Protein AF-A0A813YYR4-F1 (afdb_monomer)

Secondary structure (DSSP, 8-state):
--EEEE--TTSSHHHHHHHHTTSS--SSS------GGGEEEE-SSPPPPSSBHHHHHHTTS-GGG--S-HHHHHHHHHHTT-HHHHHHHT-TT-B--HHHHS-HHHHHHHHHHHHHHH--SEEEEESTTTTS-HHHHHHHHHHHHHTT-EEEEE---GGGGGG-SEEEEE-SSS-EEEEE--HHHHHHHHHHHHHHHHHHHHHHHHHHHHHHHHHHS-SS-THHHHHTTSS-GGGHHHHHHHHHHHHHHHHHHHHHT------TTGGG-S-GGG-TT-EEPPEETTTEEEEETTEEEETTEEEES-HHHHTTGGGGGG-SS-EE--SPB-SSSTT-EEEETTEEE-SS-EEE-TT----GGGGTS-S------

Solvent-accessible surface area (backbone atoms only — not comparable to full-atom values): 22039 Å² total; per-residue (Å²): 118,24,37,35,34,42,56,54,89,89,54,42,71,71,54,51,54,32,41,74,68,66,75,38,84,82,91,73,90,86,87,89,76,75,66,72,79,38,49,43,80,39,49,61,74,53,85,69,62,86,48,28,53,48,46,49,35,50,50,91,50,54,79,90,65,59,88,72,59,72,67,55,52,46,50,36,29,48,61,47,76,43,48,66,53,37,70,74,70,68,39,52,82,38,71,56,67,55,73,77,72,44,51,72,35,54,44,29,34,42,44,53,28,22,49,69,68,68,62,33,54,30,40,38,34,35,44,39,53,81,62,46,58,69,71,61,50,48,56,38,54,53,52,43,48,74,72,65,33,27,41,40,34,36,52,89,59,72,81,56,44,83,76,32,49,26,34,39,38,40,72,55,81,85,52,71,48,77,46,74,49,59,55,69,65,49,50,53,51,47,55,50,47,55,53,50,54,55,54,57,69,47,45,64,58,54,51,50,53,49,49,54,52,54,64,71,48,88,81,63,73,74,66,57,68,69,55,64,80,74,68,76,87,84,66,62,79,76,50,55,65,58,51,51,57,51,51,55,52,52,52,61,53,52,72,73,65,64,79,85,77,78,69,88,67,58,85,77,59,63,73,75,89,76,56,96,72,62,45,70,44,47,59,27,73,92,62,18,40,32,55,22,52,50,34,29,26,22,78,93,46,72,51,70,75,52,62,93,62,27,58,52,22,46,55,54,75,77,48,94,60,57,60,44,74,98,49,60,75,40,87,93,40,89,86,13,24,36,53,18,66,34,25,27,29,30,61,87,53,72,47,82,31,85,85,26,79,63,65,85,62,78,68,59,84,78,85,80,86,89,85,88,133

Organism: NCBI:txid392033

pLDDT: mean 80.34, std 18.38, range [31.44, 98.12]

Nearest PDB structures (foldseek):
  7vx8-assembly1_B  TM=9.810E-01  e=5.892E-25  Caenorhabditis elegans
  7x0z-assembly1_A  TM=9.762E-01  e=6.936E-23  Homo sapiens
  7x0z-assembly1_B  TM=9.768E-01  e=6.936E-23  Homo sapiens
  7shm-assembly1_A  TM=9.843E-01  e=3.759E-22  Homo sapiens
  7shn-assembly1_A  TM=9.134E-01  e=1.444E-23  Homo sapiens

Sequence (373 aa):
MHVLITGPNGCGKSSFFRIIRGLWPIYSGCLHQPNPSNFFLIPQRPYMCPGTLRDQIIYPHTIDQLHIDDNQLIEILNNVELQYIVQREGGLNIERDWKDILSGGEKQRLGLARIFYHKPKYALLDECTSAVSIDVEGKIYERLKQLGISLLTITHRPSLWAYHTHLLQFDGKGQWTFEILDTKNRLTLKDEKERLEFQLAIVPEMQRRLNELCQSFLFFDCKQLLQLYSLSNSKKIMYQSTLFILSVAIIQLNYACYITNCPIGGKRSLNINNILHAHQCPRCGLNGQCFGPSICCTHFGCRMGHPSDIHQCSTEDHSVIPCTIKSKTCSMLSNGRCAANGLCCNAESCHMDKTCSVSSNHFIDNVQDETQV

Foldseek 3Di:
DAEEEAEDPPLCLVVVVCCLLVVDDDPDDDDDDDDSLLEDEQAQQHDDDFFFQLCLLQPPDDPVPDPDDQVLLLVLCVLQPNNVVCVVQPHRRDTDPCVVPDDLQRRLSSSLSNCSRSVHQEYEAHNSCVVPDLVSVVSNLVVNVVSNRHYYYYDPDLSCLVSGQKYWYDHSPPDIDIGTRDSVVVVVVVVVVVVVVVVVVCVVVVVVVVVVVVVVPPPDDPVVVVCVVPDDDDPVPVCPVVVVVVVVVVVVVVVVPPPPDDDPDPQPPDDPPPPPDAAAAWAWDPLWGAQAQFWTFDQVGIDGDDCVGRVRRVVQVVDSHHHDQPADADDPDDRWGARYQQWIDHHPDIDGDNPRDDDPCSRVPDPPDDPDD

InterPro domains:
  IPR000981 Neurohypophysial hormone [PF00184] (279-356)
  IPR000981 Neurohypophysial hormone [PR00831] (258-272)
  IPR000981 Neurohypophysial hormone [PR00831] (277-293)
  IPR000981 Neurohypophysial hormone [PR00831] (312-331)
  IPR000981 Neurohypophysial hormone [PR00831] (336-356)
  IPR000981 Neurohypophysial hormone [SM00003] (279-356)
  IPR003439 ABC transporter-like, ATP-binding domain [PF00005] (3-130)
  IPR003439 ABC transporter-like, ATP-binding domain [PS50893] (1-198)
  IPR017871 ABC transporter-like, conserved site [PS00211] (102-116)
  IPR022423 Neurohypophysial hormone, conserved site [PS00264] (257-265)
  IPR027417 P-loop containing nucleoside triphosphate hydrolase [G3DSA:3.40.50.300] (1-203)
  IPR027417 P-loop containing nucleoside triphosphate hydrolase [SSF52540] (3-173)
  IPR036387 Neurohypophysial hormone domain superfamily [G3DSA:2.60.9.10] (278-364)
  IPR036387 Neurohypophysial hormone domain superfamily [SSF49606] (278-358)
  IPR050835 ATP-binding cassette sub-family D [PTHR11384] (1-183)

Radius of gyration: 31.3 Å; Cα contacts (8 Å, |Δi|>4): 499; chains: 1; bounding box: 62×89×77 Å

Structure (mmCIF, N/CA/C/O backbone):
data_AF-A0A813YYR4-F1
#
_entry.id   AF-A0A813YYR4-F1
#
loop_
_atom_site.group_PDB
_atom_site.id
_atom_site.type_symbol
_atom_site.label_atom_id
_atom_site.label_alt_id
_atom_site.label_comp_id
_atom_site.label_asym_id
_atom_site.label_entity_id
_atom_site.label_seq_id
_atom_site.pdbx_PDB_ins_code
_atom_site.Cartn_x
_atom_site.Cartn_y
_atom_site.Cartn_z
_atom_site.occupancy
_atom_site.B_iso_or_equiv
_atom_site.auth_seq_id
_atom_site.auth_comp_id
_atom_site.auth_asym_id
_atom_site.auth_atom_id
_atom_site.pdbx_PDB_model_num
ATOM 1 N N . MET A 1 1 ? -13.146 -13.670 -1.197 1.00 90.00 1 MET A N 1
ATOM 2 C CA . MET A 1 1 ? -13.276 -13.169 0.192 1.00 90.00 1 MET A CA 1
ATOM 3 C C . MET A 1 1 ? -12.128 -12.207 0.451 1.00 90.00 1 MET A C 1
ATOM 5 O O . MET A 1 1 ? -11.006 -12.531 0.086 1.00 90.00 1 MET A O 1
ATOM 9 N N . HIS A 1 2 ? -12.398 -11.042 1.042 1.00 97.12 2 HIS A N 1
ATOM 10 C CA . HIS A 1 2 ? -11.383 -10.018 1.337 1.00 97.12 2 HIS A CA 1
ATOM 11 C C . HIS A 1 2 ? -11.476 -9.617 2.812 1.00 97.12 2 HIS A C 1
ATOM 13 O O . HIS A 1 2 ? -12.574 -9.295 3.280 1.00 97.12 2 HIS A O 1
ATOM 19 N N . VAL A 1 3 ? -10.354 -9.648 3.530 1.00 97.81 3 VAL A N 1
ATOM 20 C CA . VAL A 1 3 ? -10.273 -9.441 4.982 1.00 97.81 3 VAL A CA 1
ATOM 21 C C . VAL A 1 3 ? -9.487 -8.175 5.293 1.00 97.81 3 VAL A C 1
ATOM 23 O O . VAL A 1 3 ? -8.326 -8.044 4.909 1.00 97.81 3 VAL A O 1
ATOM 26 N N . LEU A 1 4 ? -10.120 -7.255 6.011 1.00 97.19 4 LEU A N 1
ATOM 27 C CA . LEU A 1 4 ? -9.471 -6.096 6.599 1.00 97.19 4 LEU A CA 1
ATOM 28 C C . LEU A 1 4 ? -8.953 -6.464 7.989 1.00 97.19 4 LEU A C 1
ATOM 30 O O . LEU A 1 4 ? -9.674 -7.080 8.768 1.00 97.19 4 LEU A O 1
ATOM 34 N N . ILE A 1 5 ? -7.734 -6.062 8.318 1.00 97.31 5 ILE A N 1
ATOM 35 C CA . ILE A 1 5 ? -7.094 -6.332 9.601 1.00 97.31 5 ILE A CA 1
ATOM 36 C C . ILE A 1 5 ? -6.821 -5.004 10.303 1.00 97.31 5 ILE A C 1
ATOM 38 O O . ILE A 1 5 ? -6.099 -4.149 9.788 1.00 97.31 5 ILE A O 1
ATOM 42 N N . THR A 1 6 ? -7.387 -4.837 11.495 1.00 94.81 6 THR A N 1
ATOM 43 C CA . THR A 1 6 ? -7.274 -3.604 12.288 1.00 94.81 6 THR A CA 1
ATOM 44 C C . THR A 1 6 ? -6.899 -3.913 13.734 1.00 94.81 6 THR A C 1
ATOM 46 O O . THR A 1 6 ? -6.981 -5.051 14.190 1.00 94.81 6 THR A O 1
ATOM 49 N N . GLY A 1 7 ? -6.448 -2.901 14.467 1.00 93.25 7 GLY A N 1
ATOM 50 C CA . GLY A 1 7 ? -6.095 -3.017 15.881 1.00 93.25 7 GLY A CA 1
ATOM 51 C C . GLY A 1 7 ? -5.025 -2.001 16.275 1.00 93.25 7 GLY A C 1
ATOM 52 O O . GLY A 1 7 ? -4.434 -1.392 15.381 1.00 93.25 7 GLY A O 1
ATOM 53 N N . PRO A 1 8 ? -4.750 -1.805 17.574 1.00 91.31 8 PRO A N 1
ATOM 54 C CA . PRO A 1 8 ? -3.782 -0.818 18.053 1.00 91.31 8 PRO A CA 1
ATOM 55 C C . PRO A 1 8 ? -2.378 -0.964 17.447 1.00 91.31 8 PRO A C 1
ATOM 57 O O . PRO A 1 8 ? -1.984 -2.018 16.937 1.00 91.31 8 PRO A O 1
ATOM 60 N N . ASN A 1 9 ? -1.584 0.100 17.513 1.00 90.19 9 ASN A N 1
ATOM 61 C CA . ASN A 1 9 ? -0.177 0.023 17.126 1.00 90.19 9 ASN A CA 1
ATOM 62 C C . ASN A 1 9 ? 0.574 -0.917 18.075 1.00 90.19 9 ASN A C 1
ATOM 64 O O . ASN A 1 9 ? 0.325 -0.927 19.276 1.00 90.19 9 ASN A O 1
ATOM 68 N N . GLY A 1 10 ? 1.467 -1.741 17.525 1.00 89.06 10 GLY A N 1
ATOM 69 C CA . GLY A 1 10 ? 2.238 -2.704 18.314 1.00 89.06 10 GLY A CA 1
ATOM 70 C C . GLY A 1 10 ? 1.490 -3.978 18.731 1.00 89.06 10 GLY A C 1
ATOM 71 O O . GLY A 1 10 ? 2.111 -4.844 19.331 1.00 89.06 10 GLY A O 1
ATOM 72 N N . CYS A 1 11 ? 0.214 -4.172 18.364 1.00 91.81 11 CYS A N 1
ATOM 73 C CA . CYS A 1 11 ? -0.528 -5.391 18.735 1.00 91.81 11 CYS A CA 1
ATOM 74 C C . CYS A 1 11 ? -0.120 -6.665 17.967 1.00 91.81 11 CYS A C 1
ATOM 76 O O . CYS A 1 11 ? -0.668 -7.732 18.221 1.00 91.81 11 CYS A O 1
ATOM 78 N N . GLY A 1 12 ? 0.823 -6.569 17.021 1.00 91.69 12 GLY A N 1
ATOM 79 C CA . GLY A 1 12 ? 1.353 -7.726 16.292 1.00 91.69 12 GLY A CA 1
ATOM 80 C C . GLY A 1 12 ? 0.754 -7.985 14.905 1.00 91.69 12 GLY A C 1
ATOM 81 O O . GLY A 1 12 ? 0.989 -9.057 14.361 1.00 91.69 12 GLY A O 1
ATOM 82 N N . LYS A 1 13 ? 0.049 -7.025 14.285 1.00 94.06 13 LYS A N 1
ATOM 83 C CA . LYS A 1 13 ? -0.527 -7.170 12.924 1.00 94.06 13 LYS A CA 1
ATOM 84 C C . LYS A 1 13 ? 0.525 -7.576 11.877 1.00 94.06 13 LYS A C 1
ATOM 86 O O . LYS A 1 13 ? 0.370 -8.582 11.194 1.00 94.06 13 LYS A O 1
ATOM 91 N N . SER A 1 14 ? 1.648 -6.862 11.807 1.00 92.44 14 SER A N 1
ATOM 92 C CA . SER A 1 14 ? 2.743 -7.219 10.892 1.00 92.44 14 SER A CA 1
ATOM 93 C C . SER A 1 14 ? 3.416 -8.543 11.281 1.00 92.44 14 SER A C 1
ATOM 95 O O . SER A 1 14 ? 3.826 -9.314 10.415 1.00 92.44 14 SER A O 1
ATOM 97 N N . SER A 1 15 ? 3.504 -8.854 12.581 1.00 92.50 15 SER A N 1
ATOM 98 C CA . SER A 1 15 ? 4.021 -10.144 13.067 1.00 92.50 15 SER A CA 1
ATOM 99 C C . SER A 1 15 ? 3.128 -11.312 12.645 1.00 92.50 15 SER A C 1
ATOM 101 O O . SER A 1 15 ? 3.641 -12.363 12.270 1.00 92.50 15 SER A O 1
ATOM 103 N N . PHE A 1 16 ? 1.810 -11.117 12.610 1.00 93.06 16 PHE A N 1
ATOM 104 C CA . PHE A 1 16 ? 0.856 -12.094 12.092 1.00 93.06 16 PHE A CA 1
ATOM 105 C C . PHE A 1 16 ? 1.138 -12.432 10.620 1.00 93.06 16 PHE A C 1
ATOM 107 O O . PHE A 1 16 ? 1.210 -13.607 10.268 1.00 93.06 16 PHE A O 1
ATOM 114 N N . PHE A 1 17 ? 1.428 -11.440 9.771 1.00 94.69 17 PHE A N 1
ATOM 115 C CA . PHE A 1 17 ? 1.858 -11.702 8.390 1.00 94.69 17 PHE A CA 1
ATOM 116 C C . PHE A 1 17 ? 3.212 -12.405 8.292 1.00 94.69 17 PHE A C 1
ATOM 118 O O . PHE A 1 17 ? 3.389 -13.258 7.422 1.00 94.69 17 PHE A O 1
ATOM 125 N N . ARG A 1 18 ? 4.160 -12.103 9.187 1.00 92.06 18 ARG A N 1
ATOM 126 C CA . ARG A 1 18 ? 5.453 -12.808 9.239 1.00 92.06 18 ARG A CA 1
ATOM 127 C C . ARG A 1 18 ? 5.278 -14.286 9.582 1.00 92.06 18 ARG A C 1
ATOM 129 O O . ARG A 1 18 ? 5.916 -15.116 8.944 1.00 92.06 18 ARG A O 1
ATOM 136 N N . ILE A 1 19 ? 4.385 -14.612 10.517 1.00 92.81 19 ILE A N 1
ATOM 137 C CA . ILE A 1 19 ? 4.019 -15.998 10.841 1.00 92.81 19 ILE A CA 1
ATOM 138 C C . ILE A 1 19 ? 3.316 -16.650 9.642 1.00 92.81 19 ILE A C 1
ATOM 140 O O . ILE A 1 19 ? 3.690 -17.749 9.240 1.00 92.81 19 ILE A O 1
ATOM 144 N N . ILE A 1 20 ? 2.369 -15.955 8.992 1.00 91.94 20 ILE A N 1
ATOM 145 C CA . ILE A 1 20 ? 1.710 -16.469 7.779 1.00 91.94 20 ILE A CA 1
ATOM 146 C C . ILE A 1 20 ? 2.720 -16.744 6.656 1.00 91.94 20 ILE A C 1
ATOM 148 O O . ILE A 1 20 ? 2.563 -17.685 5.892 1.00 91.94 20 ILE A O 1
ATOM 152 N N . ARG A 1 21 ? 3.784 -15.959 6.530 1.00 90.44 21 ARG A N 1
ATOM 153 C CA . ARG A 1 21 ? 4.810 -16.192 5.505 1.00 90.44 21 ARG A CA 1
ATOM 154 C C . ARG A 1 21 ? 5.914 -17.155 5.935 1.00 90.44 21 ARG A C 1
ATOM 156 O O . ARG A 1 21 ? 6.865 -17.321 5.181 1.00 90.44 21 ARG A O 1
ATOM 163 N N . GLY A 1 22 ? 5.808 -17.765 7.117 1.00 88.88 22 GLY A N 1
ATOM 164 C CA . GLY A 1 22 ? 6.834 -18.660 7.654 1.00 88.88 22 GLY A CA 1
ATOM 165 C C . GLY A 1 22 ? 8.158 -17.958 7.972 1.00 88.88 22 GLY A C 1
ATOM 166 O O . GLY A 1 22 ? 9.174 -18.621 8.138 1.00 88.88 22 GLY A O 1
ATOM 167 N N . LEU A 1 23 ? 8.165 -16.622 8.053 1.00 89.31 23 LEU A N 1
ATOM 168 C CA . LEU A 1 23 ? 9.347 -15.849 8.439 1.00 89.31 23 LEU A CA 1
ATOM 169 C C . LEU A 1 23 ? 9.619 -15.979 9.939 1.00 89.31 23 LEU A C 1
ATOM 171 O O . LEU A 1 23 ? 10.770 -15.913 10.361 1.00 89.31 23 LEU A O 1
ATOM 175 N N . TRP A 1 24 ? 8.561 -16.115 10.742 1.00 92.69 24 TRP A N 1
ATOM 176 C CA . TRP A 1 24 ? 8.626 -16.320 12.190 1.00 92.69 24 TRP A CA 1
ATOM 177 C C . TRP A 1 24 ? 8.011 -17.681 12.549 1.00 92.69 24 TRP A C 1
ATOM 179 O O . TRP A 1 24 ? 6.998 -18.050 11.947 1.00 92.69 24 TRP A O 1
ATOM 189 N N . PRO A 1 25 ? 8.586 -18.422 13.516 1.00 91.31 25 PRO A N 1
ATOM 190 C CA . PRO A 1 25 ? 8.058 -19.717 13.924 1.00 91.31 25 PRO A CA 1
ATOM 191 C C . PRO A 1 25 ? 6.727 -19.569 14.668 1.00 91.31 25 PRO A C 1
ATOM 193 O O . PRO A 1 25 ? 6.433 -18.541 15.283 1.00 91.31 25 PRO A O 1
ATOM 196 N N . ILE A 1 26 ? 5.932 -20.634 14.644 1.00 91.00 26 ILE A N 1
ATOM 197 C CA . ILE A 1 26 ? 4.705 -20.737 15.432 1.00 91.00 26 ILE A CA 1
ATOM 198 C C . ILE A 1 26 ? 5.094 -21.244 16.817 1.00 91.00 26 ILE A C 1
ATOM 200 O O . ILE A 1 26 ? 5.584 -22.361 16.956 1.00 91.00 26 ILE A O 1
ATOM 204 N N . TYR A 1 27 ? 4.883 -20.420 17.840 1.00 87.69 27 TYR A N 1
ATOM 205 C CA . TYR A 1 27 ? 5.203 -20.785 19.222 1.00 87.69 27 TYR A CA 1
ATOM 206 C C . TYR A 1 27 ? 4.167 -21.731 19.843 1.00 87.69 27 TYR A C 1
ATOM 208 O O . TYR A 1 27 ? 4.498 -22.507 20.734 1.00 87.69 27 TYR A O 1
ATOM 216 N N . SER A 1 28 ? 2.911 -21.656 19.396 1.00 90.69 28 SER A N 1
ATOM 217 C CA . SER A 1 28 ? 1.811 -22.510 19.851 1.00 90.69 28 SER A CA 1
ATOM 218 C C . SER A 1 28 ? 0.691 -22.550 18.805 1.00 90.69 28 SER A C 1
ATOM 220 O O . SER A 1 28 ? 0.502 -21.584 18.063 1.00 90.69 28 SER A O 1
ATOM 222 N N . GLY A 1 29 ? -0.057 -23.655 18.757 1.00 91.75 29 GLY A N 1
ATOM 223 C CA . GLY A 1 29 ? -1.124 -23.898 17.782 1.00 91.75 29 GLY A CA 1
ATOM 224 C C . GLY A 1 29 ? -0.642 -24.551 16.481 1.00 91.75 29 GLY A C 1
A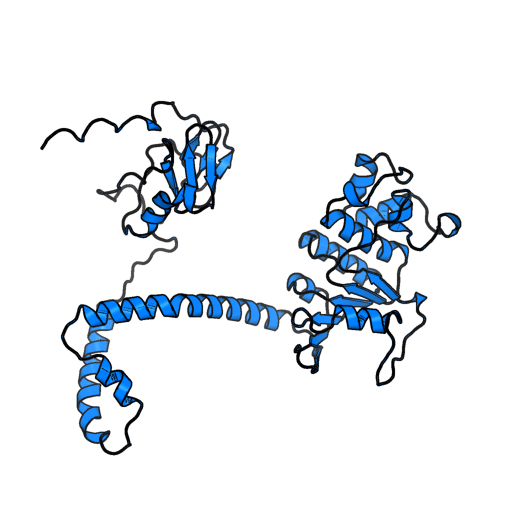TOM 225 O O . GLY A 1 29 ? 0.489 -25.020 16.380 1.00 91.75 29 GLY A O 1
ATOM 226 N N . CYS A 1 30 ? -1.526 -24.604 15.481 1.00 92.12 30 CYS A N 1
ATOM 227 C CA . CYS A 1 30 ? -1.243 -25.166 14.160 1.00 92.12 30 CYS A CA 1
ATOM 228 C C . CYS A 1 30 ? -1.658 -24.178 13.063 1.00 92.12 30 CYS A C 1
ATOM 230 O O . CYS A 1 30 ? -2.679 -23.500 13.183 1.00 92.12 30 CYS A O 1
ATOM 232 N N . LEU A 1 31 ? -0.867 -24.100 11.994 1.00 91.81 31 LEU A N 1
ATOM 233 C CA . LEU A 1 31 ? -1.091 -23.208 10.863 1.00 91.81 31 LEU A CA 1
ATOM 234 C C . LEU A 1 31 ? -1.123 -24.029 9.578 1.00 91.81 31 LEU A C 1
ATOM 236 O O . LEU A 1 31 ? -0.105 -24.558 9.139 1.00 91.81 31 LEU A O 1
ATOM 240 N N . HIS A 1 32 ? -2.301 -24.111 8.968 1.00 91.50 32 HIS A N 1
ATOM 241 C CA . HIS A 1 32 ? -2.483 -24.744 7.668 1.00 91.50 32 HIS A CA 1
ATOM 242 C C . HIS A 1 32 ? -2.460 -23.680 6.581 1.00 91.50 32 HIS A C 1
ATOM 244 O O . HIS A 1 32 ? -3.217 -22.710 6.636 1.00 91.50 32 HIS A O 1
ATOM 250 N N . GLN A 1 33 ? -1.591 -23.857 5.589 1.00 89.00 33 GLN A N 1
ATOM 251 C CA . GLN A 1 33 ? -1.418 -22.892 4.510 1.00 89.00 33 GLN A CA 1
ATOM 252 C C . GLN A 1 33 ? -1.423 -23.576 3.152 1.00 89.00 33 GLN A C 1
ATOM 254 O O . GLN A 1 33 ? -0.888 -24.678 3.018 1.00 89.00 33 GLN A O 1
ATOM 259 N N . PRO A 1 34 ? -1.986 -22.922 2.123 1.00 89.81 34 PRO A N 1
ATOM 260 C CA . PRO A 1 34 ? -1.757 -23.342 0.754 1.00 89.81 34 PRO A CA 1
ATOM 261 C C . PRO A 1 34 ? -0.283 -23.144 0.372 1.00 89.81 34 PRO A C 1
ATOM 263 O O . PRO A 1 34 ? 0.490 -22.523 1.100 1.00 89.81 34 PRO A O 1
ATOM 266 N N . ASN A 1 35 ? 0.101 -23.658 -0.802 1.00 91.38 35 ASN A N 1
ATOM 267 C CA . ASN A 1 35 ? 1.474 -23.554 -1.305 1.00 91.38 35 ASN A CA 1
ATOM 268 C C . ASN A 1 35 ? 2.001 -22.099 -1.197 1.00 91.38 35 ASN A C 1
ATOM 270 O O . ASN A 1 35 ? 1.280 -21.188 -1.619 1.00 91.38 35 ASN A O 1
ATOM 274 N N . PRO A 1 36 ? 3.228 -21.868 -0.682 1.00 87.81 36 PRO A N 1
ATOM 275 C CA . PRO A 1 36 ? 3.802 -20.532 -0.499 1.00 87.81 36 PRO A CA 1
ATOM 276 C C . PRO A 1 36 ? 3.795 -19.631 -1.741 1.00 87.81 36 PRO A C 1
ATOM 278 O O . PRO A 1 36 ? 3.739 -18.409 -1.591 1.00 87.81 36 PRO A O 1
ATOM 281 N N . SER A 1 37 ? 3.819 -20.215 -2.944 1.00 88.69 37 SER A N 1
ATOM 282 C CA . SER A 1 37 ? 3.705 -19.502 -4.230 1.00 88.69 37 SER A CA 1
ATOM 283 C C . SER A 1 37 ? 2.348 -18.821 -4.444 1.00 88.69 37 SER A C 1
ATOM 285 O O . SER A 1 37 ? 2.256 -17.847 -5.182 1.00 88.69 37 SER A O 1
ATOM 287 N N . ASN A 1 38 ? 1.290 -19.270 -3.761 1.00 93.62 38 ASN A N 1
ATOM 288 C CA . ASN A 1 38 ? -0.038 -18.657 -3.850 1.00 93.62 38 ASN A CA 1
ATOM 289 C C . ASN A 1 38 ? -0.137 -17.315 -3.112 1.00 93.62 38 ASN A C 1
ATOM 291 O O . ASN A 1 38 ? -1.162 -16.643 -3.229 1.00 93.62 38 ASN A O 1
ATOM 295 N N . PHE A 1 39 ? 0.875 -16.948 -2.328 1.00 94.12 39 PHE A N 1
ATOM 296 C CA . PHE A 1 39 ? 0.882 -15.747 -1.503 1.00 94.12 39 PHE A CA 1
ATOM 297 C C . PHE A 1 39 ? 1.949 -14.766 -1.974 1.00 94.12 39 PHE A C 1
ATOM 299 O O . PHE A 1 39 ? 3.103 -15.146 -2.177 1.00 94.12 39 PHE A O 1
ATOM 306 N N . PHE A 1 40 ? 1.597 -13.485 -1.995 1.00 95.69 40 PHE A N 1
ATOM 307 C CA . PHE A 1 40 ? 2.558 -12.399 -2.158 1.00 95.69 40 PHE A CA 1
ATOM 308 C C . PHE A 1 40 ? 2.391 -11.378 -1.032 1.00 95.69 40 PHE A C 1
ATOM 310 O O . PHE A 1 40 ? 1.275 -10.941 -0.756 1.00 95.69 40 PHE A O 1
ATOM 317 N N . LEU A 1 41 ? 3.489 -11.024 -0.359 1.00 95.62 41 LEU A N 1
ATOM 318 C CA . LEU A 1 41 ? 3.497 -10.063 0.747 1.00 95.62 41 LEU A CA 1
ATOM 319 C C . LEU A 1 41 ? 4.071 -8.729 0.274 1.00 95.62 41 LEU A C 1
ATOM 321 O O . LEU A 1 41 ? 5.220 -8.676 -0.161 1.00 95.62 41 LEU A O 1
ATOM 325 N N . ILE A 1 42 ? 3.301 -7.656 0.445 1.00 96.69 42 ILE A N 1
ATOM 326 C CA . ILE A 1 42 ? 3.781 -6.282 0.316 1.00 96.69 42 ILE A CA 1
ATOM 327 C C . ILE A 1 42 ? 3.934 -5.683 1.719 1.00 96.69 42 ILE A C 1
ATOM 329 O O . ILE A 1 42 ? 2.927 -5.483 2.402 1.00 96.69 42 ILE A O 1
ATOM 333 N N . PRO A 1 43 ? 5.169 -5.401 2.171 1.00 94.19 43 PRO A N 1
ATOM 334 C CA . PRO A 1 43 ? 5.403 -4.769 3.463 1.00 94.19 43 PRO A CA 1
ATOM 335 C C . PRO A 1 43 ? 5.103 -3.262 3.422 1.00 94.19 43 PRO A C 1
ATOM 337 O O . PRO A 1 43 ? 5.117 -2.643 2.356 1.00 94.19 43 PRO A O 1
ATOM 340 N N . GLN A 1 44 ? 4.962 -2.650 4.601 1.00 90.62 44 GLN A N 1
ATOM 341 C CA . GLN A 1 44 ? 4.742 -1.203 4.767 1.00 90.62 44 GLN A CA 1
ATOM 342 C C . GLN A 1 44 ? 5.815 -0.352 4.073 1.00 90.62 44 GLN A C 1
ATOM 344 O O . GLN A 1 44 ? 5.522 0.692 3.485 1.00 90.62 44 GLN A O 1
ATOM 349 N N . ARG A 1 45 ? 7.070 -0.814 4.125 1.00 91.31 45 ARG A N 1
ATOM 350 C CA . ARG A 1 45 ? 8.214 -0.224 3.423 1.00 91.31 45 ARG A CA 1
ATOM 351 C C . ARG A 1 45 ? 8.708 -1.209 2.363 1.00 91.31 45 ARG A C 1
ATOM 353 O O . ARG A 1 45 ? 9.427 -2.145 2.717 1.00 91.31 45 ARG A O 1
ATOM 360 N N . PRO A 1 46 ? 8.320 -1.043 1.090 1.00 91.94 46 PRO A N 1
ATOM 361 C CA . PRO A 1 46 ? 8.741 -1.951 0.035 1.00 91.94 46 PRO A CA 1
ATOM 362 C C . PRO A 1 46 ? 10.250 -1.854 -0.191 1.00 91.94 46 PRO A C 1
ATOM 364 O O . PRO A 1 46 ? 10.828 -0.768 -0.233 1.00 91.94 46 PRO A O 1
ATOM 367 N N . TYR A 1 47 ? 10.881 -3.014 -0.347 1.00 93.62 47 TYR A N 1
ATOM 368 C CA . TYR A 1 47 ? 12.286 -3.120 -0.719 1.00 93.62 47 TYR A CA 1
ATOM 369 C C . TYR A 1 47 ? 12.476 -2.707 -2.183 1.00 93.62 47 TYR A C 1
ATOM 371 O O . TYR A 1 47 ? 11.774 -3.234 -3.051 1.00 93.62 47 TYR A O 1
ATOM 379 N N . MET A 1 48 ? 13.404 -1.785 -2.444 1.00 95.31 48 MET A N 1
ATOM 380 C CA . MET A 1 48 ? 13.863 -1.436 -3.792 1.00 95.31 48 MET A CA 1
ATOM 381 C C . MET A 1 48 ? 15.124 -2.252 -4.075 1.00 95.31 48 MET A C 1
ATOM 383 O O . MET A 1 48 ? 16.095 -2.140 -3.323 1.00 95.31 48 MET A O 1
ATOM 387 N N . CYS A 1 49 ? 15.092 -3.112 -5.092 1.00 93.56 49 CYS A N 1
ATOM 388 C CA . CYS A 1 49 ? 16.260 -3.911 -5.452 1.00 93.56 49 CYS A CA 1
ATOM 389 C C . CYS A 1 49 ? 17.271 -3.054 -6.234 1.00 93.56 49 CYS A C 1
ATOM 391 O O . CYS A 1 49 ? 16.878 -2.104 -6.909 1.00 93.56 49 CYS A O 1
ATOM 393 N N . PRO A 1 50 ? 18.573 -3.360 -6.172 1.00 94.00 50 PRO A N 1
ATOM 394 C CA . PRO A 1 50 ? 19.530 -2.834 -7.139 1.00 94.00 50 PRO A CA 1
ATOM 395 C C . PRO A 1 50 ? 19.162 -3.286 -8.561 1.00 94.00 50 PRO A C 1
ATOM 397 O O . PRO A 1 50 ? 18.639 -4.388 -8.728 1.00 94.00 50 PRO A O 1
ATOM 400 N N . GLY A 1 51 ? 19.454 -2.456 -9.564 1.00 95.12 51 GLY A N 1
ATOM 401 C CA . GLY A 1 51 ? 19.246 -2.779 -10.977 1.00 95.12 51 GLY A CA 1
ATOM 402 C C . GLY A 1 51 ? 18.273 -1.836 -11.677 1.00 95.12 51 GLY A C 1
ATOM 403 O O . GLY A 1 51 ? 18.159 -0.650 -11.348 1.00 95.12 51 GLY A O 1
ATOM 404 N N . THR A 1 52 ? 17.585 -2.369 -12.676 1.00 96.62 52 THR A N 1
ATOM 405 C CA . THR A 1 52 ? 16.734 -1.613 -13.590 1.00 96.62 52 THR A CA 1
ATOM 406 C C . THR A 1 52 ? 15.341 -1.326 -13.025 1.00 96.62 52 THR A C 1
ATOM 408 O O . THR A 1 52 ? 14.934 -1.878 -11.996 1.00 96.62 52 THR A O 1
ATOM 411 N N . LEU A 1 53 ? 14.568 -0.471 -13.706 1.00 96.31 53 LEU A N 1
ATOM 412 C CA . LEU A 1 53 ? 13.148 -0.279 -13.388 1.00 96.31 53 LEU A CA 1
ATOM 413 C C . LEU A 1 53 ? 12.357 -1.582 -13.585 1.00 96.31 53 LEU A C 1
ATOM 415 O O . LEU A 1 53 ? 11.459 -1.877 -12.795 1.00 96.31 53 LEU A O 1
ATOM 419 N N . ARG A 1 54 ? 12.713 -2.384 -14.600 1.00 96.94 54 ARG A N 1
ATOM 420 C CA . ARG A 1 54 ? 12.133 -3.716 -14.826 1.00 96.94 54 ARG A CA 1
ATOM 421 C C . ARG A 1 54 ? 12.348 -4.616 -13.614 1.00 96.94 54 ARG A C 1
ATOM 423 O O . ARG A 1 54 ? 11.384 -5.226 -13.151 1.00 96.94 54 ARG A O 1
ATOM 430 N N . ASP A 1 55 ? 13.563 -4.637 -13.067 1.00 96.69 55 ASP A N 1
ATOM 431 C CA . ASP A 1 55 ? 13.903 -5.461 -11.899 1.00 96.69 55 ASP A CA 1
ATOM 432 C C . ASP A 1 55 ? 13.012 -5.137 -10.695 1.00 96.69 55 ASP A C 1
ATOM 434 O O . ASP A 1 55 ? 12.598 -6.038 -9.963 1.00 96.69 55 ASP A O 1
ATOM 438 N N . GLN A 1 56 ? 12.611 -3.869 -10.536 1.00 96.19 56 GLN A N 1
ATOM 439 C CA . GLN A 1 56 ? 11.703 -3.474 -9.457 1.00 96.19 56 GLN A CA 1
ATOM 440 C C . GLN A 1 56 ? 10.332 -4.145 -9.551 1.00 96.19 56 GLN A C 1
ATOM 442 O O . GLN A 1 56 ? 9.731 -4.425 -8.510 1.00 96.19 56 GLN A O 1
ATOM 447 N N . ILE A 1 57 ? 9.830 -4.369 -10.769 1.00 96.69 57 ILE A N 1
ATOM 448 C CA . ILE A 1 57 ? 8.492 -4.915 -11.033 1.00 96.69 57 ILE A CA 1
ATOM 449 C C . ILE A 1 57 ? 8.510 -6.438 -10.915 1.00 96.69 57 ILE A C 1
ATOM 451 O O . ILE A 1 57 ? 7.601 -7.018 -10.321 1.00 96.69 57 ILE A O 1
ATOM 455 N N . ILE A 1 58 ? 9.547 -7.083 -11.457 1.00 96.69 58 ILE A N 1
ATOM 456 C CA . ILE A 1 58 ? 9.607 -8.547 -11.531 1.00 96.69 58 ILE A CA 1
ATOM 457 C C . ILE A 1 58 ? 10.105 -9.201 -10.245 1.00 96.69 58 ILE A C 1
ATOM 459 O O . ILE A 1 58 ? 9.860 -10.390 -10.033 1.00 96.69 58 ILE A O 1
ATOM 463 N N . TYR A 1 59 ? 10.755 -8.439 -9.359 1.00 96.12 59 TYR A N 1
ATOM 464 C CA . TYR A 1 59 ? 11.259 -8.939 -8.083 1.00 96.12 59 TYR A CA 1
ATOM 465 C C . TYR A 1 59 ? 10.216 -9.816 -7.352 1.00 96.12 59 TYR A C 1
ATOM 467 O O . TYR A 1 59 ? 9.065 -9.390 -7.189 1.00 96.12 59 TYR A O 1
ATOM 475 N N . PRO A 1 60 ? 10.584 -11.024 -6.877 1.00 94.25 60 PRO A N 1
ATOM 476 C CA . PRO A 1 60 ? 11.947 -11.557 -6.751 1.00 94.25 60 PRO A CA 1
ATOM 477 C C . PRO A 1 60 ? 12.466 -12.364 -7.955 1.00 94.25 60 PRO A C 1
ATOM 479 O O . PRO A 1 60 ? 13.499 -13.014 -7.822 1.00 94.25 60 PRO A O 1
ATOM 482 N N . HIS A 1 61 ? 11.772 -12.366 -9.098 1.00 95.62 61 HIS A N 1
ATOM 483 C CA . HIS A 1 61 ? 12.259 -13.050 -10.301 1.00 95.62 61 HIS A CA 1
ATOM 484 C C . HIS A 1 61 ? 13.459 -12.332 -10.926 1.00 95.62 61 HIS A C 1
ATOM 486 O O . HIS A 1 61 ? 13.602 -11.116 -10.792 1.00 95.62 61 HIS A O 1
ATOM 492 N N . THR A 1 62 ? 14.292 -13.090 -11.638 1.00 94.00 62 THR A N 1
ATOM 493 C CA . THR A 1 62 ? 15.331 -12.553 -12.529 1.00 94.00 62 THR A CA 1
ATOM 494 C C . THR A 1 62 ? 14.788 -12.339 -13.942 1.00 94.00 62 THR A C 1
ATOM 496 O O . THR A 1 62 ? 13.694 -12.797 -14.278 1.00 94.00 62 THR A O 1
ATOM 499 N N . ILE A 1 63 ? 15.569 -11.671 -14.795 1.00 91.88 63 ILE A N 1
ATOM 500 C CA . ILE A 1 63 ? 15.231 -11.473 -16.214 1.00 91.88 63 ILE A CA 1
ATOM 501 C C . ILE A 1 63 ? 15.019 -12.815 -16.934 1.00 91.88 63 ILE A C 1
ATOM 503 O O . ILE A 1 63 ? 14.108 -12.921 -17.744 1.00 91.88 63 ILE A O 1
ATOM 507 N N . ASP A 1 64 ? 15.765 -13.865 -16.581 1.00 94.12 64 ASP A N 1
ATOM 508 C CA . ASP A 1 64 ? 15.591 -15.206 -17.168 1.00 94.12 64 ASP A CA 1
ATOM 509 C C . ASP A 1 64 ? 14.234 -15.846 -16.821 1.00 94.12 64 ASP A C 1
ATOM 511 O O . ASP A 1 64 ? 13.767 -16.756 -17.501 1.00 94.12 64 ASP A O 1
ATOM 515 N N . GLN A 1 65 ? 13.597 -15.378 -15.746 1.00 94.69 65 GLN A N 1
ATOM 516 C CA . GLN A 1 65 ? 12.281 -15.817 -15.275 1.00 94.69 65 GLN A CA 1
ATOM 517 C C . GLN A 1 65 ? 11.158 -14.853 -15.698 1.00 94.69 65 GLN A C 1
ATOM 519 O O . GLN A 1 65 ? 10.001 -15.012 -15.282 1.00 94.69 65 GLN A O 1
ATOM 524 N N . LEU A 1 66 ? 11.489 -13.830 -16.491 1.00 94.88 66 LEU A N 1
ATOM 525 C CA . LEU A 1 66 ? 10.519 -12.929 -17.088 1.00 94.88 66 LEU A CA 1
ATOM 526 C C . LEU A 1 66 ? 9.662 -13.712 -18.086 1.00 94.88 66 LEU A C 1
ATOM 528 O O . LEU A 1 66 ? 10.165 -14.344 -19.009 1.00 94.88 66 LEU A O 1
ATOM 532 N N . HIS A 1 67 ? 8.350 -13.642 -17.902 1.00 93.50 67 HIS A N 1
ATOM 533 C CA . HIS A 1 67 ? 7.375 -14.364 -18.724 1.00 93.50 67 HIS A CA 1
ATOM 534 C C . HIS A 1 67 ? 6.378 -13.425 -19.419 1.00 93.50 67 HIS A C 1
ATOM 536 O O . HIS A 1 67 ? 5.366 -13.885 -19.945 1.00 93.50 67 HIS A O 1
ATOM 542 N N . ILE A 1 68 ? 6.644 -12.117 -19.388 1.00 95.12 68 ILE A N 1
ATOM 543 C CA . ILE A 1 68 ? 5.819 -11.074 -20.004 1.00 95.12 68 ILE A CA 1
ATOM 544 C C . ILE A 1 68 ? 6.689 -10.133 -20.835 1.00 95.12 68 ILE A C 1
ATOM 546 O O . ILE A 1 68 ? 7.889 -10.013 -20.581 1.00 95.12 68 ILE A O 1
ATOM 550 N N . ASP A 1 69 ? 6.084 -9.461 -21.808 1.00 95.94 69 ASP A N 1
ATOM 551 C CA . ASP A 1 69 ? 6.773 -8.484 -22.650 1.00 95.94 69 ASP A CA 1
ATOM 552 C C . ASP A 1 69 ? 6.792 -7.067 -22.036 1.00 95.94 69 ASP A C 1
ATOM 554 O O . ASP A 1 69 ? 6.201 -6.785 -20.985 1.00 95.94 69 ASP A O 1
ATOM 558 N N . ASP A 1 70 ? 7.487 -6.144 -22.704 1.00 95.69 70 ASP A N 1
ATOM 559 C CA . ASP A 1 70 ? 7.595 -4.752 -22.252 1.00 95.69 70 ASP A CA 1
ATOM 560 C C . ASP A 1 70 ? 6.254 -4.005 -22.298 1.00 95.69 70 ASP A C 1
ATOM 562 O O . ASP A 1 70 ? 6.012 -3.132 -21.462 1.00 95.69 70 ASP A O 1
ATOM 566 N N . ASN A 1 71 ? 5.349 -4.365 -23.213 1.00 96.56 71 ASN A N 1
ATOM 567 C CA . ASN A 1 71 ? 4.020 -3.755 -23.288 1.00 96.56 71 ASN A CA 1
ATOM 568 C C . ASN A 1 71 ? 3.182 -4.119 -22.057 1.00 96.56 71 ASN A C 1
ATOM 570 O O . ASN A 1 71 ? 2.553 -3.249 -21.454 1.00 96.56 71 ASN A O 1
ATOM 574 N N . GLN A 1 72 ? 3.232 -5.382 -21.637 1.00 97.12 72 GLN A N 1
ATOM 575 C CA . GLN A 1 72 ? 2.586 -5.870 -20.425 1.00 97.12 72 GLN A CA 1
ATOM 576 C C . GLN A 1 72 ? 3.201 -5.247 -19.165 1.00 97.12 72 GLN A C 1
ATOM 578 O O . GLN A 1 72 ? 2.472 -4.900 -18.235 1.00 97.12 72 GLN A O 1
ATOM 583 N N . LEU A 1 73 ? 4.522 -5.033 -19.124 1.00 96.81 73 LEU A N 1
ATOM 584 C CA . LEU A 1 73 ? 5.165 -4.295 -18.026 1.00 96.81 73 LEU A CA 1
ATOM 585 C C . LEU A 1 73 ? 4.670 -2.844 -17.941 1.00 96.81 73 LEU A C 1
ATOM 587 O O . LEU A 1 73 ? 4.393 -2.343 -16.848 1.00 96.81 73 LEU A O 1
ATOM 591 N N . ILE A 1 74 ? 4.518 -2.171 -19.083 1.00 96.88 74 ILE A N 1
ATOM 592 C CA . ILE A 1 74 ? 3.969 -0.811 -19.145 1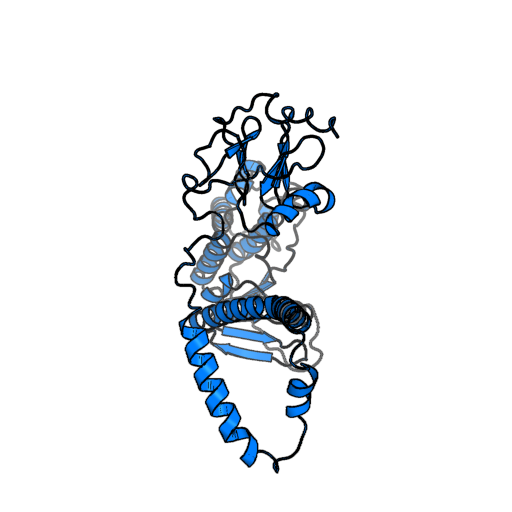.00 96.88 74 ILE A CA 1
ATOM 593 C C . ILE A 1 74 ? 2.501 -0.797 -18.702 1.00 96.88 74 ILE A C 1
ATOM 595 O O . ILE A 1 74 ? 2.103 0.098 -17.956 1.00 96.88 74 ILE A O 1
ATOM 599 N N . GLU A 1 75 ? 1.704 -1.794 -19.090 1.00 97.00 75 GLU A N 1
ATOM 600 C CA . GLU A 1 75 ? 0.318 -1.941 -18.635 1.00 97.00 75 GLU A CA 1
ATOM 601 C C . GLU A 1 75 ? 0.239 -2.131 -17.112 1.00 97.00 75 GLU A C 1
ATOM 603 O O . GLU A 1 75 ? -0.579 -1.496 -16.443 1.00 97.00 75 GLU A O 1
ATOM 608 N N . ILE A 1 76 ? 1.137 -2.932 -16.533 1.00 97.62 76 ILE A N 1
ATOM 609 C CA . ILE A 1 76 ? 1.265 -3.082 -15.078 1.00 97.62 76 ILE A CA 1
ATOM 610 C C . ILE A 1 76 ? 1.575 -1.735 -14.415 1.00 97.62 76 ILE A C 1
ATOM 612 O O . ILE A 1 76 ? 0.936 -1.383 -13.423 1.00 97.62 76 ILE A O 1
ATOM 616 N N . LEU A 1 77 ? 2.510 -0.953 -14.959 1.00 97.50 77 LEU A N 1
ATOM 617 C CA . LEU A 1 77 ? 2.810 0.383 -14.437 1.00 97.50 77 LEU A CA 1
ATOM 618 C C . LEU A 1 77 ? 1.627 1.343 -14.586 1.00 97.50 77 LEU A C 1
ATOM 620 O O . LEU A 1 77 ? 1.394 2.165 -13.702 1.00 97.50 77 LEU A O 1
ATOM 624 N N . ASN A 1 78 ? 0.844 1.222 -15.655 1.00 96.81 78 ASN A N 1
ATOM 625 C CA . ASN A 1 78 ? -0.391 1.979 -15.826 1.00 96.81 78 ASN A CA 1
ATOM 626 C C . ASN A 1 78 ? -1.452 1.581 -14.778 1.00 96.81 78 ASN A C 1
ATOM 628 O O . ASN A 1 78 ? -2.137 2.444 -14.234 1.00 96.81 78 ASN A O 1
ATOM 632 N N . ASN A 1 79 ? -1.534 0.297 -14.402 1.00 96.06 79 ASN A N 1
ATOM 633 C CA . ASN A 1 79 ? -2.420 -0.178 -13.328 1.00 96.06 79 ASN A CA 1
ATOM 634 C C . ASN A 1 79 ? -2.155 0.470 -11.969 1.00 96.06 79 ASN A C 1
ATOM 636 O O . ASN A 1 79 ? -3.077 0.590 -11.162 1.00 96.06 79 ASN A O 1
ATOM 640 N N . VAL A 1 80 ? -0.924 0.920 -11.738 1.00 96.88 80 VAL A N 1
ATOM 641 C CA . VAL A 1 80 ? -0.516 1.606 -10.509 1.00 96.88 80 VAL A CA 1
ATOM 642 C C . VAL A 1 80 ? -0.217 3.095 -10.719 1.00 96.88 80 VAL A C 1
ATOM 644 O O . VAL A 1 80 ? 0.363 3.731 -9.840 1.00 96.88 80 VAL A O 1
ATOM 647 N N . GLU A 1 81 ? -0.628 3.677 -11.851 1.00 96.25 81 GLU A N 1
ATOM 648 C CA . GLU A 1 81 ? -0.459 5.105 -12.171 1.00 96.25 81 GLU A CA 1
ATOM 649 C C . GLU A 1 81 ? 1.025 5.554 -12.127 1.00 96.25 81 GLU A C 1
ATOM 651 O O . GLU A 1 81 ? 1.347 6.647 -11.657 1.00 96.25 81 GLU A O 1
ATOM 656 N N . LEU A 1 82 ? 1.949 4.686 -12.567 1.00 96.94 82 LEU A N 1
ATOM 657 C CA . LEU A 1 82 ? 3.408 4.904 -12.599 1.00 96.94 82 LEU A CA 1
ATOM 658 C C . LEU A 1 82 ? 4.009 4.919 -14.011 1.00 96.94 82 LEU A C 1
ATOM 660 O O . LEU A 1 82 ? 5.229 4.976 -14.157 1.00 96.94 82 LEU A O 1
ATOM 664 N N . GLN A 1 83 ? 3.188 4.903 -15.062 1.00 95.38 83 GLN A N 1
ATOM 665 C CA . GLN A 1 83 ? 3.679 4.910 -16.446 1.00 95.38 83 GLN A CA 1
ATOM 666 C C . GLN A 1 83 ? 4.615 6.099 -16.740 1.00 95.38 83 GLN A C 1
ATOM 668 O O . GLN A 1 83 ? 5.592 5.951 -17.474 1.00 95.38 83 GLN A O 1
ATOM 673 N N . TYR A 1 84 ? 4.374 7.261 -16.122 1.00 95.69 84 TYR A N 1
ATOM 674 C CA . TYR A 1 84 ? 5.209 8.453 -16.296 1.00 95.69 84 TYR A CA 1
ATOM 675 C C .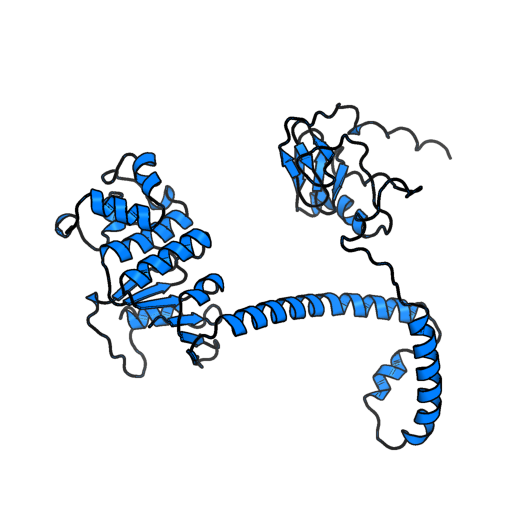 TYR A 1 84 ? 6.663 8.260 -15.832 1.00 95.69 84 TYR A C 1
ATOM 677 O O . TYR A 1 84 ? 7.547 8.945 -16.340 1.00 95.69 84 TYR A O 1
ATOM 685 N N . ILE A 1 85 ? 6.941 7.329 -14.908 1.00 95.56 85 ILE A N 1
ATOM 686 C CA . ILE A 1 85 ? 8.310 7.059 -14.436 1.00 95.56 85 ILE A CA 1
ATOM 687 C C . ILE A 1 85 ? 9.170 6.523 -15.581 1.00 95.56 85 ILE A C 1
ATOM 689 O O . ILE A 1 85 ? 10.330 6.906 -15.701 1.00 95.56 85 ILE A O 1
ATOM 693 N N . VAL A 1 86 ? 8.596 5.702 -16.466 1.00 94.94 86 VAL A N 1
ATOM 694 C CA . VAL A 1 86 ? 9.315 5.161 -17.629 1.00 94.94 86 VAL A CA 1
ATOM 695 C C . VAL A 1 86 ? 9.832 6.298 -18.511 1.00 94.94 86 VAL A C 1
ATOM 697 O O . VAL A 1 86 ? 10.982 6.275 -18.939 1.00 94.94 86 VAL A O 1
ATOM 700 N N . GLN A 1 87 ? 9.001 7.318 -18.743 1.00 92.44 87 GLN A N 1
ATOM 701 C CA . GLN A 1 87 ? 9.366 8.487 -19.545 1.00 92.44 87 GLN A CA 1
ATOM 702 C C . GLN A 1 87 ? 10.335 9.413 -18.802 1.00 92.44 87 GLN A C 1
ATOM 704 O O . GLN A 1 87 ? 11.283 9.908 -19.402 1.00 92.44 87 GLN A O 1
ATOM 709 N N . ARG A 1 88 ? 10.119 9.621 -17.497 1.00 95.12 88 ARG A N 1
ATOM 710 C CA . ARG A 1 88 ? 10.947 10.495 -16.654 1.00 95.12 88 ARG A CA 1
ATOM 711 C C . ARG A 1 88 ? 12.388 9.998 -16.535 1.00 95.12 88 ARG A C 1
ATOM 713 O O . ARG A 1 88 ? 13.307 10.807 -16.576 1.00 95.12 88 ARG A O 1
ATOM 720 N N . GLU A 1 89 ? 12.576 8.689 -16.380 1.00 94.00 89 GLU A N 1
ATOM 721 C CA . GLU A 1 89 ? 13.885 8.096 -16.068 1.00 94.00 89 GLU A CA 1
ATOM 722 C C . GLU A 1 89 ? 14.627 7.548 -17.296 1.00 94.00 89 GLU A C 1
ATOM 724 O O . GLU A 1 89 ? 15.824 7.277 -17.214 1.00 94.00 89 GLU A O 1
ATOM 729 N N . GLY A 1 90 ? 13.950 7.412 -18.443 1.00 90.88 90 GLY A N 1
ATOM 730 C CA . GLY A 1 90 ? 14.575 6.997 -19.705 1.00 90.88 90 GLY A CA 1
ATOM 731 C C . GLY A 1 90 ? 14.430 5.512 -20.055 1.00 90.88 90 GLY A C 1
ATOM 732 O O . GLY A 1 90 ? 15.270 4.972 -20.770 1.00 90.88 90 GLY A O 1
ATOM 733 N N . GLY A 1 91 ? 13.368 4.847 -19.589 1.00 94.12 91 GLY A N 1
ATOM 734 C CA . GLY A 1 91 ? 12.990 3.492 -20.010 1.00 94.12 91 GLY A CA 1
ATOM 735 C C . GLY A 1 91 ? 13.028 2.430 -18.908 1.00 94.12 91 GLY A C 1
ATOM 736 O O . GLY A 1 91 ? 13.433 2.679 -17.777 1.00 94.12 91 GLY A O 1
ATOM 737 N N . LEU A 1 92 ? 12.593 1.210 -19.245 1.00 94.94 92 LEU A N 1
ATOM 738 C CA . LEU A 1 92 ? 12.520 0.083 -18.300 1.00 94.94 92 LEU A CA 1
ATOM 739 C C . LEU A 1 92 ? 13.899 -0.477 -17.910 1.00 94.94 92 LEU A C 1
ATOM 741 O O . LEU A 1 92 ? 14.054 -1.004 -16.813 1.00 94.94 92 LEU A O 1
ATOM 745 N N . ASN A 1 93 ? 14.890 -0.344 -18.795 1.00 94.94 93 ASN A N 1
ATOM 746 C CA . ASN A 1 93 ? 16.236 -0.905 -18.632 1.00 94.94 93 ASN A CA 1
ATOM 747 C C . ASN A 1 93 ? 17.225 0.057 -17.961 1.00 94.94 93 ASN A C 1
ATOM 749 O O . ASN A 1 93 ? 18.419 -0.222 -17.933 1.00 94.94 93 ASN A O 1
ATOM 753 N N . ILE A 1 94 ? 16.766 1.212 -17.473 1.00 93.62 94 ILE A N 1
ATOM 754 C CA . ILE A 1 94 ? 17.665 2.176 -16.847 1.00 93.62 94 ILE A CA 1
ATOM 755 C C . ILE A 1 94 ? 18.017 1.729 -15.433 1.00 93.62 94 ILE A C 1
ATOM 757 O O . ILE A 1 94 ? 17.127 1.376 -14.665 1.00 93.62 94 ILE A O 1
ATOM 761 N N . GLU A 1 95 ? 19.297 1.771 -15.076 1.00 95.19 95 GLU A N 1
ATOM 762 C CA . GLU A 1 95 ? 19.755 1.510 -13.711 1.00 95.19 95 GLU A CA 1
ATOM 763 C C . GLU A 1 95 ? 19.895 2.808 -12.922 1.00 95.19 95 GLU A C 1
ATOM 765 O O . GLU A 1 95 ? 20.438 3.810 -13.410 1.00 95.19 95 GLU A O 1
ATOM 770 N N . ARG A 1 96 ? 19.384 2.796 -11.691 1.00 94.19 96 ARG A N 1
ATOM 771 C CA . ARG A 1 96 ? 19.305 3.957 -10.803 1.00 94.19 96 ARG A CA 1
ATOM 772 C C . ARG A 1 96 ? 19.278 3.515 -9.343 1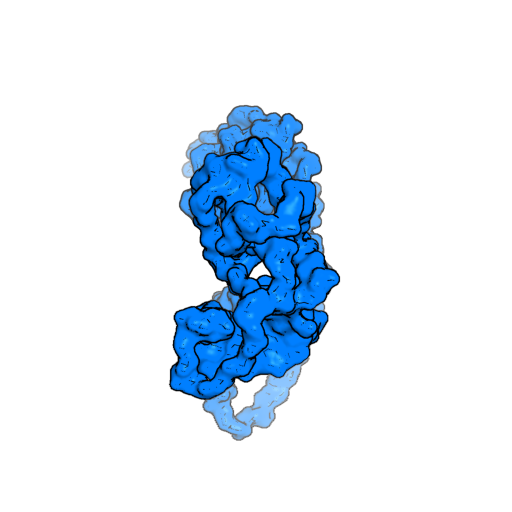.00 94.19 96 ARG A C 1
ATOM 774 O O . ARG A 1 96 ? 18.883 2.391 -9.038 1.00 94.19 96 ARG A O 1
ATOM 781 N N . ASP A 1 97 ? 19.613 4.428 -8.431 1.00 95.00 97 ASP A N 1
ATOM 782 C CA . ASP A 1 97 ? 19.291 4.240 -7.015 1.00 95.00 97 ASP A CA 1
ATOM 783 C C . ASP A 1 97 ? 17.812 4.581 -6.764 1.00 95.00 97 ASP A C 1
ATOM 785 O O . ASP A 1 97 ? 17.433 5.688 -6.368 1.00 95.00 97 ASP A O 1
ATOM 789 N N . TRP A 1 98 ? 16.945 3.605 -7.037 1.00 95.12 98 TRP A N 1
ATOM 790 C CA . TRP A 1 98 ? 15.493 3.731 -6.887 1.00 95.12 98 TRP A CA 1
ATOM 791 C C . TRP A 1 98 ? 15.058 4.086 -5.465 1.00 95.12 98 TRP A C 1
ATOM 793 O O . TRP A 1 98 ? 13.972 4.641 -5.264 1.00 95.12 98 TRP A O 1
ATOM 803 N N . LYS A 1 99 ? 15.890 3.782 -4.462 1.00 93.50 99 LYS A N 1
ATOM 804 C CA . LYS A 1 99 ? 15.607 4.133 -3.075 1.00 93.50 99 LYS A CA 1
ATOM 805 C C . LYS A 1 99 ? 15.666 5.643 -2.863 1.00 93.50 99 LYS A C 1
ATOM 807 O O . LYS A 1 99 ? 14.874 6.137 -2.067 1.00 93.50 99 LYS A O 1
ATOM 812 N N . ASP A 1 100 ? 16.513 6.367 -3.574 1.00 92.75 100 ASP A N 1
ATOM 813 C CA . ASP A 1 100 ? 16.664 7.810 -3.371 1.00 92.75 100 ASP A CA 1
ATOM 814 C C . ASP A 1 100 ? 15.874 8.626 -4.401 1.00 92.75 100 ASP A C 1
ATOM 816 O O . ASP A 1 100 ? 15.388 9.712 -4.093 1.00 92.75 100 ASP A O 1
ATOM 820 N N . ILE A 1 101 ? 15.652 8.066 -5.593 1.00 94.12 101 ILE A N 1
ATOM 821 C CA . ILE A 1 101 ? 14.954 8.746 -6.694 1.00 94.12 101 ILE A CA 1
ATOM 822 C C . ILE A 1 101 ? 13.430 8.707 -6.547 1.00 94.12 101 ILE A C 1
ATOM 824 O O . ILE A 1 101 ? 12.743 9.666 -6.901 1.00 94.12 101 ILE A O 1
ATOM 828 N N . LEU A 1 102 ? 12.870 7.606 -6.037 1.00 94.75 102 LEU A N 1
ATOM 829 C CA . LEU A 1 102 ? 11.420 7.463 -5.924 1.00 94.75 102 LEU A CA 1
ATOM 830 C C . LEU A 1 102 ? 10.887 8.093 -4.633 1.00 94.75 102 LEU A C 1
ATOM 832 O O . LEU A 1 102 ? 11.393 7.861 -3.531 1.00 94.75 102 LEU A O 1
ATOM 836 N N . SER A 1 103 ? 9.779 8.815 -4.744 1.00 95.00 103 SER A N 1
ATOM 837 C CA . SER A 1 103 ? 8.988 9.266 -3.598 1.00 95.00 103 SER A CA 1
ATOM 838 C C . SER A 1 103 ? 8.391 8.084 -2.817 1.00 95.00 103 SER A C 1
ATOM 840 O O . SER A 1 103 ? 8.279 6.961 -3.314 1.00 95.00 103 SER A O 1
ATOM 842 N N . GLY A 1 104 ? 7.967 8.321 -1.570 1.00 94.44 104 GLY A N 1
ATOM 843 C CA . GLY A 1 104 ? 7.342 7.281 -0.737 1.00 94.44 104 GLY A CA 1
ATOM 844 C C . GLY A 1 104 ? 6.099 6.648 -1.376 1.00 94.44 104 GLY A C 1
ATOM 845 O O . GLY A 1 104 ? 5.951 5.426 -1.358 1.00 94.44 104 GLY A O 1
ATOM 846 N N . GLY A 1 105 ? 5.246 7.465 -2.002 1.00 95.25 105 GLY A N 1
ATOM 847 C CA . GLY A 1 105 ? 4.060 6.989 -2.716 1.00 95.25 105 GLY A CA 1
ATOM 848 C C . GLY A 1 105 ? 4.395 6.216 -3.996 1.00 95.25 105 GLY A C 1
ATOM 849 O O . GLY A 1 105 ? 3.733 5.228 -4.305 1.00 95.25 105 GLY A O 1
ATOM 850 N N . GLU A 1 106 ? 5.437 6.609 -4.736 1.00 96.88 106 GLU A N 1
ATOM 851 C CA . GLU A 1 106 ? 5.912 5.850 -5.907 1.00 96.88 106 GLU A CA 1
ATOM 852 C C . GLU A 1 106 ? 6.475 4.487 -5.503 1.00 96.88 106 GLU A C 1
ATOM 854 O O . GLU A 1 106 ? 6.103 3.481 -6.098 1.00 96.88 106 GLU A O 1
ATOM 859 N N . LYS A 1 107 ? 7.284 4.424 -4.438 1.00 96.69 107 LYS A N 1
ATOM 860 C CA . LYS A 1 107 ? 7.809 3.163 -3.889 1.00 96.69 107 LYS A CA 1
ATOM 861 C C . LYS A 1 107 ? 6.692 2.191 -3.514 1.00 96.69 107 LYS A C 1
ATOM 863 O O . LYS A 1 107 ? 6.761 1.012 -3.852 1.00 96.69 107 LYS A O 1
ATOM 868 N N . GLN A 1 108 ? 5.657 2.679 -2.829 1.00 96.94 108 GLN A N 1
ATOM 869 C CA . GLN A 1 108 ? 4.488 1.881 -2.445 1.00 96.94 108 GLN A CA 1
ATOM 870 C C . GLN A 1 108 ? 3.722 1.346 -3.657 1.00 96.94 108 GLN A C 1
ATOM 872 O O . GLN A 1 108 ? 3.448 0.148 -3.736 1.00 96.94 108 GLN A O 1
ATOM 877 N N . ARG A 1 109 ? 3.450 2.209 -4.640 1.00 97.31 109 ARG A N 1
ATOM 878 C CA . ARG A 1 109 ? 2.782 1.818 -5.890 1.00 97.31 109 ARG A CA 1
ATOM 879 C C . ARG A 1 109 ? 3.614 0.832 -6.710 1.00 97.31 109 ARG A C 1
ATOM 881 O O . ARG A 1 109 ? 3.058 -0.112 -7.260 1.00 97.31 109 ARG A O 1
ATOM 888 N N . LEU A 1 110 ? 4.939 0.969 -6.711 1.00 97.12 110 LEU A N 1
ATOM 889 C CA . LEU A 1 110 ? 5.842 0.023 -7.366 1.00 97.12 110 LEU A CA 1
ATOM 890 C C . LEU A 1 110 ? 5.869 -1.331 -6.644 1.00 97.12 110 LEU A C 1
ATOM 892 O O . LEU A 1 110 ? 5.881 -2.375 -7.286 1.00 97.12 110 LEU A O 1
ATOM 896 N N . GLY A 1 111 ? 5.778 -1.333 -5.311 1.00 96.81 111 GLY A N 1
ATOM 897 C CA . GLY A 1 111 ? 5.545 -2.551 -4.535 1.00 96.81 111 GLY A CA 1
ATOM 898 C C . GLY A 1 111 ? 4.245 -3.255 -4.938 1.00 96.81 111 GLY A C 1
ATOM 899 O O . GLY A 1 111 ? 4.246 -4.464 -5.147 1.00 96.81 111 GLY A O 1
ATOM 900 N N . LEU A 1 112 ? 3.155 -2.504 -5.120 1.00 97.62 112 LEU A N 1
ATOM 901 C CA . LEU A 1 112 ? 1.869 -3.040 -5.586 1.00 97.62 112 LEU A CA 1
ATOM 902 C C . LEU A 1 112 ? 1.922 -3.546 -7.035 1.00 97.62 112 LEU A C 1
ATOM 904 O O . LEU A 1 112 ? 1.260 -4.536 -7.344 1.00 97.62 112 LEU A O 1
ATOM 908 N N . ALA A 1 113 ? 2.743 -2.938 -7.900 1.00 97.69 113 ALA A N 1
ATOM 909 C CA . ALA A 1 113 ? 2.963 -3.391 -9.278 1.00 97.69 113 ALA A CA 1
ATOM 910 C C . ALA A 1 113 ? 3.394 -4.867 -9.337 1.00 97.69 113 ALA A C 1
ATOM 912 O O . ALA A 1 113 ? 2.953 -5.617 -10.207 1.00 97.69 113 ALA A O 1
ATOM 913 N N . ARG A 1 114 ? 4.176 -5.316 -8.345 1.00 97.62 114 ARG A N 1
ATOM 914 C CA . ARG A 1 114 ? 4.625 -6.712 -8.224 1.00 97.62 114 ARG A CA 1
ATOM 915 C C . ARG A 1 114 ? 3.459 -7.695 -8.116 1.00 97.62 114 ARG A C 1
ATOM 917 O O . ARG A 1 114 ? 3.552 -8.806 -8.619 1.00 97.62 114 ARG A O 1
ATOM 924 N N . ILE A 1 115 ? 2.336 -7.300 -7.513 1.00 97.56 115 ILE A N 1
ATOM 925 C CA . ILE A 1 115 ? 1.150 -8.165 -7.415 1.00 97.56 115 ILE A CA 1
ATOM 926 C C . ILE A 1 115 ? 0.543 -8.400 -8.799 1.00 97.56 115 ILE A C 1
ATOM 928 O O . ILE A 1 115 ? 0.147 -9.520 -9.110 1.00 97.56 115 ILE A O 1
ATOM 932 N N . PHE A 1 116 ? 0.495 -7.364 -9.640 1.00 97.38 116 PHE A N 1
ATOM 933 C CA . PHE A 1 116 ? -0.023 -7.475 -11.004 1.00 97.38 116 PHE A CA 1
ATOM 934 C C . PHE A 1 116 ? 0.865 -8.351 -11.893 1.00 97.38 116 PHE A C 1
ATOM 936 O O . PHE A 1 116 ? 0.343 -9.053 -12.758 1.00 97.38 116 PHE A O 1
ATOM 943 N N . TYR A 1 117 ? 2.179 -8.345 -11.651 1.00 97.31 117 TYR A N 1
ATOM 944 C CA . TYR A 1 117 ? 3.120 -9.253 -12.305 1.00 97.31 117 TYR A CA 1
ATOM 945 C C . TYR A 1 117 ? 2.948 -10.703 -11.825 1.00 97.31 117 TYR A C 1
ATOM 947 O O . TYR A 1 117 ? 2.700 -11.591 -12.634 1.00 97.31 117 TYR A O 1
ATOM 955 N N . HIS A 1 118 ? 3.019 -10.945 -10.510 1.00 96.25 118 HIS A N 1
ATOM 956 C CA . HIS A 1 118 ? 3.033 -12.302 -9.938 1.00 96.25 118 HIS A CA 1
ATOM 957 C C . HIS A 1 118 ? 1.661 -12.983 -9.872 1.00 96.25 118 HIS A C 1
ATOM 959 O O . HIS A 1 118 ? 1.597 -14.204 -9.759 1.00 96.25 118 HIS A O 1
ATOM 965 N N . LYS A 1 119 ? 0.564 -12.216 -9.909 1.00 95.44 119 LYS A N 1
ATOM 966 C CA . LYS A 1 119 ? -0.832 -12.700 -9.879 1.00 95.44 119 LYS A CA 1
ATOM 967 C C . LYS A 1 119 ? -1.089 -13.789 -8.812 1.00 95.44 119 LYS A C 1
ATOM 969 O O . LYS A 1 119 ? -1.581 -14.872 -9.137 1.00 95.44 119 LYS A O 1
ATOM 974 N N . 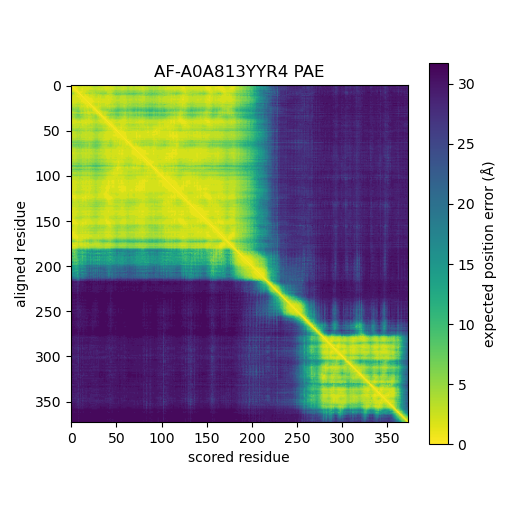PRO A 1 120 ? -0.766 -13.534 -7.528 1.00 96.81 120 PRO A N 1
ATOM 975 C CA . PRO A 1 120 ? -0.973 -14.507 -6.457 1.00 96.81 120 PRO A CA 1
ATOM 976 C C . PRO A 1 120 ? -2.466 -14.764 -6.211 1.00 96.81 120 PRO A C 1
ATOM 978 O O . PRO A 1 120 ? -3.306 -13.907 -6.474 1.00 96.81 120 PRO A O 1
ATOM 981 N N . LYS A 1 121 ? -2.811 -15.897 -5.589 1.00 96.56 121 LYS A N 1
ATOM 982 C CA . LYS A 1 121 ? -4.188 -16.124 -5.104 1.00 96.56 121 LYS A CA 1
ATOM 983 C C . LYS A 1 121 ? -4.518 -15.259 -3.887 1.00 96.56 121 LYS A C 1
ATOM 985 O O . LYS A 1 121 ? -5.665 -14.847 -3.719 1.00 96.56 121 LYS A O 1
ATOM 990 N N . TYR A 1 122 ? -3.518 -14.994 -3.047 1.00 97.06 122 TYR A N 1
ATOM 991 C CA . TYR A 1 122 ? -3.638 -14.228 -1.811 1.00 97.06 122 TYR A CA 1
ATOM 992 C C . TYR A 1 122 ? -2.588 -13.114 -1.762 1.00 97.06 122 TYR A C 1
ATOM 994 O O . TYR A 1 122 ? -1.385 -13.377 -1.794 1.00 97.06 122 TYR A O 1
ATOM 1002 N N . ALA A 1 123 ? -3.033 -11.869 -1.632 1.00 97.75 123 ALA A N 1
ATOM 1003 C CA . ALA A 1 123 ? -2.157 -10.730 -1.389 1.00 97.75 123 ALA A CA 1
ATOM 1004 C C . ALA A 1 123 ? -2.224 -10.329 0.089 1.00 97.75 123 ALA A C 1
ATOM 1006 O O . ALA A 1 123 ? -3.303 -10.051 0.613 1.00 97.75 123 ALA A O 1
ATOM 1007 N N . LEU A 1 124 ? -1.066 -10.300 0.749 1.00 97.69 124 LEU A N 1
ATOM 1008 C CA . LEU A 1 124 ? -0.904 -9.798 2.111 1.00 97.69 124 LEU A CA 1
ATOM 1009 C C . LEU A 1 124 ? -0.372 -8.364 2.022 1.00 97.69 124 LEU A C 1
ATOM 1011 O O . LEU A 1 124 ? 0.741 -8.150 1.544 1.00 97.69 124 LEU A O 1
ATOM 1015 N N . LEU A 1 125 ? -1.171 -7.387 2.434 1.00 97.75 125 LEU A N 1
ATOM 1016 C CA . LEU A 1 125 ? -0.916 -5.961 2.231 1.00 97.75 125 LEU A CA 1
ATOM 1017 C C . LEU A 1 125 ? -0.737 -5.276 3.588 1.00 97.75 125 LEU A C 1
ATOM 1019 O O . LEU A 1 125 ? -1.713 -5.032 4.291 1.00 97.75 125 LEU A O 1
ATOM 1023 N N . ASP A 1 126 ? 0.505 -5.013 3.991 1.00 96.81 126 ASP A N 1
ATOM 1024 C CA . ASP A 1 126 ? 0.820 -4.424 5.298 1.00 96.81 126 ASP A CA 1
ATOM 1025 C C . ASP A 1 126 ? 0.971 -2.906 5.176 1.00 96.81 126 ASP A C 1
ATOM 1027 O O . ASP A 1 126 ? 2.039 -2.437 4.804 1.00 96.81 126 ASP A O 1
ATOM 1031 N N . GLU A 1 127 ? -0.096 -2.132 5.402 1.00 94.75 127 GLU A N 1
ATOM 1032 C CA . GLU A 1 127 ? -0.088 -0.656 5.345 1.00 94.75 127 GLU A CA 1
ATOM 1033 C C . GLU A 1 127 ? 0.574 -0.060 4.082 1.00 94.75 127 GLU A C 1
ATOM 1035 O O . GLU A 1 127 ? 1.139 1.039 4.089 1.00 94.75 127 GLU A O 1
ATOM 1040 N N . CYS A 1 128 ? 0.499 -0.786 2.967 1.00 94.31 128 CYS A N 1
ATOM 1041 C CA . CYS A 1 128 ? 1.287 -0.522 1.767 1.00 94.31 128 CYS A CA 1
ATOM 1042 C C . CYS A 1 128 ? 0.756 0.626 0.891 1.00 94.31 128 CYS A C 1
ATOM 1044 O O . CYS A 1 128 ? 1.259 0.825 -0.210 1.00 94.31 128 CYS A O 1
ATOM 1046 N N . THR A 1 129 ? -0.259 1.362 1.348 1.00 95.25 129 THR A N 1
ATOM 1047 C CA . THR A 1 129 ? -0.863 2.511 0.647 1.00 95.25 129 THR A CA 1
ATOM 1048 C C . THR A 1 129 ? -0.931 3.775 1.506 1.00 95.25 129 THR A C 1
ATOM 1050 O O . THR A 1 129 ? -1.598 4.738 1.136 1.00 95.25 129 THR A O 1
ATOM 1053 N N . SER A 1 130 ? -0.236 3.817 2.646 1.00 91.69 130 SER A N 1
ATOM 1054 C CA . SER A 1 130 ? -0.251 4.964 3.571 1.00 91.69 130 SER A CA 1
ATOM 1055 C C . SER A 1 130 ? 0.224 6.292 2.959 1.00 91.69 130 SER A C 1
ATOM 1057 O O . SER A 1 130 ? -0.203 7.348 3.416 1.00 91.69 130 SER A O 1
ATOM 1059 N N . ALA A 1 131 ? 1.053 6.254 1.912 1.00 91.44 131 ALA A N 1
ATOM 1060 C CA . ALA A 1 131 ? 1.539 7.418 1.166 1.00 91.44 131 ALA A CA 1
ATOM 1061 C C . ALA A 1 131 ? 0.886 7.559 -0.227 1.00 91.44 131 ALA A C 1
ATOM 1063 O O . ALA A 1 131 ? 1.412 8.260 -1.092 1.00 91.44 131 ALA A O 1
ATOM 1064 N N . VAL A 1 132 ? -0.238 6.874 -0.466 1.00 93.44 132 VAL A N 1
ATOM 1065 C CA . VAL A 1 132 ? -0.972 6.881 -1.741 1.00 93.44 132 VAL A CA 1
ATOM 1066 C C . VAL A 1 132 ? -2.307 7.615 -1.571 1.00 93.44 132 VAL A C 1
ATOM 1068 O O . VAL A 1 132 ? -3.005 7.446 -0.565 1.00 93.44 132 VAL A O 1
ATOM 1071 N N . SER A 1 133 ? -2.675 8.445 -2.553 1.00 93.81 133 SER A N 1
ATOM 1072 C CA . SER A 1 133 ? -3.962 9.151 -2.558 1.00 93.81 133 SER A CA 1
ATOM 1073 C C . SER A 1 133 ? -5.143 8.173 -2.589 1.00 93.81 133 SER A C 1
ATOM 1075 O O . SER A 1 133 ? -5.021 7.049 -3.073 1.00 93.81 133 SER A O 1
ATOM 1077 N N . ILE A 1 134 ? -6.292 8.599 -2.057 1.00 93.75 134 ILE A N 1
ATOM 1078 C CA . ILE A 1 134 ? -7.491 7.751 -1.927 1.00 93.75 134 ILE A CA 1
ATOM 1079 C C . ILE A 1 134 ? -7.989 7.279 -3.303 1.00 93.75 134 ILE A C 1
ATOM 1081 O O . ILE A 1 134 ? -8.321 6.107 -3.457 1.00 93.75 134 ILE A O 1
ATOM 1085 N N . ASP A 1 135 ? -7.969 8.152 -4.313 1.00 93.19 135 ASP A N 1
ATOM 1086 C CA . ASP A 1 135 ? -8.456 7.824 -5.661 1.00 93.19 135 ASP A CA 1
ATOM 1087 C C . ASP A 1 135 ? -7.614 6.727 -6.328 1.00 93.19 135 ASP A C 1
ATOM 1089 O O . ASP A 1 135 ? -8.143 5.784 -6.919 1.00 93.19 135 ASP A O 1
ATOM 1093 N N . VAL A 1 136 ? -6.285 6.828 -6.212 1.00 94.69 136 VAL A N 1
ATOM 1094 C CA . VAL A 1 136 ? -5.354 5.837 -6.772 1.00 94.69 136 VAL A CA 1
ATOM 1095 C C . VAL A 1 136 ? -5.418 4.534 -5.979 1.00 94.69 136 VAL A C 1
ATOM 1097 O O . VAL A 1 136 ? -5.432 3.456 -6.569 1.00 94.69 136 VAL A O 1
ATOM 1100 N N . GLU A 1 137 ? -5.506 4.621 -4.649 1.00 96.19 137 GLU A N 1
ATOM 1101 C CA . GLU A 1 137 ? -5.715 3.465 -3.775 1.00 96.19 137 GLU A CA 1
ATOM 1102 C C . GLU A 1 137 ? -6.972 2.686 -4.186 1.00 96.19 137 GLU A C 1
ATOM 1104 O O . GLU A 1 137 ? -6.897 1.474 -4.387 1.00 96.19 137 GLU A O 1
ATOM 1109 N N . GLY A 1 138 ? -8.096 3.377 -4.386 1.00 95.56 138 GLY A N 1
ATOM 1110 C CA . GLY A 1 138 ? -9.348 2.751 -4.795 1.00 95.56 138 GLY A CA 1
ATOM 1111 C C . GLY A 1 138 ? -9.235 2.003 -6.120 1.00 95.56 138 GLY A C 1
ATOM 1112 O O . GLY A 1 138 ? -9.507 0.803 -6.176 1.00 95.56 138 GLY A O 1
ATOM 1113 N N . LYS A 1 139 ? -8.717 2.672 -7.159 1.00 96.31 139 LYS A N 1
ATOM 1114 C CA . LYS A 1 139 ? -8.485 2.066 -8.481 1.00 96.31 139 LYS A CA 1
ATOM 1115 C C . LYS A 1 139 ? -7.640 0.793 -8.403 1.00 96.31 139 LYS A C 1
ATOM 1117 O O . LYS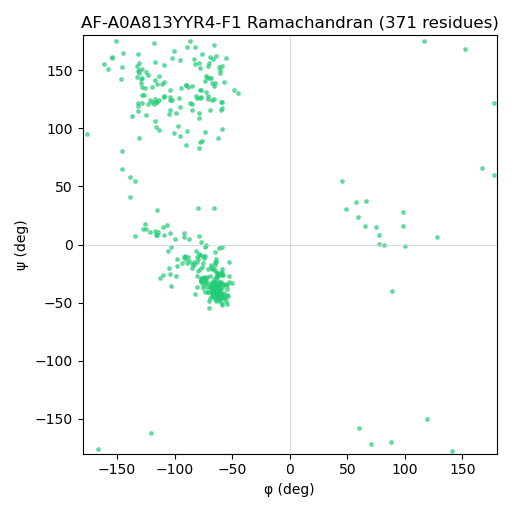 A 1 139 ? -7.964 -0.200 -9.053 1.00 96.31 139 LYS A O 1
ATOM 1122 N N . ILE A 1 140 ? -6.555 0.810 -7.624 1.00 97.12 140 ILE A N 1
ATOM 1123 C CA . ILE A 1 140 ? -5.670 -0.353 -7.486 1.00 97.12 140 ILE A CA 1
ATOM 1124 C C . ILE A 1 140 ? -6.426 -1.517 -6.839 1.00 97.12 140 ILE A C 1
ATOM 1126 O O . ILE A 1 140 ? -6.395 -2.631 -7.362 1.00 97.12 140 ILE A O 1
ATOM 1130 N N . TYR A 1 141 ? -7.132 -1.274 -5.732 1.00 97.31 141 TYR A N 1
ATOM 1131 C CA . TYR A 1 141 ? -7.872 -2.324 -5.029 1.00 97.31 141 TYR A CA 1
ATOM 1132 C C . TYR A 1 141 ? -8.996 -2.917 -5.884 1.00 97.31 141 TYR A C 1
ATOM 1134 O O . TYR A 1 141 ? -9.180 -4.135 -5.879 1.00 97.31 141 TYR A O 1
ATOM 1142 N N . GLU A 1 142 ? -9.711 -2.104 -6.663 1.00 96.44 142 GLU A N 1
ATOM 1143 C CA . GLU A 1 142 ? -10.720 -2.599 -7.606 1.00 96.44 142 GLU A CA 1
ATOM 1144 C C . GLU A 1 142 ? -10.115 -3.523 -8.662 1.00 96.44 142 GLU A C 1
ATOM 1146 O O . GLU A 1 142 ? -10.626 -4.626 -8.867 1.00 96.44 142 GLU A O 1
ATOM 1151 N N . ARG A 1 143 ? -8.994 -3.128 -9.280 1.00 96.69 143 ARG A N 1
ATOM 1152 C CA . ARG A 1 143 ? -8.312 -3.962 -10.283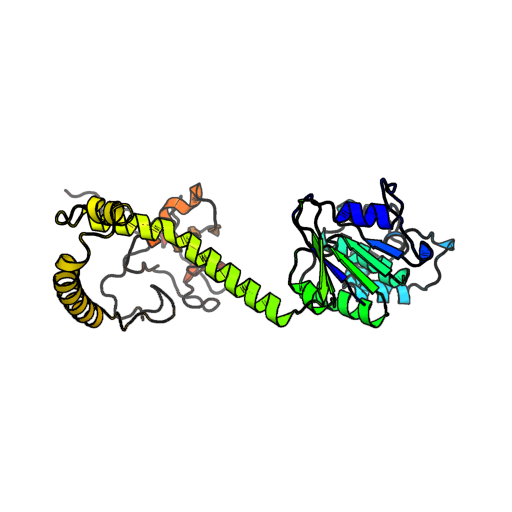 1.00 96.69 143 ARG A CA 1
ATOM 1153 C C . ARG A 1 143 ? -7.819 -5.278 -9.683 1.00 96.69 143 ARG A C 1
ATOM 1155 O O . ARG A 1 143 ? -8.020 -6.334 -10.276 1.00 96.69 143 ARG A O 1
ATOM 1162 N N . LEU A 1 144 ? -7.238 -5.254 -8.482 1.00 96.94 144 LEU A N 1
ATOM 1163 C CA . LEU A 1 144 ? -6.811 -6.482 -7.798 1.00 96.94 144 LEU A CA 1
ATOM 1164 C C . LEU A 1 144 ? -7.991 -7.428 -7.516 1.00 96.94 144 LEU A C 1
ATOM 1166 O O . LEU A 1 144 ? -7.861 -8.642 -7.679 1.00 96.94 144 LEU A O 1
ATOM 1170 N N . LYS A 1 145 ? -9.159 -6.885 -7.148 1.00 95.88 145 LYS A N 1
ATOM 1171 C CA . LYS A 1 145 ? -10.385 -7.679 -6.963 1.00 95.88 145 LYS A CA 1
ATOM 1172 C C . LYS A 1 145 ? -10.891 -8.274 -8.274 1.00 95.88 145 LYS A C 1
ATOM 1174 O O . LYS A 1 145 ? -11.293 -9.434 -8.284 1.00 95.88 145 LYS A O 1
ATOM 1179 N N . GLN A 1 146 ? -10.854 -7.512 -9.367 1.00 95.75 146 GLN A N 1
ATOM 1180 C CA . GLN A 1 146 ? -11.243 -7.988 -10.701 1.00 95.75 146 GLN A CA 1
ATOM 1181 C C . GLN A 1 146 ? -10.358 -9.144 -11.183 1.00 95.75 146 GLN A C 1
ATOM 1183 O O . GLN A 1 146 ? -10.852 -10.062 -11.829 1.00 95.75 146 GLN A O 1
ATOM 1188 N N . LEU A 1 147 ? -9.079 -9.154 -10.796 1.00 95.50 147 LEU A N 1
ATOM 1189 C CA . LEU A 1 147 ? -8.157 -10.268 -11.048 1.00 95.50 147 LEU A CA 1
ATOM 1190 C C . LEU A 1 147 ? -8.429 -11.512 -10.180 1.00 95.50 147 LEU A C 1
ATOM 1192 O O . LEU A 1 147 ? -7.716 -12.505 -10.294 1.00 95.50 147 LEU A O 1
ATOM 1196 N N . GLY A 1 148 ? -9.436 -11.479 -9.301 1.00 96.12 148 GLY A N 1
ATOM 1197 C CA . GLY A 1 148 ? -9.790 -12.600 -8.429 1.00 96.12 148 GLY A CA 1
ATOM 1198 C C . GLY A 1 148 ? -8.828 -12.811 -7.257 1.00 96.12 148 GLY A C 1
ATOM 1199 O O . GLY A 1 148 ? -8.861 -13.864 -6.617 1.00 96.12 148 GLY A O 1
ATOM 1200 N N . ILE A 1 149 ? -7.980 -11.826 -6.949 1.00 97.50 149 ILE A N 1
ATOM 1201 C CA . ILE A 1 149 ? -6.991 -11.920 -5.871 1.00 97.50 149 ILE A CA 1
ATOM 1202 C C . ILE A 1 149 ? -7.689 -11.703 -4.526 1.00 97.50 149 ILE A C 1
ATOM 1204 O O . ILE A 1 149 ? -8.358 -10.693 -4.297 1.00 97.50 149 ILE A O 1
ATOM 1208 N N . SER A 1 150 ? -7.523 -12.646 -3.598 1.00 97.44 150 SER A N 1
ATOM 1209 C CA . SER A 1 150 ? -8.026 -12.500 -2.230 1.00 97.44 150 SER A CA 1
ATOM 1210 C C . SER A 1 150 ? -7.106 -11.576 -1.434 1.00 97.44 150 SER A C 1
ATOM 1212 O O . SER A 1 150 ? -5.897 -11.787 -1.374 1.00 97.44 150 SER A O 1
ATOM 1214 N N . LEU A 1 151 ? -7.682 -10.541 -0.824 1.00 97.88 151 LEU A N 1
ATOM 1215 C CA . LEU A 1 151 ? -6.927 -9.465 -0.176 1.00 97.88 151 LEU A CA 1
ATOM 1216 C C . LEU A 1 151 ? -6.975 -9.641 1.339 1.00 97.88 151 LEU A C 1
ATOM 1218 O O . LEU A 1 151 ? -8.063 -9.772 1.902 1.00 97.88 151 LEU A O 1
ATOM 1222 N N . LEU A 1 152 ? -5.809 -9.650 1.980 1.00 97.88 152 LEU A N 1
ATOM 1223 C CA . LEU A 1 152 ? -5.654 -9.537 3.425 1.00 97.88 152 LEU A CA 1
ATOM 1224 C C . LEU A 1 152 ? -4.882 -8.249 3.688 1.00 97.88 152 LEU A C 1
ATOM 1226 O O . LEU A 1 152 ? -3.678 -8.193 3.445 1.00 97.88 152 LEU A O 1
ATOM 1230 N N . THR A 1 153 ? -5.568 -7.222 4.175 1.00 98.12 153 THR A N 1
ATOM 1231 C CA . THR A 1 153 ? -4.993 -5.879 4.278 1.00 98.12 153 THR A CA 1
ATOM 1232 C C . THR A 1 153 ? -4.963 -5.396 5.712 1.00 98.12 153 THR A C 1
ATOM 1234 O O . THR A 1 153 ? -6.006 -5.255 6.341 1.00 98.12 153 THR A O 1
ATOM 1237 N N . ILE A 1 154 ? -3.774 -5.060 6.203 1.00 97.56 154 ILE A N 1
ATOM 1238 C CA . ILE A 1 154 ? -3.590 -4.298 7.436 1.00 97.56 154 ILE A CA 1
ATOM 1239 C C . ILE A 1 154 ? -3.653 -2.817 7.083 1.00 97.56 154 ILE A C 1
ATOM 1241 O O . ILE A 1 154 ? -2.880 -2.332 6.257 1.00 97.56 154 ILE A O 1
ATOM 1245 N N . THR A 1 155 ? -4.579 -2.089 7.698 1.00 94.19 155 THR A N 1
ATOM 1246 C CA . THR A 1 155 ? -4.690 -0.644 7.496 1.00 94.19 155 THR A CA 1
ATOM 1247 C C . THR A 1 155 ? -5.490 0.016 8.608 1.00 94.19 155 THR A C 1
ATOM 1249 O O . THR A 1 155 ? -6.353 -0.592 9.239 1.00 94.19 155 THR A O 1
ATOM 1252 N N . HIS A 1 156 ? -5.225 1.301 8.801 1.00 89.44 156 HIS A N 1
ATOM 1253 C CA . HIS A 1 156 ? -6.017 2.192 9.641 1.00 89.44 156 HIS A CA 1
ATOM 1254 C C . HIS A 1 156 ? -6.931 3.113 8.819 1.00 89.44 156 HIS A C 1
ATOM 1256 O O . HIS A 1 156 ? -7.685 3.900 9.389 1.00 89.44 156 HIS A O 1
ATOM 1262 N N . ARG A 1 157 ? -6.876 3.030 7.482 1.00 89.38 157 ARG A N 1
ATOM 1263 C CA . ARG A 1 157 ? -7.615 3.919 6.583 1.00 89.38 157 ARG A CA 1
ATOM 1264 C C . ARG A 1 157 ? -9.046 3.413 6.359 1.00 89.38 157 ARG A C 1
ATOM 1266 O O . ARG A 1 157 ? -9.211 2.313 5.828 1.00 89.38 157 ARG A O 1
ATOM 1273 N N . PRO A 1 158 ? -10.081 4.209 6.684 1.00 89.06 158 PRO A N 1
ATOM 1274 C CA . PRO A 1 158 ? -11.467 3.822 6.421 1.00 89.06 158 PRO A CA 1
ATOM 1275 C C . PRO A 1 158 ? -11.828 3.765 4.927 1.00 89.06 158 PRO A C 1
ATOM 1277 O O . PRO A 1 158 ? -12.741 3.029 4.565 1.00 89.06 158 PRO A O 1
ATOM 1280 N N . SER A 1 159 ? -11.079 4.441 4.043 1.00 90.25 159 SER A N 1
ATOM 1281 C CA . SER A 1 159 ? -11.246 4.347 2.578 1.00 90.25 159 SER A CA 1
ATOM 1282 C C . SER A 1 159 ? -11.215 2.906 2.066 1.00 90.25 159 SER A C 1
ATOM 1284 O O . SER A 1 159 ? -11.921 2.559 1.122 1.00 90.25 159 SER A O 1
ATOM 1286 N N . LEU A 1 160 ? -10.437 2.039 2.719 1.00 93.12 160 LEU A N 1
ATOM 1287 C CA . LEU A 1 160 ? -10.267 0.656 2.295 1.00 93.12 160 LEU A CA 1
ATOM 1288 C C . LEU A 1 160 ? -11.411 -0.269 2.714 1.00 93.12 160 LEU A C 1
ATOM 1290 O O . LEU A 1 160 ? -11.489 -1.393 2.220 1.00 93.12 160 LEU A O 1
ATOM 1294 N N . TRP A 1 161 ? -12.324 0.176 3.580 1.00 92.69 161 TRP A N 1
ATOM 1295 C CA . TRP A 1 161 ? -13.436 -0.651 4.054 1.00 92.69 161 TRP A CA 1
ATOM 1296 C C . TRP A 1 161 ? -14.339 -1.105 2.904 1.00 92.69 161 TRP A C 1
ATOM 1298 O O . TRP A 1 161 ? -14.735 -2.265 2.868 1.00 92.69 161 TRP A O 1
ATOM 1308 N N . ALA A 1 162 ? -14.571 -0.239 1.913 1.00 91.50 162 ALA A N 1
ATOM 1309 C CA . ALA A 1 162 ? -15.402 -0.533 0.741 1.00 91.50 162 ALA A CA 1
ATOM 1310 C C . ALA A 1 162 ? -14.903 -1.728 -0.097 1.00 91.50 162 ALA A C 1
ATOM 1312 O O . ALA A 1 162 ? -15.684 -2.381 -0.792 1.00 91.50 162 ALA A O 1
ATOM 1313 N N . TYR A 1 163 ? -13.610 -2.053 -0.024 1.00 94.38 163 TYR A N 1
ATOM 1314 C CA . TYR A 1 163 ? -13.022 -3.140 -0.808 1.00 94.38 163 TYR A CA 1
ATOM 1315 C C . TYR A 1 163 ? -13.024 -4.483 -0.074 1.00 94.38 163 TYR A C 1
ATOM 1317 O O . TYR A 1 163 ? -12.814 -5.515 -0.719 1.00 94.38 163 TYR A O 1
ATOM 1325 N N . HIS A 1 164 ? -13.326 -4.490 1.227 1.00 96.25 164 HIS A N 1
ATOM 1326 C CA . HIS A 1 164 ? -13.260 -5.671 2.080 1.00 96.25 164 HIS A CA 1
ATOM 1327 C C . HIS A 1 164 ? -14.646 -6.178 2.478 1.00 96.25 164 HIS A C 1
ATOM 1329 O O . HIS A 1 164 ? -15.629 -5.450 2.489 1.00 96.25 164 HIS A O 1
ATOM 1335 N N . THR A 1 165 ? -14.713 -7.471 2.777 1.00 95.81 165 THR A N 1
ATOM 1336 C CA . THR A 1 165 ? -15.962 -8.172 3.133 1.00 95.81 165 THR A CA 1
ATOM 1337 C C . THR A 1 165 ? -16.008 -8.579 4.598 1.00 95.81 165 THR A C 1
ATOM 1339 O O . THR A 1 165 ? -17.083 -8.753 5.152 1.00 95.81 165 THR A O 1
ATOM 1342 N N . HIS A 1 166 ? -14.844 -8.764 5.216 1.00 96.81 166 HIS A N 1
ATOM 1343 C CA . HIS A 1 166 ? -14.706 -9.236 6.586 1.00 96.81 166 HIS A CA 1
ATOM 1344 C C . HIS A 1 166 ? -13.710 -8.357 7.331 1.00 96.81 166 HIS A C 1
ATOM 1346 O O . HIS A 1 166 ? -12.808 -7.781 6.716 1.00 96.81 166 HIS A O 1
ATOM 1352 N N . LEU A 1 167 ? -13.860 -8.294 8.647 1.00 95.94 167 LEU A N 1
ATOM 1353 C CA . LEU A 1 167 ? -12.996 -7.567 9.558 1.00 95.94 167 LEU A CA 1
ATOM 1354 C C . LEU A 1 167 ? -12.412 -8.533 10.582 1.00 95.94 167 LEU A C 1
ATOM 1356 O O . LEU A 1 167 ? -13.149 -9.206 11.294 1.00 95.94 167 LEU A O 1
ATOM 1360 N N . LEU A 1 168 ? -11.087 -8.554 10.673 1.00 96.88 168 LEU A N 1
ATOM 1361 C CA . LEU A 1 168 ? -10.342 -9.122 11.784 1.00 96.88 168 LEU A CA 1
ATOM 1362 C C . LEU A 1 168 ? -9.818 -7.966 12.638 1.00 96.88 168 LEU A C 1
ATOM 1364 O O . LEU A 1 168 ? -9.005 -7.162 12.176 1.00 96.88 168 LEU A O 1
ATOM 1368 N N . GLN A 1 169 ? -10.283 -7.864 13.876 1.00 95.31 169 GLN A N 1
ATOM 1369 C CA . GLN A 1 169 ? -9.894 -6.790 14.781 1.00 95.31 169 GLN A CA 1
ATOM 1370 C C . GLN A 1 169 ? -9.143 -7.353 15.985 1.00 95.31 169 GLN A C 1
ATOM 1372 O O . GLN A 1 169 ? -9.666 -8.179 16.723 1.00 95.31 169 GLN A O 1
ATOM 1377 N N . PHE A 1 170 ? -7.917 -6.879 16.189 1.00 94.25 170 PHE A N 1
ATOM 1378 C CA . PHE A 1 170 ? -7.115 -7.157 17.378 1.00 94.25 170 PHE A CA 1
ATOM 1379 C C . PHE A 1 170 ? -7.384 -6.101 18.452 1.00 94.25 170 PHE A C 1
ATOM 1381 O O . PHE A 1 170 ? -7.402 -4.904 18.154 1.00 94.25 170 PHE A O 1
ATOM 1388 N N . ASP A 1 171 ? -7.519 -6.523 19.708 1.00 91.69 171 ASP A N 1
ATOM 1389 C CA . ASP A 1 171 ? -7.757 -5.615 20.839 1.00 91.69 171 ASP A CA 1
ATOM 1390 C C . ASP A 1 171 ? -6.463 -5.052 21.468 1.00 91.69 171 ASP A C 1
ATOM 1392 O O . ASP A 1 171 ? -6.506 -4.091 22.235 1.00 91.69 171 ASP A O 1
ATOM 1396 N N . GLY A 1 172 ? -5.304 -5.636 21.139 1.00 90.00 172 GLY A N 1
ATOM 1397 C CA . GLY A 1 172 ? -3.999 -5.291 21.720 1.00 90.00 172 GLY A CA 1
ATOM 1398 C C . GLY A 1 172 ? -3.689 -5.942 23.072 1.00 90.00 172 GLY A C 1
ATOM 1399 O O . GLY A 1 172 ? -2.597 -5.741 23.595 1.00 90.00 172 GLY A O 1
ATOM 1400 N N . LYS A 1 173 ? -4.607 -6.741 23.620 1.00 91.25 173 LYS A N 1
ATOM 1401 C CA . LYS A 1 173 ? -4.474 -7.483 24.885 1.00 91.25 173 LYS A CA 1
ATOM 1402 C C . LYS A 1 173 ? -4.491 -9.004 24.679 1.00 91.25 173 LYS A C 1
ATOM 1404 O O . LYS A 1 173 ? -4.525 -9.756 25.648 1.00 91.25 173 LYS A O 1
ATOM 1409 N N . GLY A 1 174 ? -4.442 -9.451 23.425 1.00 85.88 174 GLY A N 1
ATOM 1410 C CA . GLY A 1 174 ? -4.377 -10.861 23.038 1.00 85.88 174 GLY A CA 1
ATOM 1411 C C . GLY A 1 174 ? -5.715 -11.453 22.596 1.00 85.88 174 GLY A C 1
ATOM 1412 O O . GLY A 1 174 ? -5.742 -12.615 22.199 1.00 85.88 174 GLY A O 1
ATOM 1413 N N . GLN A 1 175 ? -6.801 -10.676 22.615 1.00 92.94 175 GLN A N 1
ATOM 1414 C CA . GLN A 1 175 ? -8.081 -11.085 22.044 1.00 92.94 175 GLN A CA 1
ATOM 1415 C C . GLN A 1 175 ? -8.228 -10.561 20.613 1.00 92.94 175 GLN A C 1
ATOM 1417 O O . GLN A 1 175 ? -7.578 -9.601 20.178 1.00 92.94 175 GLN A O 1
ATOM 1422 N N . TRP A 1 176 ? -9.110 -11.207 19.863 1.00 95.12 176 TRP A N 1
ATOM 1423 C CA . TRP A 1 176 ? -9.451 -10.812 18.507 1.00 95.12 176 TRP A CA 1
ATOM 1424 C C . TRP A 1 176 ? -10.921 -11.107 18.223 1.00 95.12 176 TRP A C 1
ATOM 1426 O O . TRP A 1 176 ? -11.510 -12.015 18.808 1.00 95.12 176 TRP A O 1
ATOM 1436 N N . THR A 1 177 ? -11.510 -10.341 17.312 1.00 96.38 177 THR A N 1
ATOM 1437 C CA . THR A 1 177 ? -12.857 -10.581 16.790 1.00 96.38 177 THR A CA 1
ATOM 1438 C C . THR A 1 177 ? -12.810 -10.721 15.278 1.00 96.38 177 THR A C 1
ATOM 1440 O O . THR A 1 177 ? -11.991 -10.088 14.607 1.00 96.38 177 THR A O 1
ATOM 1443 N N . PHE A 1 178 ? -13.674 -11.579 14.741 1.00 96.75 178 PHE A N 1
ATOM 1444 C CA . PHE A 1 178 ? -13.800 -11.795 13.308 1.00 96.75 178 PHE A CA 1
ATOM 1445 C C . PHE A 1 178 ? -15.267 -11.740 12.895 1.00 96.75 178 PHE A C 1
ATOM 1447 O O . PHE A 1 178 ? -16.076 -12.535 13.368 1.00 96.75 178 PHE A O 1
ATOM 1454 N N . GLU A 1 179 ? -15.605 -10.794 12.027 1.00 95.12 179 GLU A N 1
ATOM 1455 C CA . GLU A 1 179 ? -16.987 -10.511 11.641 1.00 95.12 179 GLU A CA 1
ATOM 1456 C C . GLU A 1 179 ? -17.101 -10.104 10.169 1.00 95.12 179 GLU A C 1
ATOM 1458 O O . GLU A 1 179 ? -16.113 -9.773 9.506 1.00 95.12 179 GLU A O 1
ATOM 1463 N N . ILE A 1 180 ? -18.328 -10.126 9.645 1.00 94.94 180 ILE A N 1
ATOM 1464 C CA . ILE A 1 180 ? -18.639 -9.556 8.332 1.00 94.94 180 ILE A CA 1
ATOM 1465 C C . ILE A 1 180 ? -18.595 -8.033 8.461 1.00 94.94 180 ILE A C 1
ATOM 1467 O O . ILE A 1 180 ? -19.173 -7.456 9.380 1.00 94.94 180 ILE A O 1
ATOM 1471 N N . LEU A 1 181 ? -17.892 -7.379 7.540 1.00 91.44 181 LEU A N 1
ATOM 1472 C CA . LEU A 1 181 ? -17.710 -5.936 7.574 1.00 91.44 181 LEU A CA 1
ATOM 1473 C C . LEU A 1 181 ? -18.965 -5.231 7.043 1.00 91.44 181 LEU A C 1
ATOM 1475 O O . LEU A 1 181 ? -19.217 -5.228 5.839 1.00 91.44 181 LEU A O 1
ATOM 1479 N N . ASP A 1 182 ? -19.708 -4.578 7.934 1.00 86.94 182 ASP A N 1
ATOM 1480 C CA . ASP A 1 182 ? -20.773 -3.644 7.562 1.00 86.94 182 ASP A CA 1
ATOM 1481 C C . ASP A 1 182 ? -20.209 -2.226 7.399 1.00 86.94 182 ASP A C 1
ATOM 1483 O O . ASP A 1 182 ? -19.991 -1.485 8.363 1.00 86.94 182 ASP A O 1
ATOM 1487 N N . THR A 1 183 ? -19.927 -1.858 6.151 1.00 80.00 183 THR A N 1
ATOM 1488 C CA . THR A 1 183 ? -19.273 -0.590 5.813 1.00 80.00 183 THR A CA 1
ATOM 1489 C C . THR A 1 183 ? -20.146 0.626 6.112 1.00 80.00 183 THR A C 1
ATOM 1491 O O . THR A 1 183 ? -19.630 1.635 6.592 1.00 80.00 183 THR A O 1
ATOM 1494 N N . LYS A 1 184 ? -21.460 0.543 5.871 1.00 76.12 184 LYS A N 1
ATOM 1495 C CA . LYS A 1 184 ? -22.382 1.681 6.018 1.00 76.12 184 LYS A CA 1
ATOM 1496 C C . LYS A 1 184 ? -22.572 2.054 7.481 1.00 76.12 184 LYS A C 1
ATOM 1498 O O . LYS A 1 184 ? -22.423 3.224 7.838 1.00 76.12 184 LYS A O 1
ATOM 1503 N N . ASN A 1 185 ? -22.843 1.054 8.317 1.00 77.06 185 ASN A N 1
ATOM 1504 C CA . ASN A 1 185 ? -23.029 1.267 9.749 1.00 77.06 185 ASN A CA 1
ATOM 1505 C C . ASN A 1 185 ? -21.725 1.711 10.424 1.00 77.06 185 ASN A C 1
ATOM 1507 O O . ASN A 1 185 ? -21.734 2.573 11.295 1.00 77.06 185 ASN A O 1
ATOM 1511 N N . ARG A 1 186 ? -20.565 1.197 9.998 1.00 79.25 186 ARG A N 1
ATOM 1512 C CA . ARG A 1 186 ? -19.287 1.611 10.597 1.00 79.25 186 ARG A CA 1
ATOM 1513 C C . ARG A 1 186 ? -18.861 3.028 10.218 1.00 79.25 186 ARG A C 1
ATOM 1515 O O . ARG A 1 186 ? -18.278 3.698 11.064 1.00 79.25 186 ARG A O 1
ATOM 1522 N N . LEU A 1 187 ? -19.111 3.487 8.988 1.00 77.69 187 LEU A N 1
ATOM 1523 C CA . LEU A 1 187 ? -18.792 4.868 8.591 1.00 77.69 187 LEU A CA 1
ATOM 1524 C C . LEU A 1 187 ? -19.631 5.872 9.386 1.00 77.69 187 LEU A C 1
ATOM 1526 O O . LEU A 1 187 ? -19.075 6.781 9.989 1.00 77.69 187 LEU A O 1
ATOM 1530 N N . THR A 1 188 ? -20.939 5.629 9.492 1.00 75.94 188 THR A N 1
ATOM 1531 C CA . THR A 1 188 ? -21.844 6.466 10.299 1.00 75.94 188 THR A CA 1
ATOM 1532 C C . THR A 1 188 ? -21.446 6.502 11.773 1.00 75.94 188 THR A C 1
ATOM 1534 O O . THR A 1 188 ? -21.331 7.584 12.343 1.00 75.94 188 THR A O 1
ATOM 1537 N N . LEU A 1 189 ? -21.144 5.348 12.377 1.00 81.00 189 LEU A N 1
ATOM 1538 C CA . LEU A 1 189 ? -20.658 5.287 13.761 1.00 81.00 189 LEU A CA 1
ATOM 1539 C C . LEU A 1 189 ? -19.308 5.991 13.950 1.00 81.00 189 LEU A C 1
ATOM 1541 O O . LEU A 1 189 ? -19.041 6.537 15.019 1.00 81.00 189 LEU A O 1
ATOM 1545 N N . LYS A 1 190 ? -18.434 5.973 12.936 1.00 79.00 190 LYS A N 1
ATOM 1546 C CA . LYS A 1 190 ? -17.143 6.667 12.991 1.00 79.00 190 LYS A CA 1
ATOM 1547 C C . LYS A 1 190 ? -17.333 8.182 12.977 1.00 79.00 190 LYS A C 1
ATOM 1549 O O . LYS A 1 190 ? -16.741 8.855 13.815 1.00 79.00 190 LYS A O 1
ATOM 1554 N N . ASP A 1 191 ? -18.178 8.687 12.086 1.00 80.69 191 ASP A N 1
ATOM 1555 C CA . ASP A 1 191 ? -18.492 10.115 11.996 1.00 80.69 191 ASP A CA 1
ATOM 1556 C C . ASP A 1 191 ? -19.186 10.605 13.278 1.00 80.69 191 ASP A C 1
ATOM 1558 O O . ASP A 1 191 ? -18.866 11.671 13.807 1.00 80.69 191 ASP A O 1
ATOM 1562 N N . GLU A 1 192 ? -20.097 9.798 13.835 1.00 82.50 192 GLU A N 1
ATOM 1563 C CA . GLU A 1 192 ? -20.738 10.076 15.123 1.00 82.50 192 GLU A CA 1
ATOM 1564 C C . GLU A 1 192 ? -19.721 10.104 16.269 1.00 82.50 192 GLU A C 1
ATOM 1566 O O . GLU A 1 192 ? -19.728 11.034 17.077 1.00 82.50 192 GLU A O 1
ATOM 1571 N N . LYS A 1 193 ? -18.804 9.131 16.316 1.00 83.50 193 LYS A N 1
ATOM 1572 C CA . LYS A 1 193 ? -17.726 9.099 17.306 1.00 83.50 193 LYS A CA 1
ATOM 1573 C C . LYS A 1 193 ? -16.855 10.354 17.224 1.00 83.50 193 LYS A C 1
ATOM 1575 O O . LYS A 1 193 ? -16.624 10.981 18.253 1.00 83.50 193 LYS A O 1
ATOM 1580 N N . GLU A 1 194 ? -16.386 10.725 16.034 1.00 83.31 194 GLU A N 1
ATOM 1581 C CA . GLU A 1 194 ? -15.544 11.915 15.840 1.00 83.31 194 GLU A CA 1
ATOM 1582 C C . GLU A 1 194 ? -16.286 13.191 16.266 1.00 83.31 194 GLU A C 1
ATOM 1584 O O . GLU A 1 194 ? -15.721 14.056 16.940 1.00 83.31 194 GLU A O 1
ATOM 1589 N N . ARG A 1 195 ? -17.589 13.277 15.970 1.00 84.81 195 ARG A N 1
ATOM 1590 C CA . ARG A 1 195 ? -18.446 14.378 16.425 1.00 84.81 195 ARG A CA 1
ATOM 1591 C C . ARG A 1 195 ? -18.565 14.438 17.951 1.00 84.81 195 ARG A C 1
ATOM 1593 O O . ARG A 1 195 ? -18.487 15.527 18.519 1.00 84.81 195 ARG A O 1
ATOM 1600 N N . LEU A 1 196 ? -18.762 13.299 18.615 1.00 85.88 196 LEU A N 1
ATOM 1601 C CA . LEU A 1 196 ? -18.848 13.221 20.077 1.00 85.88 196 LEU A CA 1
ATOM 1602 C C . LEU A 1 196 ? -17.506 13.544 20.744 1.00 85.88 196 LEU A C 1
ATOM 1604 O O . LEU A 1 196 ? -17.481 14.269 21.736 1.00 85.88 196 LEU A O 1
ATOM 1608 N N . GLU A 1 197 ? -16.391 13.061 20.194 1.00 85.75 197 GLU A N 1
ATOM 1609 C CA . GLU A 1 197 ? -15.043 13.384 20.676 1.00 85.75 197 GLU A CA 1
ATOM 1610 C C . GLU A 1 197 ? -14.759 14.888 20.569 1.00 85.75 197 GLU A C 1
ATOM 1612 O O . GLU A 1 197 ? -14.244 15.486 21.516 1.00 85.75 197 GLU A O 1
ATOM 1617 N N . PHE A 1 198 ? -15.177 15.526 19.472 1.00 85.31 198 PHE A N 1
ATOM 1618 C CA . PHE A 1 198 ? -15.096 16.978 19.324 1.00 85.31 198 PHE A CA 1
ATOM 1619 C C . PHE A 1 198 ? -15.930 17.720 20.380 1.00 85.31 198 PHE A C 1
ATOM 1621 O O . PHE A 1 198 ? -15.443 18.661 21.003 1.00 85.31 198 PHE A O 1
ATOM 1628 N N . GLN A 1 199 ? -17.166 17.280 20.639 1.00 84.56 199 GLN A N 1
ATOM 1629 C CA . GLN A 1 199 ? -18.006 17.875 21.685 1.00 84.56 199 GLN A CA 1
ATOM 1630 C C . GLN A 1 199 ? -17.393 17.710 23.081 1.00 84.56 199 GLN A C 1
ATOM 1632 O O . GLN A 1 199 ? -17.376 18.664 23.858 1.00 84.56 199 GLN A O 1
ATOM 1637 N N . LEU A 1 200 ? -16.852 16.528 23.389 1.00 84.38 200 LEU A N 1
ATOM 1638 C CA . LEU A 1 200 ? -16.176 16.243 24.656 1.00 84.38 200 LEU A CA 1
ATOM 1639 C C . LEU A 1 200 ? -14.951 17.137 24.874 1.00 84.38 200 LEU A C 1
ATOM 1641 O O . LEU A 1 200 ? -14.718 17.573 26.001 1.00 84.38 200 LEU A O 1
ATOM 1645 N N . ALA A 1 201 ? -14.200 17.456 23.818 1.00 85.06 201 ALA A N 1
ATOM 1646 C CA . ALA A 1 201 ? -13.033 18.332 23.908 1.00 85.06 201 ALA A CA 1
ATOM 1647 C C . ALA A 1 201 ? -13.379 19.768 24.351 1.00 85.06 201 ALA A C 1
ATOM 1649 O O . ALA A 1 201 ? -12.542 20.434 24.956 1.00 85.06 201 ALA A O 1
ATOM 1650 N N . ILE A 1 202 ? -14.610 20.230 24.103 1.00 88.94 202 ILE A N 1
ATOM 1651 C CA . ILE A 1 202 ? -15.088 21.582 24.448 1.00 88.94 202 ILE A CA 1
ATOM 1652 C C . ILE A 1 202 ? -15.605 21.655 25.901 1.00 88.94 202 ILE A C 1
ATOM 1654 O O . ILE A 1 202 ? -15.653 22.729 26.507 1.00 88.94 202 ILE A O 1
ATOM 1658 N N . VAL A 1 203 ? -15.956 20.512 26.504 1.00 89.06 203 VAL A N 1
ATOM 1659 C CA . VAL A 1 203 ? -16.532 20.439 27.861 1.00 89.06 203 VAL A CA 1
ATOM 1660 C C . VAL A 1 203 ? -15.675 21.132 28.937 1.00 89.06 203 VAL A C 1
ATOM 1662 O O . VAL A 1 203 ? -16.257 21.855 29.749 1.00 89.06 203 VAL A O 1
ATOM 1665 N N . PRO A 1 204 ? -14.334 20.995 28.981 1.00 88.88 204 PRO A N 1
ATOM 1666 C CA . PRO A 1 204 ? -13.515 21.655 30.001 1.00 88.88 204 PRO A CA 1
ATOM 1667 C C . PRO A 1 204 ? -13.579 23.186 29.939 1.00 88.88 204 PRO A C 1
ATOM 1669 O O . PRO A 1 204 ? -13.596 23.852 30.975 1.00 88.88 204 PRO A O 1
ATOM 1672 N N . GLU A 1 205 ? -13.650 23.762 28.738 1.00 88.94 205 GLU A N 1
ATOM 1673 C CA . GLU A 1 205 ? -13.772 25.211 28.563 1.00 88.94 205 GLU A CA 1
ATOM 1674 C C . GLU A 1 205 ? -15.157 25.703 28.989 1.00 88.94 205 GLU A C 1
ATOM 1676 O O . GLU A 1 205 ? -15.273 26.696 29.710 1.00 88.94 205 GLU A O 1
ATOM 1681 N N . MET A 1 206 ? -16.208 24.952 28.646 1.00 77.44 206 MET A N 1
ATOM 1682 C CA . MET A 1 206 ? -17.558 25.221 29.147 1.00 77.44 206 MET A CA 1
ATOM 1683 C C . MET A 1 206 ? -17.629 25.152 30.677 1.00 77.44 206 MET A C 1
ATOM 1685 O O . MET A 1 206 ? -18.252 26.013 31.294 1.00 77.44 206 MET A O 1
ATOM 1689 N N . GLN A 1 207 ? -16.966 24.174 31.302 1.00 83.12 207 GLN A N 1
ATOM 1690 C CA . GLN A 1 207 ? -16.873 24.069 32.762 1.00 83.12 207 GLN A CA 1
ATOM 1691 C C . GLN A 1 207 ? -16.121 25.253 33.377 1.00 83.12 207 GLN A C 1
ATOM 1693 O O . GLN A 1 207 ? -16.546 25.783 34.402 1.00 83.12 207 GLN A O 1
ATOM 1698 N N . ARG A 1 208 ? -15.030 25.707 32.748 1.00 85.62 208 ARG A N 1
ATOM 1699 C CA . ARG A 1 208 ? -14.284 26.890 33.197 1.00 85.62 208 ARG A CA 1
ATOM 1700 C C . ARG A 1 208 ? -15.156 28.141 33.156 1.00 85.62 208 ARG A C 1
ATOM 1702 O O . ARG A 1 208 ? -15.247 28.852 34.151 1.00 85.62 208 ARG A O 1
ATOM 1709 N N . ARG A 1 209 ? -15.849 28.360 32.040 1.00 82.38 209 ARG A N 1
ATOM 1710 C CA . ARG A 1 209 ? -16.725 29.520 31.852 1.00 82.38 209 ARG A CA 1
ATOM 1711 C C . ARG A 1 209 ? -17.929 29.492 32.789 1.00 82.38 209 ARG A C 1
ATOM 1713 O O . ARG A 1 209 ? -18.320 30.529 33.311 1.00 82.38 209 ARG A O 1
ATOM 1720 N N . LEU A 1 210 ? -18.477 28.307 33.057 1.00 78.25 210 LEU A N 1
ATOM 1721 C CA . LEU A 1 210 ? -19.503 28.121 34.080 1.00 78.25 210 LEU A CA 1
ATOM 1722 C C . LEU A 1 210 ? -18.974 28.493 35.473 1.00 78.25 210 LEU A C 1
ATOM 1724 O O . LEU A 1 210 ? -19.653 29.214 36.193 1.00 78.25 210 LEU A O 1
ATOM 1728 N N . ASN A 1 211 ? -17.758 28.073 35.835 1.00 75.06 211 ASN A N 1
ATOM 1729 C CA . ASN A 1 211 ? -17.146 28.427 37.120 1.00 75.06 211 ASN A CA 1
ATOM 1730 C C . ASN A 1 211 ? -16.886 29.936 37.255 1.00 75.06 211 ASN A C 1
ATOM 1732 O O . ASN A 1 211 ? -17.130 30.495 38.320 1.00 75.06 211 ASN A O 1
ATOM 1736 N N . GLU A 1 212 ? -16.437 30.606 36.192 1.00 81.19 212 GLU A N 1
ATOM 1737 C CA . GLU A 1 212 ? -16.265 32.068 36.165 1.00 81.19 212 GLU A CA 1
ATOM 1738 C C . GLU A 1 212 ? -17.610 32.799 36.340 1.00 81.19 212 GLU A C 1
ATOM 1740 O O . GLU A 1 212 ? -17.728 33.744 37.127 1.00 81.19 212 GLU A O 1
ATOM 1745 N N . LEU A 1 213 ? -18.665 32.325 35.668 1.00 75.31 213 LEU A N 1
ATOM 1746 C CA . LEU A 1 213 ? -20.025 32.840 35.852 1.00 75.31 213 LEU A CA 1
ATOM 1747 C C . LEU A 1 213 ? -20.526 32.603 37.286 1.00 75.31 213 LEU A C 1
ATOM 1749 O O . LEU A 1 213 ? -21.023 33.522 37.928 1.00 75.31 213 LEU A O 1
ATOM 1753 N N . CYS A 1 214 ? -20.324 31.414 37.847 1.00 69.88 214 CYS A N 1
ATOM 1754 C CA . CYS A 1 214 ? -20.679 31.129 39.238 1.00 69.88 214 CYS A CA 1
ATOM 1755 C C . CYS A 1 214 ? -19.894 31.981 40.254 1.00 69.88 214 CYS A C 1
ATOM 1757 O O . CYS A 1 214 ? -20.426 32.283 41.316 1.00 69.88 214 CYS A O 1
ATOM 1759 N N . GLN A 1 215 ? -18.656 32.387 39.955 1.00 67.81 215 GLN A N 1
ATOM 1760 C CA . GLN A 1 215 ? -17.868 33.274 40.823 1.00 67.81 215 GLN A CA 1
ATOM 1761 C C . GLN A 1 215 ? -18.298 34.746 40.731 1.00 67.81 215 GLN A C 1
ATOM 1763 O O . GLN A 1 215 ? -18.209 35.471 41.720 1.00 67.81 215 GLN A O 1
ATOM 1768 N N . SER A 1 216 ? -18.766 35.189 39.562 1.00 61.56 216 SER A N 1
ATOM 1769 C CA . SER A 1 216 ? -19.246 36.563 39.338 1.00 61.56 216 SER A CA 1
ATOM 1770 C C . SER A 1 216 ? -20.646 36.814 39.906 1.00 61.56 216 SER A C 1
ATOM 1772 O O . SER A 1 216 ? -20.936 37.922 40.358 1.00 61.56 216 SER A O 1
ATOM 1774 N N . PHE A 1 217 ? -21.495 35.789 39.971 1.00 55.38 217 PHE A N 1
ATOM 1775 C CA . PHE A 1 217 ? -22.768 35.842 40.688 1.00 55.38 217 PHE A CA 1
ATOM 1776 C C . PHE A 1 217 ? -22.573 35.387 42.146 1.00 55.38 217 PHE A C 1
ATOM 1778 O O . PHE A 1 217 ? -22.799 34.233 42.495 1.00 55.38 217 PHE A O 1
ATOM 1785 N N . LEU A 1 218 ? -22.174 36.321 43.017 1.00 48.84 218 LEU A N 1
ATOM 1786 C CA . LEU A 1 218 ? -21.911 36.150 44.462 1.00 48.84 218 LEU A CA 1
ATOM 1787 C C . LEU A 1 218 ? -23.149 35.794 45.328 1.00 48.84 218 LEU A C 1
ATOM 1789 O O . LEU A 1 218 ? -23.226 36.158 46.496 1.00 48.84 218 LEU A O 1
ATOM 1793 N N . PHE A 1 219 ? -24.133 35.079 44.784 1.00 45.75 219 PHE A N 1
ATOM 1794 C CA . PHE A 1 219 ? -25.343 34.663 45.497 1.00 45.75 219 PHE A CA 1
ATOM 1795 C C . PHE A 1 219 ? -25.817 33.293 45.004 1.00 45.75 219 PHE A C 1
ATOM 1797 O O . PHE A 1 219 ? -26.857 33.169 44.379 1.00 45.75 219 PHE A O 1
ATOM 1804 N N . PHE A 1 220 ? -25.014 32.259 45.228 1.00 43.44 220 PHE A N 1
ATOM 1805 C CA . PHE A 1 220 ? -25.437 30.959 45.761 1.00 43.44 220 PHE A CA 1
ATOM 1806 C C . PHE A 1 220 ? -24.198 30.069 45.787 1.00 43.44 220 PHE A C 1
ATOM 1808 O O . PHE A 1 220 ? -23.530 29.860 44.779 1.00 43.44 220 PHE A O 1
ATOM 1815 N N . ASP A 1 221 ? -23.875 29.578 46.975 1.00 44.28 221 ASP A N 1
ATOM 1816 C CA . ASP A 1 221 ? -22.695 28.775 47.252 1.00 44.28 221 ASP A CA 1
ATOM 1817 C C . ASP A 1 221 ? -22.713 27.498 46.384 1.00 44.28 221 ASP A C 1
ATOM 1819 O O . ASP A 1 221 ? -23.405 26.519 46.679 1.00 44.28 221 ASP A O 1
ATOM 1823 N N . CYS A 1 222 ? -21.971 27.499 45.271 1.00 46.72 222 CYS A N 1
ATOM 1824 C CA . CYS A 1 222 ? -21.964 26.413 44.281 1.00 46.72 222 CYS A CA 1
ATOM 1825 C C . CYS A 1 222 ? -21.397 25.090 44.851 1.00 46.72 222 CYS A C 1
ATOM 1827 O O . CYS A 1 222 ? -21.479 24.032 44.224 1.00 46.72 222 CYS A O 1
ATOM 1829 N N . LYS A 1 223 ? -20.881 25.125 46.089 1.00 46.72 223 LYS A N 1
ATOM 1830 C CA . LYS A 1 223 ? -20.521 23.953 46.894 1.00 46.72 223 LYS A CA 1
ATOM 1831 C C . LYS A 1 223 ? -21.726 23.129 47.365 1.00 46.72 223 LYS A C 1
ATOM 1833 O O . LYS A 1 223 ? -21.575 21.921 47.541 1.00 46.72 223 LYS A O 1
ATOM 1838 N N . GLN A 1 224 ? -22.915 23.718 47.530 1.00 46.62 224 GLN A N 1
ATOM 1839 C CA . GLN A 1 224 ? -24.090 22.968 48.003 1.00 46.62 224 GLN A CA 1
ATOM 1840 C C . GLN A 1 224 ? -24.703 22.050 46.936 1.00 46.62 224 GLN A C 1
ATOM 1842 O O . GLN A 1 224 ? -25.231 20.995 47.281 1.00 46.62 224 GLN A O 1
ATOM 1847 N N . LEU A 1 225 ? -24.580 22.372 45.644 1.00 48.78 225 LEU A N 1
ATOM 1848 C CA . LEU A 1 225 ? -25.120 21.523 44.571 1.00 48.78 225 LEU A CA 1
ATOM 1849 C C . LEU A 1 225 ? -24.299 20.242 44.349 1.00 48.78 225 LEU A C 1
ATOM 1851 O O . LEU A 1 225 ? -24.871 19.198 44.048 1.00 48.78 225 LEU A O 1
ATOM 1855 N N . LEU A 1 226 ? -22.984 20.282 44.585 1.00 45.16 226 LEU A N 1
ATOM 1856 C CA . LEU A 1 226 ? -22.113 19.099 44.516 1.00 45.16 226 LEU A CA 1
ATOM 1857 C C . LEU A 1 226 ? -22.185 18.213 45.776 1.00 45.16 226 LEU A C 1
ATOM 1859 O O . LEU A 1 226 ? -21.931 17.015 45.684 1.00 45.16 226 LEU A O 1
ATOM 1863 N N . GLN A 1 227 ? -22.596 18.751 46.932 1.00 40.69 227 GLN A N 1
ATOM 1864 C CA . GLN A 1 227 ? -22.846 17.962 48.152 1.00 40.69 227 GLN A CA 1
ATOM 1865 C C . GLN A 1 227 ? -24.213 17.254 48.176 1.00 40.69 227 GLN A C 1
ATOM 1867 O O . GLN A 1 227 ? -24.413 16.330 48.966 1.00 40.69 227 GLN A O 1
ATOM 1872 N N . LEU A 1 228 ? -25.153 17.627 47.303 1.00 42.53 228 LEU A N 1
ATOM 1873 C CA . LEU A 1 228 ? -26.468 16.975 47.221 1.00 42.53 228 LEU A CA 1
ATOM 1874 C C . LEU A 1 228 ? -26.450 15.629 46.480 1.00 42.53 228 LEU A C 1
ATOM 1876 O O . LEU A 1 228 ? -27.428 14.888 46.550 1.00 42.53 228 LEU A O 1
ATOM 1880 N N . TYR A 1 229 ? -25.334 15.265 45.841 1.00 45.78 229 TYR A N 1
ATOM 1881 C CA . TYR A 1 229 ? -25.156 13.936 45.249 1.00 45.78 229 TYR A CA 1
ATOM 1882 C C . TYR A 1 229 ? -24.737 12.859 46.270 1.00 45.78 229 TYR A C 1
ATOM 1884 O O . TYR A 1 229 ? -24.665 11.686 45.911 1.00 45.78 229 TYR A O 1
ATOM 1892 N N . SER A 1 230 ? -24.473 13.224 47.536 1.00 42.00 230 SER A N 1
ATOM 1893 C CA . SER A 1 230 ? -23.899 12.306 48.535 1.00 42.00 230 SER A CA 1
ATOM 1894 C C . SER A 1 230 ? -24.670 12.159 49.857 1.00 42.00 230 SER A C 1
ATOM 1896 O O . SER A 1 230 ? -24.085 11.674 50.824 1.00 42.00 230 SER A O 1
ATOM 1898 N N . LEU A 1 231 ? -25.952 12.539 49.963 1.00 41.50 231 LEU A N 1
ATOM 1899 C CA . LEU A 1 231 ? -26.711 12.384 51.220 1.00 41.50 231 LEU A CA 1
ATOM 1900 C C . LEU A 1 231 ? -28.102 11.746 51.059 1.00 41.50 231 LEU A C 1
ATOM 1902 O O . LEU A 1 231 ? -28.764 11.850 50.031 1.00 41.50 231 LEU A O 1
ATOM 1906 N N . SER A 1 232 ? -28.492 11.031 52.117 1.00 48.31 232 SER A N 1
ATOM 1907 C CA . SER A 1 232 ? -29.529 9.998 52.190 1.00 48.31 232 SER A CA 1
ATOM 1908 C C . SER A 1 232 ? -30.987 10.471 52.027 1.00 48.31 232 SER A C 1
ATOM 1910 O O . SER A 1 232 ? -31.343 11.636 52.196 1.00 48.31 232 SER A O 1
ATOM 1912 N N . ASN A 1 233 ? -31.850 9.496 51.715 1.00 46.47 233 ASN A N 1
ATOM 1913 C CA . ASN A 1 233 ? -33.219 9.603 51.188 1.00 46.47 233 ASN A CA 1
ATOM 1914 C C . ASN A 1 233 ? -34.286 10.372 52.010 1.00 46.47 233 ASN A C 1
ATOM 1916 O O . ASN A 1 233 ? -35.409 10.485 51.522 1.00 46.47 233 ASN A O 1
ATOM 1920 N N . SER A 1 234 ? -34.028 10.905 53.210 1.00 44.25 234 SER A N 1
ATOM 1921 C CA . SER A 1 234 ? -35.125 11.355 54.098 1.00 44.25 234 SER A CA 1
ATOM 1922 C C . SER A 1 234 ? -35.564 12.823 53.971 1.00 44.25 234 SER A C 1
ATOM 1924 O O . SER A 1 234 ? -36.608 13.179 54.509 1.00 44.25 234 SER A O 1
ATOM 1926 N N . LYS A 1 235 ? -34.849 13.688 53.233 1.00 46.06 235 LYS A N 1
ATOM 1927 C CA . LYS A 1 235 ? -35.220 15.118 53.068 1.00 46.06 235 LYS A CA 1
ATOM 1928 C C . LYS A 1 235 ? -35.861 15.478 51.714 1.00 46.06 235 LYS A C 1
ATOM 1930 O O . LYS A 1 235 ? -36.082 16.654 51.438 1.00 46.06 235 LYS A O 1
ATOM 1935 N N . LYS A 1 236 ? -36.211 14.482 50.886 1.00 48.62 236 LYS A N 1
ATOM 1936 C CA . LYS A 1 236 ? -36.803 14.674 49.542 1.00 48.62 236 LYS A CA 1
ATOM 1937 C C . LYS A 1 236 ? -38.163 15.387 49.537 1.00 48.62 236 LYS A C 1
ATOM 1939 O O . LYS A 1 236 ? -38.481 16.059 48.565 1.00 48.62 236 LYS A O 1
ATOM 1944 N N . ILE A 1 237 ? -38.945 15.282 50.612 1.00 49.47 237 ILE A N 1
ATOM 1945 C CA . ILE A 1 237 ? -40.366 15.675 50.591 1.00 49.47 237 ILE A CA 1
ATOM 1946 C C . ILE A 1 237 ? -40.570 17.196 50.737 1.00 49.47 237 ILE A C 1
ATOM 1948 O O . ILE A 1 237 ? -41.530 17.731 50.195 1.00 49.47 237 ILE A O 1
ATOM 1952 N N . MET A 1 238 ? -39.651 17.928 51.380 1.00 43.56 238 MET A N 1
ATOM 1953 C CA . MET A 1 238 ? -39.808 19.383 51.570 1.00 43.56 238 MET A CA 1
ATOM 1954 C C . MET A 1 238 ? -39.221 20.228 50.422 1.00 43.56 238 MET A C 1
ATOM 1956 O O . MET A 1 238 ? -39.544 21.403 50.301 1.00 43.56 238 MET A O 1
ATOM 1960 N N . TYR A 1 239 ? -38.369 19.637 49.575 1.00 47.91 239 TYR A N 1
ATOM 1961 C CA . TYR A 1 239 ? -37.693 20.329 48.465 1.00 47.91 239 TYR A CA 1
ATOM 1962 C C . TYR A 1 239 ? -38.461 20.271 47.139 1.00 47.91 239 TYR A C 1
ATOM 1964 O O . TYR A 1 239 ? -38.129 20.987 46.198 1.00 47.91 239 TYR A O 1
ATOM 1972 N N . GLN A 1 240 ? -39.485 19.423 47.045 1.00 53.25 240 GLN A N 1
ATOM 1973 C CA . GLN A 1 240 ? -40.182 19.152 45.788 1.00 53.25 240 GLN A CA 1
ATOM 1974 C C . GLN A 1 240 ? -41.127 20.295 45.377 1.00 53.25 240 GLN A C 1
ATOM 1976 O O . GLN A 1 240 ? -41.304 20.556 44.189 1.00 53.25 240 GLN A O 1
ATOM 1981 N N . SER A 1 241 ? -41.664 21.036 46.349 1.00 52.50 241 SER A N 1
ATOM 1982 C CA . SER A 1 241 ? -42.516 22.212 46.132 1.00 52.50 241 SER A CA 1
ATOM 1983 C C . SER A 1 241 ? -41.719 23.451 45.700 1.00 52.50 241 SER A C 1
ATOM 1985 O O . SER A 1 241 ? -42.157 24.183 44.815 1.00 52.50 241 SER A O 1
ATOM 1987 N N . THR A 1 242 ? -40.515 23.658 46.237 1.00 54.25 242 THR A N 1
ATOM 1988 C CA . THR A 1 242 ? -39.619 24.759 45.839 1.00 54.25 242 THR A CA 1
ATOM 1989 C C . THR A 1 242 ? -38.939 24.507 44.491 1.00 54.25 242 THR A C 1
ATOM 1991 O O . THR A 1 242 ? -38.781 25.447 43.713 1.00 54.25 242 THR A O 1
ATOM 1994 N N . LEU A 1 243 ? -38.603 23.249 44.163 1.00 56.00 243 LEU A N 1
ATOM 1995 C CA . LEU A 1 243 ? -38.029 22.887 42.857 1.00 56.00 243 LEU A CA 1
ATOM 1996 C C . LEU A 1 243 ? -39.020 23.109 41.707 1.00 56.00 243 LEU A C 1
ATOM 1998 O O . LEU A 1 243 ? -38.617 23.511 40.619 1.00 56.00 243 LEU A O 1
ATOM 2002 N N . PHE A 1 244 ? -40.316 22.881 41.949 1.00 60.25 244 PHE A N 1
ATOM 2003 C CA . PHE A 1 244 ? -41.346 23.085 40.932 1.00 60.25 244 PHE A CA 1
ATOM 2004 C C . PHE A 1 244 ? -41.501 24.573 40.587 1.00 60.25 244 PHE A C 1
ATOM 2006 O O . PHE A 1 244 ? -41.487 24.936 39.412 1.00 60.25 244 PHE A O 1
ATOM 2013 N N . ILE A 1 245 ? -41.523 25.450 41.597 1.00 59.50 245 ILE A N 1
ATOM 2014 C CA . ILE A 1 245 ? -41.618 26.907 41.405 1.00 59.50 245 ILE A CA 1
ATOM 2015 C C . ILE A 1 245 ? -40.369 27.454 40.689 1.00 59.50 245 ILE A C 1
ATOM 2017 O O . ILE A 1 245 ? -40.498 28.251 39.759 1.00 59.50 245 ILE A O 1
ATOM 2021 N N . LEU A 1 246 ? -39.170 26.966 41.037 1.00 58.62 246 LEU A N 1
ATOM 2022 C CA . LEU A 1 246 ? -37.934 27.315 40.324 1.00 58.62 246 LEU A CA 1
ATOM 2023 C C . LEU A 1 246 ? -37.912 26.784 38.884 1.00 58.62 246 LEU A C 1
ATOM 2025 O O . LEU A 1 246 ? -37.456 27.487 37.987 1.00 58.62 246 LEU A O 1
ATOM 2029 N N . SER A 1 247 ? -38.430 25.578 38.634 1.00 60.97 247 SER A N 1
ATOM 2030 C CA . SER A 1 247 ? -38.469 25.005 37.282 1.00 60.97 247 SER A CA 1
ATOM 2031 C C . SER A 1 247 ? -39.403 25.781 36.348 1.00 60.97 247 SER A C 1
ATOM 2033 O O . SER A 1 247 ? -39.044 26.033 35.201 1.00 60.97 247 SER A O 1
ATOM 2035 N N . VAL A 1 248 ? -40.550 26.258 36.849 1.00 62.16 248 VAL A N 1
ATOM 2036 C CA . VAL A 1 248 ? -41.479 27.102 36.080 1.00 62.16 248 VAL A CA 1
ATOM 2037 C C . VAL A 1 248 ? -40.861 28.477 35.786 1.00 62.16 248 VAL A C 1
ATOM 2039 O O . VAL A 1 248 ? -40.974 28.962 34.660 1.00 62.16 248 VAL A O 1
ATOM 2042 N N . ALA A 1 249 ? -40.127 29.068 36.737 1.00 60.44 249 ALA A N 1
ATOM 2043 C CA . ALA A 1 249 ? -39.404 30.326 36.521 1.00 60.44 249 ALA A CA 1
ATOM 2044 C C . ALA A 1 249 ? -38.251 30.184 35.504 1.00 60.44 249 ALA A C 1
ATOM 2046 O O . ALA A 1 249 ? -38.065 31.046 34.646 1.00 60.44 249 ALA A O 1
ATOM 2047 N N . ILE A 1 250 ? -37.513 29.069 35.541 1.00 62.09 250 ILE A N 1
ATOM 2048 C CA . ILE A 1 250 ? -36.429 28.767 34.592 1.00 62.09 250 ILE A CA 1
ATOM 2049 C C . ILE A 1 250 ? -36.978 28.496 33.185 1.00 62.09 250 ILE A C 1
ATOM 2051 O O . ILE A 1 250 ? -36.348 28.888 32.204 1.00 62.09 250 ILE A O 1
ATOM 2055 N N . ILE A 1 251 ? -38.155 27.875 33.054 1.00 60.72 251 ILE A N 1
ATOM 2056 C CA . ILE A 1 251 ? -38.806 27.689 31.749 1.00 60.72 251 ILE A CA 1
ATOM 2057 C C . ILE A 1 251 ? -39.245 29.047 31.178 1.00 60.72 251 ILE A C 1
ATOM 2059 O O . ILE A 1 251 ? -38.977 29.315 30.009 1.00 60.72 251 ILE A O 1
ATOM 2063 N N . GLN A 1 252 ? -39.818 29.946 31.987 1.00 54.28 252 GLN A N 1
ATOM 2064 C CA . GLN A 1 252 ? -40.177 31.296 31.523 1.00 54.28 252 GLN A CA 1
ATOM 2065 C C . GLN A 1 252 ? -38.956 32.151 31.134 1.00 54.28 252 GLN A C 1
ATOM 2067 O O . GLN A 1 252 ? -39.035 32.913 30.172 1.00 54.28 252 GLN A O 1
ATOM 2072 N N . LEU A 1 253 ? -37.809 31.979 31.800 1.00 53.34 253 LEU A N 1
ATOM 2073 C CA . LEU A 1 253 ? -36.557 32.666 31.446 1.00 53.34 253 LEU A CA 1
ATOM 2074 C C . LEU A 1 253 ? -35.853 32.057 30.217 1.00 53.34 253 LEU A C 1
ATOM 2076 O O . LEU A 1 253 ? -35.246 32.792 29.440 1.00 53.34 253 LEU A O 1
ATOM 2080 N N . ASN A 1 254 ? -35.971 30.744 29.982 1.00 51.31 254 ASN A N 1
ATOM 2081 C CA . ASN A 1 254 ? -35.404 30.096 28.790 1.00 51.31 254 ASN A CA 1
ATOM 2082 C C . ASN A 1 254 ? -36.176 30.423 27.503 1.00 51.31 254 ASN A C 1
ATOM 2084 O O . ASN A 1 254 ? -35.560 30.530 26.445 1.00 51.31 254 ASN A O 1
ATOM 2088 N N . TYR A 1 255 ? -37.491 30.659 27.573 1.00 51.53 255 TYR A N 1
ATOM 2089 C CA . TYR A 1 255 ? -38.248 31.143 26.409 1.00 51.53 255 TYR A CA 1
ATOM 2090 C C . TYR A 1 255 ? -37.922 32.603 26.042 1.00 51.53 255 TYR A C 1
ATOM 2092 O O . TYR A 1 255 ? -38.103 32.987 24.889 1.00 51.53 255 TYR A O 1
ATOM 2100 N N . ALA A 1 256 ? -37.390 33.401 26.976 1.00 44.22 256 ALA A N 1
ATOM 2101 C CA . ALA A 1 256 ? -36.970 34.782 26.719 1.00 44.22 256 ALA A CA 1
ATOM 2102 C C . ALA A 1 256 ? -35.545 34.902 26.138 1.00 44.22 256 ALA A C 1
ATOM 2104 O O . ALA A 1 256 ? -35.203 35.938 25.574 1.00 44.22 256 ALA A O 1
ATOM 2105 N N . CYS A 1 257 ? -34.726 33.847 26.234 1.00 43.34 257 CYS A N 1
ATOM 2106 C CA . CYS A 1 257 ? -33.334 33.823 25.766 1.00 43.34 257 CYS A CA 1
ATOM 2107 C C . CYS A 1 257 ? -33.105 32.831 24.612 1.00 43.34 257 CYS A C 1
ATOM 2109 O O . CYS A 1 257 ? -32.014 32.288 24.440 1.00 43.34 257 CYS A O 1
ATOM 2111 N N . TYR A 1 258 ? -34.131 32.598 23.788 1.00 40.16 258 TYR A N 1
ATOM 2112 C CA . TYR A 1 258 ? -33.953 31.930 22.504 1.00 40.16 258 TYR A CA 1
ATOM 2113 C C . TYR A 1 258 ? -33.270 32.915 21.546 1.00 40.16 258 TYR A C 1
ATOM 2115 O O . TYR A 1 258 ? -33.916 33.771 20.938 1.00 40.16 258 TYR A O 1
ATOM 2123 N N . ILE A 1 259 ? -31.942 32.817 21.425 1.00 46.81 259 ILE A N 1
ATOM 2124 C CA . ILE A 1 259 ? -31.186 33.454 20.342 1.00 46.81 259 ILE A CA 1
ATOM 2125 C C . ILE A 1 259 ? -31.682 32.826 19.033 1.00 46.81 259 ILE A C 1
ATOM 2127 O O . ILE A 1 259 ? -31.204 31.789 18.588 1.00 46.81 259 ILE A O 1
ATOM 2131 N N . THR A 1 260 ? -32.682 33.457 18.426 1.00 42.03 260 THR A N 1
ATOM 2132 C CA . THR A 1 260 ? -33.272 33.096 17.130 1.00 42.03 260 THR A CA 1
ATOM 2133 C C . THR A 1 260 ? -32.409 33.531 15.937 1.00 42.03 260 THR A C 1
ATOM 2135 O O . THR A 1 260 ? -32.800 33.291 14.804 1.00 42.03 260 THR A O 1
ATOM 2138 N N . ASN A 1 261 ? -31.226 34.125 16.150 1.00 44.75 261 ASN A N 1
ATOM 2139 C CA . ASN A 1 261 ? -30.447 34.779 15.089 1.00 44.75 261 ASN A CA 1
ATOM 2140 C C . ASN A 1 261 ? -28.948 34.424 15.094 1.00 44.75 261 ASN A C 1
ATOM 2142 O O . ASN A 1 261 ? -28.102 35.317 15.115 1.00 44.75 261 ASN A O 1
ATOM 2146 N N . CYS A 1 262 ? -28.587 33.139 15.051 1.00 43.50 262 CYS A N 1
ATOM 2147 C CA . CYS A 1 262 ? -27.224 32.752 14.663 1.00 43.50 262 CYS A CA 1
ATOM 2148 C C . CYS A 1 262 ? -27.217 32.385 13.167 1.00 43.50 262 CYS A C 1
ATOM 2150 O O . CYS A 1 262 ? -27.700 31.305 12.816 1.00 43.50 262 CYS A O 1
ATOM 2152 N N . PRO A 1 263 ? -26.749 33.265 12.261 1.00 42.38 263 PRO A N 1
ATOM 2153 C CA . PRO A 1 263 ? -26.660 32.929 10.847 1.00 42.38 263 PRO A CA 1
ATOM 2154 C C . PRO A 1 263 ? -25.582 31.863 10.608 1.00 42.38 263 PRO A C 1
ATOM 2156 O O . PRO A 1 263 ? -24.522 31.851 11.239 1.00 42.38 263 PRO A O 1
ATOM 2159 N N . ILE A 1 264 ? -25.857 30.965 9.662 1.00 41.59 264 ILE A N 1
ATOM 2160 C CA . ILE A 1 264 ? -24.900 29.972 9.161 1.00 41.59 264 ILE A CA 1
ATOM 2161 C C . ILE A 1 264 ? -23.675 30.723 8.602 1.00 41.59 264 ILE A C 1
ATOM 2163 O O . ILE A 1 264 ? -23.810 31.485 7.648 1.00 41.59 264 ILE A O 1
ATOM 2167 N N . GLY A 1 265 ? -22.487 30.521 9.194 1.00 49.34 265 GLY A N 1
ATOM 2168 C CA . GLY A 1 265 ? -21.211 31.051 8.674 1.00 49.34 265 GLY A CA 1
ATOM 2169 C C . GLY A 1 265 ? -20.322 31.848 9.645 1.00 49.34 265 GLY A C 1
ATOM 2170 O O . GLY A 1 265 ? -19.311 32.401 9.217 1.00 49.34 265 GLY A O 1
ATOM 2171 N N . GLY A 1 266 ? -20.648 31.928 10.940 1.00 52.59 266 GLY A N 1
ATOM 2172 C CA . GLY A 1 266 ? -19.774 32.556 11.947 1.00 52.59 266 GLY A CA 1
ATOM 2173 C C . GLY A 1 266 ? -19.660 34.087 11.831 1.00 52.59 266 GLY A C 1
ATOM 2174 O O . GLY A 1 266 ? -20.387 34.719 11.060 1.00 52.59 266 GLY A O 1
ATOM 2175 N N . LYS A 1 267 ? -18.745 34.698 12.612 1.00 52.06 267 LYS A N 1
ATOM 2176 C CA . LYS A 1 267 ? -18.589 36.164 12.817 1.00 52.06 267 LYS A CA 1
ATOM 2177 C C . LYS A 1 267 ? -18.466 37.004 11.523 1.00 52.06 267 LYS A C 1
ATOM 2179 O O . LYS A 1 267 ? -18.623 38.220 11.580 1.00 52.06 267 LYS A O 1
ATOM 2184 N N . ARG A 1 268 ? -18.194 36.388 10.364 1.00 51.62 268 ARG A N 1
ATOM 2185 C CA . ARG A 1 268 ? -18.002 37.049 9.055 1.00 51.62 268 ARG A CA 1
ATOM 2186 C C . ARG A 1 268 ? -19.139 36.806 8.044 1.00 51.62 268 ARG A C 1
ATOM 2188 O O . ARG A 1 268 ? -19.013 37.204 6.891 1.00 51.62 268 ARG A O 1
ATOM 2195 N N . SER A 1 269 ? -20.251 36.194 8.462 1.00 47.53 269 SER A N 1
ATOM 2196 C CA . SER A 1 269 ? -21.476 36.058 7.644 1.00 47.53 269 SER A CA 1
ATOM 2197 C C . SER A 1 269 ? -22.341 37.328 7.610 1.00 47.53 269 SER A C 1
ATOM 2199 O O . SER A 1 269 ? -23.299 37.413 6.842 1.00 47.53 269 SER A O 1
ATOM 2201 N N . LEU A 1 270 ? -22.009 38.334 8.427 1.00 51.00 270 LEU A N 1
ATOM 2202 C CA . LEU A 1 270 ? -22.728 39.602 8.482 1.00 51.00 270 LEU A CA 1
ATOM 2203 C C . LEU A 1 270 ? -22.284 40.535 7.351 1.00 51.00 270 LEU A C 1
ATOM 2205 O O . LEU A 1 270 ? -21.098 40.802 7.161 1.00 51.00 270 LEU A O 1
ATOM 2209 N N . ASN A 1 271 ? -23.270 41.041 6.614 1.00 46.81 271 ASN A N 1
ATOM 2210 C CA . ASN A 1 271 ? -23.091 41.978 5.513 1.00 46.81 271 ASN A CA 1
ATOM 2211 C C . ASN A 1 271 ? -22.405 43.265 6.022 1.00 46.81 271 ASN A C 1
ATOM 2213 O O . ASN A 1 271 ? -22.948 43.987 6.859 1.00 46.81 271 ASN A O 1
ATOM 2217 N N . ILE A 1 272 ? -21.192 43.522 5.525 1.00 53.34 272 ILE A N 1
ATOM 2218 C CA . ILE A 1 272 ? -20.204 44.481 6.060 1.00 53.34 272 ILE A CA 1
ATOM 2219 C C . ILE A 1 272 ? -20.676 45.948 6.011 1.00 53.34 272 ILE A C 1
ATOM 2221 O O . ILE A 1 272 ? -20.101 46.803 6.678 1.00 53.34 272 ILE A O 1
ATOM 2225 N N . ASN A 1 273 ? -21.762 46.255 5.301 1.00 49.72 273 ASN A N 1
ATOM 2226 C CA . ASN A 1 273 ? -22.232 47.632 5.128 1.00 49.72 273 ASN A CA 1
ATOM 2227 C C . ASN A 1 273 ? -22.939 48.239 6.358 1.00 49.72 273 ASN A C 1
ATOM 2229 O O . ASN A 1 273 ? -23.158 49.444 6.366 1.00 49.72 273 ASN A O 1
ATOM 2233 N N . ASN A 1 274 ? -23.265 47.452 7.395 1.00 48.28 274 ASN A N 1
ATOM 2234 C CA . ASN A 1 274 ? -24.023 47.928 8.567 1.00 48.28 274 ASN A CA 1
ATOM 2235 C C . ASN A 1 274 ? -23.275 47.856 9.912 1.00 48.28 274 ASN A C 1
ATOM 2237 O O . ASN A 1 274 ? -23.888 48.052 10.960 1.00 48.28 274 ASN A O 1
ATOM 2241 N N . ILE A 1 275 ? -21.961 47.604 9.927 1.00 53.59 275 ILE A N 1
ATOM 2242 C CA . ILE A 1 275 ? -21.179 47.618 11.174 1.00 53.59 275 ILE A CA 1
ATOM 2243 C C . ILE A 1 275 ? -20.433 48.953 11.273 1.00 53.59 275 ILE A C 1
ATOM 2245 O O . ILE A 1 275 ? -19.335 49.107 10.747 1.00 53.59 275 ILE A O 1
ATOM 2249 N N . LEU A 1 276 ? -21.022 49.912 11.992 1.00 51.06 276 LEU A N 1
ATOM 2250 C CA . LEU A 1 276 ? -20.457 51.243 12.282 1.00 51.06 276 LEU A CA 1
ATOM 2251 C C . LEU A 1 276 ? -19.136 51.223 13.088 1.00 51.06 276 LEU A C 1
ATOM 2253 O O . LEU A 1 276 ? -18.540 52.274 13.302 1.00 51.06 276 LEU A O 1
ATOM 2257 N N . HIS A 1 277 ? -18.647 50.049 13.506 1.00 56.44 277 HIS A N 1
ATOM 2258 C CA . HIS A 1 277 ? -17.462 49.900 14.360 1.00 56.44 277 HIS A CA 1
ATOM 2259 C C . HIS A 1 277 ? -16.541 48.738 13.949 1.00 56.44 277 HIS A C 1
ATOM 2261 O O . HIS A 1 277 ? -16.039 48.014 14.802 1.00 56.44 277 HIS A O 1
ATOM 2267 N N . ALA A 1 278 ? -16.301 48.520 12.655 1.00 61.06 278 ALA A N 1
ATOM 2268 C CA . ALA A 1 278 ? -15.242 47.598 12.243 1.00 61.06 278 ALA A CA 1
ATOM 2269 C C . ALA A 1 278 ? -13.862 48.200 12.572 1.00 61.06 278 ALA A C 1
ATOM 2271 O O . ALA A 1 278 ? -13.482 49.235 12.024 1.00 61.06 278 ALA A O 1
ATOM 2272 N N . HIS A 1 279 ? -13.110 47.559 13.466 1.00 72.69 279 HIS A N 1
ATOM 2273 C CA . HIS A 1 279 ? -11.744 47.973 13.792 1.00 72.69 279 HIS A CA 1
ATOM 2274 C C . HIS A 1 279 ? -10.750 47.403 12.770 1.00 72.69 279 HIS A C 1
ATOM 2276 O O . HIS A 1 279 ? -11.048 46.451 12.044 1.00 72.69 279 HIS A O 1
ATOM 2282 N N . GLN A 1 280 ? -9.567 48.004 12.665 1.00 79.50 280 GLN A N 1
ATOM 2283 C CA . GLN A 1 280 ? -8.525 47.494 11.777 1.00 79.50 280 GLN A CA 1
ATOM 2284 C C . GLN A 1 280 ? -7.911 46.227 12.377 1.00 79.50 280 GLN A C 1
ATOM 2286 O O . GLN A 1 280 ? -7.729 46.147 13.591 1.00 79.50 280 GLN A O 1
ATOM 2291 N N . CYS A 1 281 ? -7.610 45.232 11.539 1.00 84.00 281 CYS A N 1
ATOM 2292 C CA . CYS A 1 281 ? -6.993 44.001 12.031 1.00 84.00 281 CYS A CA 1
ATOM 2293 C C . CYS A 1 281 ? -5.648 44.283 12.739 1.00 84.00 281 CYS A C 1
ATOM 2295 O O . CYS A 1 281 ? -4.982 45.275 12.414 1.00 84.00 281 CYS A O 1
ATOM 2297 N N . PRO A 1 282 ? -5.219 43.428 13.684 1.00 83.94 282 PRO A N 1
ATOM 2298 C CA . PRO A 1 282 ? -3.944 43.601 14.373 1.00 83.94 282 PRO A CA 1
ATOM 2299 C C . PRO A 1 282 ? -2.754 43.567 13.407 1.00 83.94 282 PRO A C 1
ATOM 2301 O O . PRO A 1 282 ? -2.787 42.900 12.366 1.00 83.94 282 PRO A O 1
ATOM 2304 N N . ARG A 1 283 ? -1.686 44.283 13.767 1.00 85.25 283 ARG A N 1
ATOM 2305 C CA . ARG A 1 283 ? -0.377 44.136 13.119 1.00 85.25 283 ARG A CA 1
ATOM 2306 C C . ARG A 1 283 ? 0.336 42.898 13.663 1.00 85.25 283 ARG A C 1
ATOM 2308 O O . ARG A 1 283 ? 0.030 42.439 14.759 1.00 85.25 283 ARG A O 1
ATOM 2315 N N . CYS A 1 284 ? 1.261 42.360 12.876 1.00 85.56 284 CYS A N 1
ATOM 2316 C CA . CYS A 1 284 ? 2.054 41.185 13.223 1.00 85.56 284 CYS A CA 1
ATOM 2317 C C . CYS A 1 284 ? 3.469 41.280 12.634 1.00 85.56 284 CYS A C 1
ATOM 2319 O O . CYS A 1 284 ? 3.652 41.752 11.513 1.00 85.56 284 CYS A O 1
ATOM 2321 N N . GLY A 1 285 ? 4.482 40.821 13.374 1.00 77.88 285 GLY A N 1
ATOM 2322 C CA . GLY A 1 285 ? 5.878 40.793 12.913 1.00 77.88 285 GLY A CA 1
ATOM 2323 C C . GLY A 1 285 ? 6.474 42.169 12.558 1.00 77.88 285 GLY A C 1
ATOM 2324 O O . GLY A 1 285 ? 6.013 43.211 13.018 1.00 77.88 285 GLY A O 1
ATOM 2325 N N . LEU A 1 286 ? 7.525 42.172 11.726 1.00 72.56 286 LEU A N 1
ATOM 2326 C CA . LEU A 1 286 ? 8.171 43.384 11.198 1.00 72.56 286 LEU A CA 1
ATOM 2327 C C . LEU A 1 286 ? 7.325 43.966 10.047 1.00 72.56 286 LEU A C 1
ATOM 2329 O O . LEU A 1 286 ? 7.540 43.624 8.885 1.00 72.56 286 LEU A O 1
ATOM 2333 N N . ASN A 1 287 ? 6.363 44.833 10.379 1.00 77.62 287 ASN A N 1
ATOM 2334 C CA . ASN A 1 287 ? 5.469 45.543 9.445 1.00 77.62 287 ASN A CA 1
ATOM 2335 C C . ASN A 1 287 ? 4.485 44.649 8.665 1.00 77.62 287 ASN A C 1
ATOM 2337 O O . ASN A 1 287 ? 4.209 44.895 7.490 1.00 77.62 287 ASN A O 1
ATOM 2341 N N . GLY A 1 288 ? 3.953 43.606 9.305 1.00 82.38 288 GLY A N 1
ATOM 2342 C CA . GLY A 1 288 ? 2.905 42.751 8.747 1.00 82.38 288 GLY A CA 1
ATOM 2343 C C . GLY A 1 288 ? 1.502 43.065 9.272 1.00 82.38 288 GLY A C 1
ATOM 2344 O O . GLY A 1 288 ? 1.314 43.776 10.261 1.00 82.38 288 GLY A O 1
ATOM 2345 N N . GLN A 1 289 ? 0.504 42.503 8.597 1.00 87.94 289 GLN A N 1
ATOM 2346 C CA . GLN A 1 289 ? -0.920 42.657 8.878 1.00 87.94 289 GLN A CA 1
ATOM 2347 C C . GLN A 1 289 ? -1.582 41.276 8.971 1.00 87.94 289 GLN A C 1
ATOM 2349 O O . GLN A 1 289 ? -1.330 40.409 8.130 1.00 87.94 289 GLN A O 1
ATOM 2354 N N . CYS A 1 290 ? -2.440 41.073 9.972 1.00 87.69 290 CYS A N 1
ATOM 2355 C CA . CYS A 1 290 ? -3.172 39.819 10.148 1.00 87.69 290 CYS A CA 1
ATOM 2356 C C . CYS A 1 290 ? -4.354 39.709 9.175 1.00 87.69 290 CYS A C 1
ATOM 2358 O O . CYS A 1 290 ? -5.143 40.650 9.059 1.00 87.69 290 CYS A O 1
ATOM 2360 N N . PHE A 1 291 ? -4.486 38.555 8.510 1.00 85.62 291 PHE A N 1
ATOM 2361 C CA . PHE A 1 291 ? -5.624 38.227 7.630 1.00 85.62 291 PHE A CA 1
ATOM 2362 C C . PHE A 1 291 ? -6.612 37.230 8.257 1.00 85.62 291 PHE A C 1
ATOM 2364 O O . PHE A 1 291 ? -7.798 37.206 7.908 1.00 85.62 291 PHE A O 1
ATOM 2371 N N . GLY A 1 292 ? -6.137 36.491 9.255 1.00 81.88 292 GLY A N 1
ATOM 2372 C CA . GLY A 1 292 ? -6.892 35.603 10.128 1.00 81.88 292 GLY A CA 1
ATOM 2373 C C . GLY A 1 292 ? -6.032 35.204 11.331 1.00 81.88 292 GLY A C 1
ATOM 2374 O O . GLY A 1 292 ? -4.888 35.663 11.432 1.00 81.88 292 GLY A O 1
ATOM 2375 N N . PRO A 1 293 ? -6.523 34.319 12.212 1.00 79.50 293 PRO A N 1
ATOM 2376 C CA . PRO A 1 293 ? -5.856 33.987 13.473 1.00 79.50 293 PRO A CA 1
ATOM 2377 C C . PRO A 1 293 ? -4.504 33.284 13.282 1.00 79.50 293 PRO A C 1
AT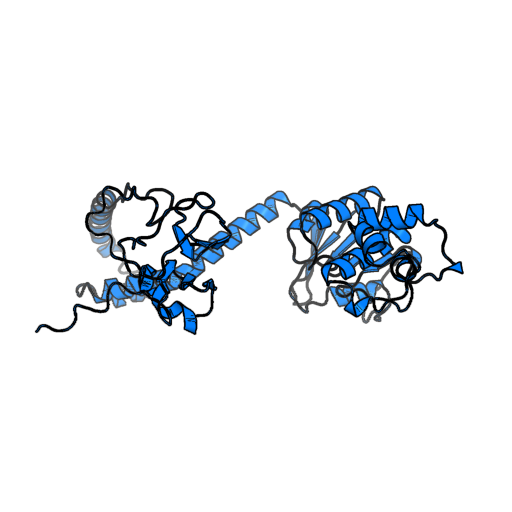OM 2379 O O . PRO A 1 293 ? -3.678 33.260 14.191 1.00 79.50 293 PRO A O 1
ATOM 2382 N N . SER A 1 294 ? -4.252 32.728 12.092 1.00 84.19 294 SER A N 1
ATOM 2383 C CA . SER A 1 294 ? -3.042 31.960 11.772 1.00 84.19 294 SER A CA 1
ATOM 2384 C C . SER A 1 294 ? -2.279 32.475 10.547 1.00 84.19 294 SER A C 1
ATOM 2386 O O . SER A 1 294 ? -1.409 31.764 10.046 1.00 84.19 294 SER A O 1
ATOM 2388 N N . ILE A 1 295 ? -2.585 33.686 10.060 1.00 87.25 295 ILE A N 1
ATOM 2389 C CA . ILE A 1 295 ? -1.990 34.244 8.836 1.00 87.25 295 ILE A CA 1
ATOM 2390 C C . ILE A 1 295 ? -1.501 35.671 9.085 1.00 87.25 295 ILE A C 1
ATOM 2392 O O . ILE A 1 295 ? -2.301 36.589 9.280 1.00 87.25 295 ILE A O 1
ATOM 2396 N N . CYS A 1 296 ? -0.183 35.856 8.996 1.00 88.44 296 CYS A N 1
ATOM 2397 C CA . CYS A 1 296 ? 0.473 37.159 9.040 1.00 88.44 296 CYS A CA 1
ATOM 2398 C C . CYS A 1 296 ? 1.114 37.476 7.686 1.00 88.44 296 CYS A C 1
ATOM 2400 O O . CYS A 1 296 ? 1.950 36.706 7.211 1.00 88.44 296 CYS A O 1
ATOM 2402 N N . CYS A 1 297 ? 0.765 38.607 7.072 1.00 86.94 297 CYS A N 1
ATOM 2403 C CA . CYS A 1 297 ? 1.248 38.977 5.741 1.00 86.94 297 CYS A CA 1
ATOM 2404 C C . CYS A 1 297 ? 2.036 40.286 5.739 1.00 86.94 297 CYS A C 1
ATOM 2406 O O . CYS A 1 297 ? 1.603 41.281 6.308 1.00 86.94 297 CYS A O 1
ATOM 2408 N N . THR A 1 298 ? 3.169 40.284 5.042 1.00 84.00 298 THR A N 1
ATOM 2409 C CA . THR A 1 298 ? 4.039 41.443 4.790 1.00 84.00 298 THR A CA 1
ATOM 2410 C C . THR A 1 298 ? 4.118 41.714 3.286 1.00 84.00 298 THR A C 1
ATOM 2412 O O . THR A 1 298 ? 3.683 40.887 2.483 1.00 84.00 298 THR A O 1
ATOM 2415 N N . HIS A 1 299 ? 4.753 42.817 2.876 1.00 79.06 299 HIS A N 1
ATOM 2416 C CA . HIS A 1 299 ? 4.988 43.095 1.452 1.00 79.06 299 HIS A CA 1
ATOM 2417 C C . HIS A 1 299 ? 5.784 41.987 0.727 1.00 79.06 299 HIS A C 1
ATOM 2419 O O . HIS A 1 299 ? 5.611 41.799 -0.474 1.00 79.06 299 HIS A O 1
ATOM 2425 N N . PHE A 1 300 ? 6.616 41.226 1.450 1.00 77.12 300 PHE A N 1
ATOM 2426 C CA . PHE A 1 300 ? 7.435 40.144 0.890 1.00 77.12 300 PHE A CA 1
ATOM 2427 C C . PHE A 1 300 ? 6.731 38.779 0.853 1.00 77.12 300 PHE A C 1
ATOM 2429 O O . PHE A 1 300 ? 7.248 37.847 0.243 1.00 77.12 300 PHE A O 1
ATOM 2436 N N . GLY A 1 301 ? 5.571 38.640 1.499 1.00 81.25 301 GLY A N 1
ATOM 2437 C CA . GLY A 1 301 ? 4.836 37.377 1.574 1.00 81.25 301 GLY A CA 1
ATOM 2438 C C . GLY A 1 301 ? 4.189 37.129 2.934 1.00 81.25 301 GLY A C 1
ATOM 2439 O O . GLY A 1 301 ? 4.266 37.963 3.842 1.00 81.25 301 GLY A O 1
ATOM 2440 N N . CYS A 1 302 ? 3.551 35.964 3.071 1.00 86.19 302 CYS A N 1
ATOM 2441 C CA . CYS A 1 302 ? 2.805 35.575 4.267 1.00 86.19 302 CYS A CA 1
ATOM 2442 C C . CYS A 1 302 ? 3.450 34.402 5.006 1.00 86.19 302 CYS A C 1
ATOM 2444 O O . CYS A 1 302 ? 3.986 33.478 4.394 1.00 86.19 302 CYS A O 1
ATOM 2446 N N . ARG A 1 303 ? 3.347 34.430 6.334 1.00 84.62 303 ARG A N 1
ATOM 2447 C CA . ARG A 1 303 ? 3.735 33.349 7.241 1.00 84.62 303 ARG A CA 1
ATOM 2448 C C . ARG A 1 303 ? 2.481 32.720 7.836 1.00 84.62 303 ARG A C 1
ATOM 2450 O O . ARG A 1 303 ? 1.542 33.438 8.184 1.00 84.62 303 ARG A O 1
ATOM 2457 N N . MET A 1 304 ? 2.484 31.393 7.960 1.00 84.75 304 MET A N 1
ATOM 2458 C CA . MET A 1 304 ? 1.378 30.620 8.528 1.00 84.75 304 MET A CA 1
ATOM 2459 C C . MET A 1 304 ? 1.867 29.676 9.633 1.00 84.75 304 MET A C 1
ATOM 2461 O O . MET A 1 304 ? 2.945 29.094 9.534 1.00 84.75 304 MET A O 1
ATOM 2465 N N . GLY A 1 305 ? 1.050 29.505 10.670 1.00 71.12 305 GLY A N 1
ATOM 2466 C CA . GLY A 1 305 ? 1.133 28.393 11.623 1.00 71.12 305 GLY A CA 1
ATOM 2467 C C . GLY A 1 305 ? 2.020 28.546 12.868 1.00 71.12 305 GLY A C 1
ATOM 2468 O O . GLY A 1 305 ? 1.602 28.077 13.922 1.00 71.12 305 GLY A O 1
ATOM 2469 N N . HIS A 1 306 ? 3.215 29.152 12.818 1.00 69.25 306 HIS A N 1
ATOM 2470 C CA . HIS A 1 306 ? 4.101 29.108 13.999 1.00 69.25 306 HIS A CA 1
ATOM 2471 C C . HIS A 1 306 ? 3.715 30.151 15.077 1.00 69.25 306 HIS A C 1
ATOM 2473 O O . HIS A 1 306 ? 3.665 31.345 14.766 1.00 69.25 306 HIS A O 1
ATOM 2479 N N . PRO A 1 307 ? 3.499 29.759 16.353 1.00 62.84 307 PRO A N 1
ATOM 2480 C CA . PRO A 1 307 ? 3.015 30.663 17.404 1.00 62.84 307 PRO A CA 1
ATOM 2481 C C . PRO A 1 307 ? 3.917 31.873 17.671 1.00 62.84 307 PRO A C 1
ATOM 2483 O O . PRO A 1 307 ? 3.410 32.956 17.941 1.00 62.84 307 PRO A O 1
ATOM 2486 N N . SER A 1 308 ? 5.243 31.726 17.545 1.00 65.25 308 SER A N 1
ATOM 2487 C CA . SER A 1 308 ? 6.192 32.843 17.715 1.00 65.25 308 SER A CA 1
ATOM 2488 C C . SER A 1 308 ? 6.012 33.958 16.684 1.00 65.25 308 SER A C 1
ATOM 2490 O O . SER A 1 308 ? 6.339 35.106 16.963 1.00 65.25 308 SER A O 1
ATOM 2492 N N . ASP A 1 309 ? 5.490 33.621 15.504 1.00 64.31 309 ASP A N 1
ATOM 2493 C CA . ASP A 1 309 ? 5.418 34.524 14.356 1.00 64.31 309 ASP A CA 1
ATOM 2494 C C . ASP A 1 309 ? 4.036 35.188 14.241 1.00 64.31 309 ASP A C 1
ATOM 2496 O O . ASP A 1 309 ? 3.888 36.195 13.548 1.00 64.31 309 ASP A O 1
ATOM 2500 N N . ILE A 1 310 ? 3.014 34.618 14.899 1.00 73.62 310 ILE A N 1
ATOM 2501 C CA . ILE A 1 310 ? 1.593 34.927 14.655 1.00 73.62 310 ILE A CA 1
ATOM 2502 C C . ILE A 1 310 ? 0.802 35.141 15.965 1.00 73.62 310 ILE A C 1
ATOM 2504 O O . ILE A 1 310 ? -0.403 35.370 15.933 1.00 73.62 310 ILE A O 1
ATOM 2508 N N . HIS A 1 311 ? 1.470 35.174 17.126 1.00 77.50 311 HIS A N 1
ATOM 2509 C CA . HIS A 1 311 ? 0.843 35.400 18.442 1.00 77.50 311 HIS A CA 1
ATOM 2510 C C . HIS A 1 311 ? -0.085 36.631 18.496 1.00 77.50 311 HIS A C 1
ATOM 2512 O O . HIS A 1 311 ? -1.081 36.645 19.211 1.00 77.50 311 HIS A O 1
ATOM 2518 N N . GLN A 1 312 ? 0.221 37.690 17.741 1.00 79.56 312 GLN A N 1
ATOM 2519 C CA . GLN A 1 312 ? -0.632 38.882 17.690 1.00 79.56 312 GLN A CA 1
ATOM 2520 C C . GLN A 1 312 ? -1.927 38.655 16.896 1.00 79.56 312 GLN A C 1
ATOM 2522 O O . GLN A 1 312 ? -2.944 39.256 17.226 1.00 79.56 312 GLN A O 1
ATOM 2527 N N . CYS A 1 313 ? -1.944 37.764 15.902 1.00 81.94 313 CYS A N 1
ATOM 2528 C CA . CYS A 1 313 ? -3.140 37.529 15.092 1.00 81.94 313 CYS A CA 1
ATOM 2529 C C . CYS A 1 313 ? -4.192 36.683 15.810 1.00 81.94 313 CYS A C 1
ATOM 2531 O O . CYS A 1 313 ? -5.380 36.925 15.618 1.00 81.94 313 CYS A O 1
ATOM 2533 N N . SER A 1 314 ? -3.790 35.768 16.698 1.00 78.12 314 SER A N 1
ATOM 2534 C CA . SER A 1 314 ? -4.738 34.997 17.517 1.00 78.12 314 SER A CA 1
ATOM 2535 C C . SER A 1 314 ? -5.531 35.869 18.495 1.00 78.12 314 SER A C 1
ATOM 2537 O O . SER A 1 314 ? -6.563 35.443 19.001 1.00 78.12 314 SER A O 1
ATOM 2539 N N . THR A 1 315 ? -5.096 37.112 18.741 1.00 74.38 315 THR A N 1
ATOM 2540 C CA . THR A 1 315 ? -5.860 38.051 19.572 1.00 74.38 315 THR A CA 1
ATOM 2541 C C . THR A 1 315 ? -7.172 38.505 18.923 1.00 74.38 315 THR A C 1
ATOM 2543 O O . THR A 1 315 ? -8.072 38.941 19.641 1.00 74.38 315 THR A O 1
ATOM 2546 N N . GLU A 1 316 ? -7.333 38.340 17.600 1.00 71.19 316 GLU A N 1
ATOM 2547 C CA . GLU A 1 316 ? -8.601 38.606 16.900 1.00 71.19 316 GLU A CA 1
ATOM 2548 C C . GLU A 1 316 ? -9.750 37.754 17.462 1.00 71.19 316 GLU A C 1
ATOM 2550 O O . GLU A 1 316 ? -10.871 38.244 17.613 1.00 71.19 316 GLU A O 1
ATOM 2555 N N . ASP A 1 317 ? -9.478 36.501 17.839 1.00 69.31 317 ASP A N 1
ATOM 2556 C CA . ASP A 1 317 ? -10.508 35.571 18.312 1.00 69.31 317 ASP A CA 1
ATOM 2557 C C . ASP A 1 317 ? -11.186 36.047 19.604 1.00 69.31 317 ASP A C 1
ATOM 2559 O O . ASP A 1 317 ? -12.359 35.733 19.850 1.00 69.31 317 ASP A O 1
ATOM 2563 N N . HIS A 1 318 ? -10.489 36.877 20.385 1.00 70.00 318 HIS A N 1
ATOM 2564 C CA . HIS A 1 318 ? -11.002 37.484 21.610 1.00 70.00 318 HIS A CA 1
ATOM 2565 C C . HIS A 1 318 ? -11.981 38.642 21.357 1.00 70.00 318 HIS A C 1
ATOM 2567 O O . HIS A 1 318 ? -12.723 39.012 22.267 1.00 70.00 318 HIS A O 1
ATOM 2573 N N . SER A 1 319 ? -12.037 39.196 20.139 1.00 65.12 319 SER A N 1
ATOM 2574 C CA . SER A 1 319 ? -12.978 40.263 19.789 1.00 65.12 319 SER A CA 1
ATOM 2575 C C . SER A 1 319 ? -14.298 39.705 19.261 1.00 65.12 319 SER A C 1
ATOM 2577 O O . SER A 1 319 ? -14.344 38.770 18.458 1.00 65.12 319 SER A O 1
ATOM 2579 N N . VAL A 1 320 ? -15.412 40.288 19.704 1.00 64.88 320 VAL A N 1
ATOM 2580 C CA . VAL A 1 320 ? -16.763 39.923 19.235 1.00 64.88 320 VAL A CA 1
ATOM 2581 C C . VAL A 1 320 ? -17.106 40.636 17.917 1.00 64.88 320 VAL A C 1
ATOM 2583 O O . VAL A 1 320 ? -18.032 40.237 17.216 1.00 64.88 320 VAL A O 1
ATOM 2586 N N . ILE A 1 321 ? -16.335 41.664 17.551 1.00 68.44 321 ILE A N 1
ATOM 2587 C CA . ILE A 1 321 ? -16.532 42.488 16.356 1.00 68.44 321 ILE A CA 1
ATOM 2588 C C . ILE A 1 321 ? -15.490 42.080 15.305 1.00 68.44 321 ILE A C 1
ATOM 2590 O O . ILE A 1 321 ? -14.316 41.984 15.652 1.00 68.44 321 ILE A O 1
ATOM 2594 N N . PRO A 1 322 ? -15.856 41.856 14.030 1.00 68.06 322 PRO A N 1
ATOM 2595 C CA . PRO A 1 322 ? -14.882 41.499 13.006 1.00 68.06 322 PRO A CA 1
ATOM 2596 C C . PRO A 1 322 ? -13.938 42.669 12.710 1.00 68.06 322 PRO A C 1
ATOM 2598 O O . PRO A 1 322 ? -14.363 43.824 12.601 1.00 68.06 322 PRO A O 1
ATOM 2601 N N . CYS A 1 323 ? -12.656 42.359 12.542 1.00 74.88 323 CYS A N 1
ATOM 2602 C CA . CYS A 1 323 ? -11.691 43.327 12.049 1.00 74.88 323 CYS A CA 1
ATOM 2603 C C . CYS A 1 323 ? -11.736 43.412 10.515 1.00 74.88 323 CYS A C 1
ATOM 2605 O O . CYS A 1 323 ? -12.150 42.474 9.828 1.00 74.88 323 CYS A O 1
ATOM 2607 N N . THR A 1 324 ? -11.311 44.542 9.951 1.00 76.25 324 THR A N 1
ATOM 2608 C CA . THR A 1 324 ? -11.244 44.736 8.497 1.00 76.25 324 THR A CA 1
ATOM 2609 C C . THR A 1 324 ? -9.850 45.143 8.045 1.00 76.25 324 THR A C 1
ATOM 2611 O O . THR A 1 324 ? -9.100 45.821 8.749 1.00 76.25 324 THR A O 1
ATOM 2614 N N . ILE A 1 325 ? -9.501 44.717 6.833 1.00 78.62 325 ILE A N 1
ATOM 2615 C CA . ILE A 1 325 ? -8.229 45.032 6.184 1.00 78.62 325 ILE A CA 1
ATOM 2616 C C . ILE A 1 325 ? -8.536 45.985 5.048 1.00 78.62 325 ILE A C 1
ATOM 2618 O O . ILE A 1 325 ? -9.380 45.690 4.207 1.00 78.62 325 ILE A O 1
ATOM 2622 N N . LYS A 1 326 ? -7.847 47.121 4.990 1.00 72.81 326 LYS A N 1
ATOM 2623 C CA . LYS A 1 326 ? -8.101 48.170 3.995 1.00 72.81 326 LYS A CA 1
ATOM 2624 C C . LYS A 1 326 ? -7.491 47.875 2.613 1.00 72.81 326 LYS A C 1
ATOM 2626 O O . LYS A 1 326 ? -7.119 48.809 1.926 1.00 72.81 326 LYS A O 1
ATOM 2631 N N . SER A 1 327 ? -7.365 46.619 2.181 1.00 75.75 327 SER A N 1
ATOM 2632 C CA . SER A 1 327 ? -6.800 46.281 0.861 1.00 75.75 327 SER A CA 1
ATOM 2633 C C . SER A 1 327 ? -7.870 45.913 -0.174 1.00 75.75 327 SER A C 1
ATOM 2635 O O . SER A 1 327 ? -9.014 45.596 0.178 1.00 75.75 327 SER A O 1
ATOM 2637 N N . LYS A 1 328 ? -7.499 45.990 -1.464 1.00 81.38 328 LYS A N 1
ATOM 2638 C CA . LYS A 1 328 ? -8.366 45.639 -2.602 1.00 81.38 328 LYS A CA 1
ATOM 2639 C C . LYS A 1 328 ? -8.850 44.194 -2.485 1.00 81.38 328 LYS A C 1
ATOM 2641 O O . LYS A 1 328 ? -8.080 43.312 -2.107 1.00 81.38 328 LYS A O 1
ATOM 2646 N N . THR A 1 329 ? -10.111 43.958 -2.823 1.00 82.06 329 THR A N 1
ATOM 2647 C CA . THR A 1 329 ? -10.678 42.611 -2.905 1.00 82.06 329 THR A CA 1
ATOM 2648 C C . THR A 1 329 ? -10.125 41.874 -4.123 1.00 82.06 329 THR A C 1
ATOM 2650 O O . THR A 1 329 ? -9.890 42.476 -5.170 1.00 82.06 329 THR A O 1
ATOM 2653 N N . CYS A 1 330 ? -9.907 40.573 -3.975 1.00 81.75 330 CYS A N 1
ATOM 2654 C CA . CYS A 1 330 ? -9.466 39.676 -5.042 1.00 81.75 330 CYS A CA 1
ATOM 2655 C C . CYS A 1 330 ? -10.528 38.605 -5.305 1.00 81.75 330 CYS A C 1
ATOM 2657 O O . CYS A 1 330 ? -11.375 38.336 -4.456 1.00 81.75 330 CYS A O 1
ATOM 2659 N N . SER A 1 331 ? -10.514 38.033 -6.509 1.00 74.25 331 SER A N 1
ATOM 2660 C CA . SER A 1 331 ? -11.634 37.230 -7.031 1.00 74.25 331 SER A CA 1
ATOM 2661 C C . SER A 1 331 ? -11.510 35.726 -6.775 1.00 74.25 331 SER A C 1
ATOM 2663 O O . SER A 1 331 ? -12.503 35.011 -6.870 1.00 74.25 331 SER A O 1
ATOM 2665 N N . MET A 1 332 ? -10.314 35.244 -6.425 1.00 68.94 332 MET A N 1
ATOM 2666 C CA . MET A 1 332 ? -10.035 33.810 -6.266 1.00 68.94 332 MET A CA 1
ATOM 2667 C C . MET A 1 332 ? -10.575 33.203 -4.963 1.00 68.94 332 MET A C 1
ATOM 2669 O O . MET A 1 332 ? -10.729 31.989 -4.877 1.00 68.94 332 MET A O 1
ATOM 2673 N N . LEU A 1 333 ? -10.865 34.024 -3.949 1.00 68.44 333 LEU A N 1
ATOM 2674 C CA . LEU A 1 333 ? -11.360 33.581 -2.644 1.00 68.44 333 LEU A CA 1
ATOM 2675 C C . LEU A 1 333 ? -12.611 34.367 -2.252 1.00 68.44 333 LEU A C 1
ATOM 2677 O O . LEU A 1 333 ? -12.648 35.592 -2.380 1.00 68.44 333 LEU A O 1
ATOM 2681 N N . SER A 1 334 ? -13.610 33.685 -1.686 1.00 71.38 334 SER A N 1
ATOM 2682 C CA . SER A 1 334 ? -14.751 34.353 -1.053 1.00 71.38 334 SER A CA 1
ATOM 2683 C C . SER A 1 334 ? -14.250 35.261 0.075 1.00 71.38 334 SER A C 1
ATOM 2685 O O . SER A 1 334 ? -13.564 34.793 0.989 1.00 71.38 334 SER A O 1
ATOM 2687 N N . ASN A 1 335 ? -14.575 36.556 0.005 1.00 73.94 335 ASN A N 1
ATOM 2688 C CA . ASN A 1 335 ? -14.080 37.608 0.906 1.00 73.94 335 ASN A CA 1
ATOM 2689 C C . ASN A 1 335 ? -12.543 37.774 0.928 1.00 73.94 335 ASN A C 1
ATOM 2691 O O . ASN A 1 335 ? -11.991 38.279 1.907 1.00 73.94 335 ASN A O 1
ATOM 2695 N N . GLY A 1 336 ? -11.846 37.364 -0.138 1.00 82.25 336 GLY A N 1
ATOM 2696 C CA . GLY A 1 336 ? -10.400 37.526 -0.277 1.00 82.25 336 GLY A CA 1
ATOM 2697 C C . GLY A 1 336 ? -9.978 38.981 -0.473 1.00 82.25 336 GLY A C 1
ATOM 2698 O O . GLY A 1 336 ? -10.640 39.759 -1.168 1.00 82.25 336 GLY A O 1
ATOM 2699 N N . ARG A 1 337 ? -8.837 39.351 0.110 1.00 86.12 337 ARG A N 1
ATOM 2700 C CA . ARG A 1 337 ? -8.188 40.645 -0.108 1.00 86.12 337 ARG A CA 1
ATOM 2701 C C . ARG A 1 337 ? -6.706 40.481 -0.431 1.00 86.12 337 ARG A C 1
ATOM 2703 O O . ARG A 1 337 ? -6.053 39.542 0.019 1.00 86.12 337 ARG A O 1
ATOM 2710 N N . CYS A 1 338 ? -6.164 41.410 -1.210 1.00 86.31 338 CYS A N 1
ATOM 2711 C CA . CYS A 1 338 ? -4.762 41.385 -1.602 1.00 86.31 338 CYS A CA 1
ATOM 2712 C C . CYS A 1 338 ? -3.859 41.637 -0.394 1.00 86.31 338 CYS A C 1
ATOM 2714 O O . CYS A 1 338 ? -4.003 42.648 0.300 1.00 86.31 338 CYS A O 1
ATOM 2716 N N . ALA A 1 339 ? -2.941 40.705 -0.157 1.00 85.19 339 ALA A N 1
ATOM 2717 C CA . ALA A 1 339 ? -2.023 40.719 0.977 1.00 85.19 339 ALA A CA 1
ATOM 2718 C C . ALA A 1 339 ? -0.612 41.168 0.579 1.00 85.19 339 ALA A C 1
ATOM 2720 O O . ALA A 1 339 ? 0.042 41.892 1.324 1.00 85.19 339 ALA A O 1
ATOM 2721 N N . ALA A 1 340 ? -0.173 40.785 -0.620 1.00 83.00 340 ALA A N 1
ATOM 2722 C CA . ALA A 1 340 ? 1.083 41.202 -1.231 1.00 83.00 340 ALA A CA 1
ATOM 2723 C C . ALA A 1 340 ? 0.936 41.201 -2.761 1.00 83.00 340 ALA A C 1
ATOM 2725 O O . ALA A 1 340 ? -0.098 40.790 -3.298 1.00 83.00 340 ALA A O 1
ATOM 2726 N N . ASN A 1 341 ? 1.967 41.655 -3.475 1.00 83.19 341 ASN A N 1
ATOM 2727 C CA . ASN A 1 341 ? 1.981 41.572 -4.935 1.00 83.19 341 ASN A CA 1
ATOM 2728 C C . ASN A 1 341 ? 1.877 40.106 -5.377 1.00 83.19 341 ASN A C 1
ATOM 2730 O O . ASN A 1 341 ? 2.695 39.275 -4.993 1.00 83.19 341 ASN A O 1
ATOM 2734 N N . GLY A 1 342 ? 0.855 39.792 -6.171 1.00 84.38 342 GLY A N 1
ATOM 2735 C CA . GLY A 1 342 ? 0.592 38.434 -6.634 1.00 84.38 342 GLY A CA 1
ATOM 2736 C C . GLY A 1 342 ? -0.066 37.506 -5.606 1.00 84.38 342 GLY A C 1
ATOM 2737 O O . GLY A 1 342 ? -0.149 36.309 -5.877 1.00 84.38 342 GLY A O 1
ATOM 2738 N N . LEU A 1 343 ? -0.512 38.006 -4.442 1.00 86.62 343 LEU A N 1
ATOM 2739 C CA . LEU A 1 343 ? -1.018 37.170 -3.346 1.00 86.62 343 LEU A CA 1
ATOM 2740 C C . LEU A 1 343 ? -2.360 37.671 -2.785 1.00 86.62 343 LEU A C 1
ATOM 2742 O O . LEU A 1 343 ? -2.470 38.792 -2.281 1.00 86.62 343 LEU A O 1
ATOM 2746 N N . CYS A 1 344 ? -3.363 36.799 -2.835 1.00 88.00 344 CYS A N 1
ATOM 2747 C CA . CYS A 1 344 ? -4.725 36.997 -2.348 1.00 88.00 344 CYS A CA 1
ATOM 2748 C C . CYS A 1 344 ? -4.958 36.130 -1.106 1.00 88.00 344 CYS A C 1
ATOM 2750 O O . CYS A 1 344 ? -4.736 34.924 -1.161 1.00 88.00 344 CYS A O 1
ATOM 2752 N N . CYS A 1 345 ? -5.417 36.714 -0.000 1.00 86.38 345 CYS A N 1
ATOM 2753 C CA . CYS A 1 345 ? -5.645 35.988 1.249 1.00 86.38 345 CYS A CA 1
ATOM 2754 C C . CYS A 1 345 ? -7.030 36.270 1.832 1.00 86.38 345 CYS A C 1
ATOM 2756 O O . CYS A 1 345 ? -7.553 37.381 1.723 1.00 86.38 345 CYS A O 1
ATOM 2758 N N . ASN A 1 346 ? -7.604 35.273 2.498 1.00 85.62 346 ASN A N 1
ATOM 2759 C CA . ASN A 1 346 ? -8.758 35.422 3.381 1.00 85.62 346 ASN A CA 1
ATOM 2760 C C . ASN A 1 346 ? -8.390 34.956 4.807 1.00 85.62 346 ASN A C 1
ATOM 2762 O O . ASN A 1 346 ? -7.211 34.879 5.147 1.00 85.62 346 ASN A O 1
ATOM 2766 N N . ALA A 1 347 ? -9.387 34.682 5.654 1.00 79.50 347 ALA A N 1
ATOM 2767 C CA . ALA A 1 347 ? -9.162 34.256 7.041 1.00 79.50 347 ALA A CA 1
ATOM 2768 C C . ALA A 1 347 ? -8.446 32.904 7.172 1.00 79.50 347 ALA A C 1
ATOM 2770 O O . ALA A 1 347 ? -7.789 32.653 8.178 1.00 79.50 347 ALA A O 1
ATOM 2771 N N . GLU A 1 348 ? -8.621 32.034 6.178 1.00 81.50 348 GLU A N 1
ATOM 2772 C CA . GLU A 1 348 ? -8.305 30.608 6.265 1.00 81.50 348 GLU A CA 1
ATOM 2773 C C . GLU A 1 348 ? -7.132 30.219 5.364 1.00 81.50 348 GLU A C 1
ATOM 2775 O O . GLU A 1 348 ? -6.408 29.274 5.663 1.00 81.50 348 GLU A O 1
ATOM 2780 N N . SER A 1 349 ? -6.930 30.932 4.251 1.00 84.81 349 SER A N 1
ATOM 2781 C CA . SER A 1 349 ? -5.958 30.553 3.227 1.00 84.81 349 SER A CA 1
ATOM 2782 C C . SER A 1 349 ? -5.449 31.739 2.404 1.00 84.81 349 SER A C 1
ATOM 2784 O O . SER A 1 349 ? -6.068 32.804 2.333 1.00 84.81 349 SER A O 1
ATOM 2786 N N . CYS A 1 350 ? -4.308 31.523 1.748 1.00 86.19 350 CYS A N 1
ATOM 2787 C CA . CYS A 1 350 ? -3.702 32.437 0.787 1.00 86.19 350 CYS A CA 1
ATOM 2788 C C . CYS A 1 350 ? -3.442 31.713 -0.535 1.00 86.19 350 CYS A C 1
ATOM 2790 O O . CYS A 1 350 ? -2.894 30.614 -0.548 1.00 86.19 350 CYS A O 1
ATOM 2792 N N . HIS A 1 351 ? -3.782 32.356 -1.648 1.00 87.62 351 HIS A N 1
ATOM 2793 C CA . HIS A 1 351 ? -3.594 31.856 -3.004 1.00 87.62 351 H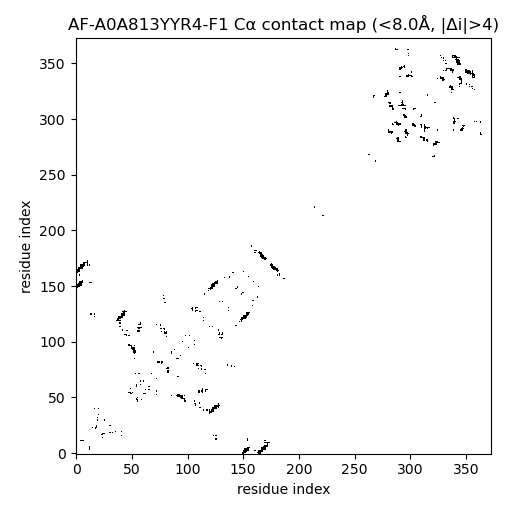IS A CA 1
ATOM 2794 C C . HIS A 1 351 ? -2.876 32.893 -3.865 1.00 87.62 351 HIS A C 1
ATOM 2796 O O . HIS A 1 351 ? -2.996 34.102 -3.657 1.00 87.62 351 HIS A O 1
ATOM 2802 N N . MET A 1 352 ? -2.127 32.422 -4.860 1.00 84.06 352 MET A N 1
ATOM 2803 C CA . MET A 1 352 ? -1.516 33.319 -5.834 1.00 84.06 352 MET A CA 1
ATOM 2804 C C . MET A 1 352 ? -2.584 33.908 -6.757 1.00 84.06 352 MET A C 1
ATOM 2806 O O . MET A 1 352 ? -3.317 33.172 -7.412 1.00 84.06 352 MET A O 1
ATOM 2810 N N . ASP A 1 353 ? -2.631 35.234 -6.846 1.00 83.06 353 ASP A N 1
ATOM 2811 C CA . ASP A 1 353 ? -3.515 35.962 -7.752 1.00 83.06 353 ASP A CA 1
ATOM 2812 C C . ASP A 1 353 ? -2.739 37.112 -8.400 1.00 83.06 353 ASP A C 1
ATOM 2814 O O . ASP A 1 353 ? -2.375 38.093 -7.748 1.00 83.06 353 ASP A O 1
ATOM 2818 N N . LYS A 1 354 ? -2.483 36.995 -9.708 1.00 81.19 354 LYS A N 1
ATOM 2819 C CA . LYS A 1 354 ? -1.715 37.981 -10.485 1.00 81.19 354 LYS A CA 1
ATOM 2820 C C . LYS A 1 354 ? -2.401 39.347 -10.562 1.00 81.19 354 LYS A C 1
ATOM 2822 O O . LYS A 1 354 ? -1.752 40.320 -10.931 1.00 81.19 354 LYS A O 1
ATOM 2827 N N . THR A 1 355 ? -3.688 39.431 -10.227 1.00 80.12 355 THR A N 1
ATOM 2828 C CA . THR A 1 355 ? -4.429 40.699 -10.204 1.00 80.12 355 THR A CA 1
ATOM 2829 C C . THR A 1 355 ? -4.159 41.525 -8.943 1.00 80.12 355 THR A C 1
ATOM 2831 O O . THR A 1 355 ? -4.472 42.717 -8.906 1.00 80.12 355 THR A O 1
ATOM 2834 N N . CYS A 1 356 ? -3.528 40.934 -7.922 1.00 80.88 356 CYS A N 1
ATOM 2835 C CA . CYS A 1 356 ? -3.180 41.637 -6.697 1.00 80.88 356 CYS A CA 1
ATOM 2836 C C . CYS A 1 356 ? -1.922 42.497 -6.849 1.00 80.88 356 CYS A C 1
ATOM 2838 O O . CYS A 1 356 ? -0.808 41.987 -6.960 1.00 80.88 356 CYS A O 1
ATOM 2840 N N . SER A 1 357 ? -2.107 43.816 -6.763 1.00 77.75 357 SER A N 1
ATOM 2841 C CA . SER A 1 357 ? -1.042 44.820 -6.672 1.00 77.75 357 SER A CA 1
ATOM 2842 C C . SER A 1 357 ? -1.230 45.668 -5.408 1.00 77.75 357 SER A C 1
ATOM 2844 O O . SER A 1 357 ? -2.268 46.324 -5.264 1.00 77.75 357 SER A O 1
ATOM 2846 N N . VAL A 1 358 ? -0.244 45.681 -4.512 1.00 72.81 358 VAL A N 1
ATOM 2847 C CA . VAL A 1 358 ? -0.261 46.443 -3.253 1.00 72.81 358 VAL A CA 1
ATOM 2848 C C . VAL A 1 358 ? 0.868 47.481 -3.280 1.00 72.81 358 VAL A C 1
ATOM 2850 O O . VAL A 1 358 ? 2.026 47.134 -3.510 1.00 72.81 358 VAL A O 1
ATOM 2853 N N . SER A 1 359 ? 0.544 48.760 -3.062 1.00 61.34 359 SER A N 1
ATOM 2854 C CA . SER A 1 359 ? 1.532 49.846 -2.959 1.00 61.34 359 SER A CA 1
ATOM 2855 C C . SER A 1 359 ? 2.307 49.762 -1.637 1.00 61.34 359 SER A C 1
ATOM 2857 O O . SER A 1 359 ? 1.752 49.402 -0.602 1.00 61.34 359 SER A O 1
ATOM 2859 N N . SER A 1 360 ? 3.594 50.118 -1.641 1.00 53.56 360 SER A N 1
ATOM 2860 C CA . SER A 1 360 ? 4.481 50.055 -0.462 1.00 53.56 360 SER A CA 1
ATOM 2861 C C . SER A 1 360 ? 4.010 50.897 0.735 1.00 53.56 360 SER A C 1
ATOM 2863 O O . SER A 1 360 ? 4.378 50.599 1.868 1.00 53.56 360 SER A O 1
ATOM 2865 N N . ASN A 1 361 ? 3.149 51.897 0.514 1.00 51.88 361 ASN A N 1
ATOM 2866 C CA . ASN A 1 361 ? 2.605 52.758 1.573 1.00 51.88 361 ASN A CA 1
ATOM 2867 C C . ASN A 1 361 ? 1.531 52.069 2.436 1.00 51.88 361 ASN A C 1
ATOM 2869 O O . ASN A 1 361 ? 1.190 52.562 3.505 1.00 51.88 361 ASN A O 1
ATOM 2873 N N . HIS A 1 362 ? 1.028 50.899 2.031 1.00 54.72 362 HIS A N 1
ATOM 2874 C CA . HIS A 1 362 ? -0.097 50.243 2.705 1.00 54.72 362 HIS A CA 1
ATOM 2875 C C . HIS A 1 362 ? 0.208 49.718 4.121 1.00 54.72 362 HIS A C 1
ATOM 2877 O O . HIS A 1 362 ? -0.721 49.476 4.891 1.00 54.72 362 HIS A O 1
ATOM 2883 N N . PHE A 1 363 ? 1.491 49.537 4.452 1.00 53.19 363 PHE A N 1
ATOM 2884 C CA . PHE A 1 363 ? 1.963 49.043 5.752 1.00 53.19 363 PHE A CA 1
ATOM 2885 C C . PHE A 1 363 ? 2.584 50.143 6.634 1.00 53.19 363 PHE A C 1
ATOM 2887 O O . PHE A 1 363 ? 2.921 49.868 7.784 1.00 53.19 363 PHE A O 1
ATOM 2894 N N . ILE A 1 364 ? 2.740 51.369 6.115 1.00 46.41 364 ILE A N 1
ATOM 2895 C CA . ILE A 1 364 ? 3.499 52.456 6.764 1.00 46.41 364 ILE A CA 1
ATOM 2896 C C . ILE A 1 364 ? 2.575 53.510 7.396 1.00 46.41 364 ILE A C 1
ATOM 2898 O O . ILE A 1 364 ? 2.943 54.119 8.401 1.00 46.41 364 ILE A O 1
ATOM 2902 N N . ASP A 1 365 ? 1.341 53.662 6.913 1.00 40.28 365 ASP A N 1
ATOM 2903 C CA . ASP A 1 365 ? 0.393 54.622 7.486 1.00 40.28 365 ASP A CA 1
ATOM 2904 C C . ASP A 1 365 ? -0.182 54.089 8.813 1.00 40.28 365 ASP A C 1
ATOM 2906 O O . ASP A 1 365 ? -1.117 53.287 8.840 1.00 40.28 365 ASP A O 1
ATOM 2910 N N . ASN A 1 366 ? 0.516 54.397 9.913 1.00 40.22 366 ASN A N 1
ATOM 2911 C CA . ASN A 1 366 ? 0.025 54.754 11.258 1.00 40.22 366 ASN A CA 1
ATOM 2912 C C . ASN A 1 366 ? 1.226 54.689 12.227 1.00 40.22 366 ASN A C 1
ATOM 2914 O O . ASN A 1 366 ? 1.310 53.783 13.058 1.00 40.22 366 ASN A O 1
ATOM 2918 N N . VAL A 1 367 ? 2.209 55.578 12.039 1.00 37.22 367 VAL A N 1
ATOM 2919 C CA . VAL A 1 367 ? 3.312 55.850 12.994 1.00 37.22 367 VAL A CA 1
ATOM 2920 C C . VAL A 1 367 ? 3.212 57.288 13.539 1.00 37.22 367 VAL A C 1
ATOM 2922 O O . VAL A 1 367 ? 4.103 57.775 14.220 1.00 37.22 367 VAL A O 1
ATOM 2925 N N . GLN A 1 368 ? 2.105 57.988 13.298 1.00 32.84 368 GLN A N 1
ATOM 2926 C CA . GLN A 1 368 ? 1.853 59.304 13.884 1.00 32.84 368 GLN A CA 1
ATOM 2927 C C . GLN A 1 368 ? 0.449 59.317 14.477 1.00 32.84 368 GLN A C 1
ATOM 2929 O O . GLN A 1 368 ? -0.509 59.497 13.740 1.00 32.84 368 GLN A O 1
ATOM 2934 N N . ASP A 1 369 ? 0.353 58.981 15.765 1.00 32.12 369 ASP A N 1
ATOM 2935 C CA . ASP A 1 369 ? -0.572 59.580 16.745 1.00 32.12 369 ASP A CA 1
ATOM 2936 C C . ASP A 1 369 ? -0.413 58.879 18.111 1.00 32.12 369 ASP A C 1
ATOM 2938 O O . ASP A 1 369 ? -1.338 58.294 18.657 1.00 32.12 369 ASP A O 1
ATOM 2942 N N . GLU A 1 370 ? 0.798 58.927 18.675 1.00 32.44 370 GLU A N 1
ATOM 2943 C CA . GLU A 1 370 ? 1.035 58.734 20.118 1.00 32.44 370 GLU A CA 1
ATOM 2944 C C . GLU A 1 370 ? 2.079 59.758 20.595 1.00 32.44 370 GLU A C 1
ATOM 2946 O O . GLU A 1 370 ? 3.143 59.430 21.106 1.00 32.44 370 GLU A O 1
ATOM 2951 N N . THR A 1 371 ? 1.778 61.041 20.393 1.00 34.56 371 THR A N 1
ATOM 2952 C CA . THR A 1 371 ? 2.355 62.141 21.180 1.00 34.56 371 THR A CA 1
ATOM 2953 C C . THR A 1 371 ? 1.304 63.232 21.330 1.00 34.56 371 THR A C 1
ATOM 2955 O O . THR A 1 371 ? 1.316 64.198 20.574 1.00 34.56 371 THR A O 1
ATOM 2958 N N . GLN A 1 372 ? 0.381 63.047 22.275 1.00 31.44 372 GLN A N 1
ATOM 2959 C CA . GLN A 1 372 ? -0.304 64.105 23.027 1.00 31.44 372 GLN A CA 1
ATOM 2960 C C . GLN A 1 372 ? -1.222 63.458 24.077 1.00 31.44 372 GLN A C 1
ATOM 2962 O O . GLN A 1 372 ? -2.332 63.039 23.762 1.00 31.44 372 GLN A O 1
ATOM 2967 N N . VAL A 1 373 ? -0.700 63.319 25.299 1.00 32.06 373 VAL A N 1
ATOM 2968 C CA . VAL A 1 373 ? -1.217 63.789 26.607 1.00 32.06 373 VAL A CA 1
ATOM 2969 C C . VAL A 1 373 ? -0.360 63.156 27.697 1.00 32.06 373 VAL A C 1
ATOM 2971 O O . VAL A 1 373 ? -0.214 61.914 27.690 1.00 32.06 373 VAL A O 1
#

Mean predicted aligned error: 18.97 Å